Protein AF-0000000068193694 (afdb_homodimer)

Foldseek 3Di:
DDFLKKKKAFQAWDWDAQQPDIDTDHHQKIKIFGPVRVVVCVVPPVGMQMATDDPVLLVVLCVVVVPDEDQQDQAEDGMAMDHDPDSVVLCVLSNLRSPDDHLPDPVSSVSVSVNLCVRVVPPCSSVHSVVSNDQLLVQLLNNCVNAQQDPDDLVSSCVRHSHDSVVSQVSQVVVVHGSVRSSLVSLLVQLLVVLLVVPDDLCVSCNSNRHPDSVVVQVSNCVVPVDGSVVSSVVSVVVVVVVVVVD/DDFLKKKKAFQAWDWDAQQPDIDTDHHQKIKIFGPVRVVVCVVPVVGMQMATDDPVLLVVLCVVVVPDEDQQDQAEDGMAMDHDPDSVVLCVLSNLRSPDDHLPDPVSSVSVSVNLCVRVVPPCSSVHSVVSNDQLLVQLLNNCVNAQQDPDDLVSSCVRHSHDSVVSQVSQVVVVHGSVRSSLVSLLVQLLVVLLVVPDDLCVSCNSNRHPDSVVVQVSNCVVPVDGSVVSSVVSVVVVVVVVVVD

Nearest PDB structures (foldseek):
  3mkl-assembly2_B  TM=9.659E-01  e=7.456E-09  Escherichia coli K-12
  3mkl-assembly1_A  TM=9.445E-01  e=1.763E-08  Escherichia coli K-12
  6xiu-assembly1_B-2  TM=4.230E-01  e=1.617E-11  Escherichia coli
  6xiu-assembly1_A  TM=4.224E-01  e=3.085E-11  Escherichia coli
  4mlo-assembly1_A  TM=4.145E-01  e=5.399E-09  Vibrio cholerae

pLDDT: mean 89.23, std 11.29, range [29.12, 97.88]

Structure (mmCIF, N/CA/C/O backbone):
data_AF-0000000068193694-model_v1
#
loop_
_entity.id
_entity.type
_entity.pdbx_description
1 polymer 'Transcription regulator'
#
loop_
_atom_site.group_PDB
_atom_site.id
_atom_site.type_symbol
_atom_site.label_atom_id
_atom_site.label_alt_id
_atom_site.label_comp_id
_atom_site.label_asym_id
_atom_site.label_entity_id
_atom_site.label_seq_id
_atom_site.pdbx_PDB_ins_code
_atom_site.Cartn_x
_atom_site.Cartn_y
_atom_site.Cartn_z
_atom_site.occupancy
_atom_site.B_iso_or_equiv
_atom_site.auth_seq_id
_atom_site.auth_comp_id
_atom_site.auth_asym_id
_atom_site.auth_atom_id
_atom_site.pdbx_PDB_model_num
ATOM 1 N N . MET A 1 1 ? 7.332 18.422 -10.086 1 52.94 1 MET A N 1
ATOM 2 C CA . MET A 1 1 ? 6.062 18.234 -9.391 1 52.94 1 MET A CA 1
ATOM 3 C C . MET A 1 1 ? 6.09 18.922 -8.031 1 52.94 1 MET A C 1
ATOM 5 O O . MET A 1 1 ? 7.141 19.016 -7.395 1 52.94 1 MET A O 1
ATOM 9 N N . ALA A 1 2 ? 5.066 19.641 -7.641 1 76.19 2 ALA A N 1
ATOM 10 C CA . ALA A 1 2 ? 5.004 20.406 -6.391 1 76.19 2 ALA A CA 1
ATOM 11 C C . ALA A 1 2 ? 5.188 19.484 -5.188 1 76.19 2 ALA A C 1
ATOM 13 O O . ALA A 1 2 ? 4.52 18.453 -5.078 1 76.19 2 ALA A O 1
ATOM 14 N N . THR A 1 3 ? 6.262 19.594 -4.453 1 87.06 3 THR A N 1
ATOM 15 C CA . THR A 1 3 ? 6.57 18.797 -3.271 1 87.06 3 THR A CA 1
ATOM 16 C C . THR A 1 3 ? 5.656 19.172 -2.109 1 87.06 3 THR A C 1
ATOM 18 O O . THR A 1 3 ? 5.461 20.344 -1.825 1 87.06 3 THR A O 1
ATOM 21 N N . THR A 1 4 ? 5.008 18.234 -1.508 1 91.19 4 THR A N 1
ATOM 22 C CA . THR A 1 4 ? 4.105 18.422 -0.377 1 91.19 4 THR A CA 1
ATOM 23 C C . THR A 1 4 ? 4.836 18.188 0.942 1 91.19 4 THR A C 1
ATOM 25 O O . THR A 1 4 ? 4.719 18.984 1.875 1 91.19 4 THR A O 1
ATOM 28 N N . CYS A 1 5 ? 5.535 17.156 1.004 1 94.38 5 CYS A N 1
ATOM 29 C CA . CYS A 1 5 ? 6.375 16.891 2.168 1 94.38 5 CYS A CA 1
ATOM 30 C C . CYS A 1 5 ? 7.617 16.094 1.776 1 94.38 5 CYS A C 1
ATOM 32 O O . CYS A 1 5 ? 7.738 15.648 0.636 1 94.38 5 CYS A O 1
ATOM 34 N N . SER A 1 6 ? 8.57 16.078 2.719 1 95.19 6 SER A N 1
ATOM 35 C CA . SER A 1 6 ? 9.836 15.398 2.436 1 95.19 6 SER A CA 1
ATOM 36 C C . SER A 1 6 ? 10.336 14.633 3.654 1 95.19 6 SER A C 1
ATOM 38 O O . SER A 1 6 ? 10.109 15.047 4.793 1 95.19 6 SER A O 1
ATOM 40 N N . VAL A 1 7 ? 10.906 13.523 3.387 1 96.19 7 VAL A N 1
ATOM 41 C CA . VAL A 1 7 ? 11.656 12.789 4.402 1 96.19 7 VAL A CA 1
ATOM 42 C C . VAL A 1 7 ? 13.148 13.102 4.281 1 96.19 7 VAL A C 1
ATOM 44 O O . VAL A 1 7 ? 13.719 13.016 3.191 1 96.19 7 VAL A O 1
ATOM 47 N N . ILE A 1 8 ? 13.742 13.461 5.375 1 95.62 8 ILE A N 1
ATOM 48 C CA . ILE A 1 8 ? 15.141 13.875 5.371 1 95.62 8 ILE A CA 1
ATOM 49 C C . ILE A 1 8 ? 15.938 13.008 6.344 1 95.62 8 ILE A C 1
ATOM 51 O O . ILE A 1 8 ? 15.57 12.883 7.516 1 95.62 8 ILE A O 1
ATOM 55 N N . LEU A 1 9 ? 16.922 12.414 5.859 1 96.44 9 LEU A N 1
ATOM 56 C CA . LEU A 1 9 ? 17.859 11.672 6.699 1 96.44 9 LEU A CA 1
ATOM 57 C C . LEU A 1 9 ? 19.094 12.523 7.023 1 96.44 9 LEU A C 1
ATOM 59 O O . LEU A 1 9 ? 19.703 13.102 6.125 1 96.44 9 LEU A O 1
ATOM 63 N N . ILE A 1 10 ? 19.438 12.516 8.258 1 95.5 10 ILE A N 1
ATOM 64 C CA . ILE A 1 10 ? 20.578 13.32 8.711 1 95.5 10 ILE A CA 1
ATOM 65 C C . ILE A 1 10 ? 21.844 12.477 8.68 1 95.5 10 ILE A C 1
ATOM 67 O O . ILE A 1 10 ? 21.938 11.445 9.352 1 95.5 10 ILE A O 1
ATOM 71 N N . LEU A 1 11 ? 22.797 12.898 7.926 1 94.44 11 LEU A N 1
ATOM 72 C CA . LEU A 1 11 ? 24.062 12.195 7.805 1 94.44 11 LEU A CA 1
ATOM 73 C C . LEU A 1 11 ? 25.094 12.75 8.781 1 94.44 11 LEU A C 1
ATOM 75 O O . LEU A 1 11 ? 26 12.031 9.211 1 94.44 11 LEU A O 1
ATOM 79 N N . GLU A 1 12 ? 24.953 14.031 9.008 1 94.06 12 GLU A N 1
ATOM 80 C CA . GLU A 1 12 ? 25.781 14.742 9.984 1 94.06 12 GLU A CA 1
ATOM 81 C C . GLU A 1 12 ? 24.938 15.609 10.906 1 94.06 12 GLU A C 1
ATOM 83 O O . GLU A 1 12 ? 23.984 16.25 10.461 1 94.06 12 GLU A O 1
ATOM 88 N N . SER A 1 13 ? 25.406 15.711 12.172 1 92.12 13 SER A N 1
ATOM 89 C CA . SER A 1 13 ? 24.578 16.359 13.195 1 92.12 13 SER A CA 1
ATOM 90 C C . SER A 1 13 ? 24.578 17.875 13.008 1 92.12 13 SER A C 1
ATOM 92 O O . SER A 1 13 ? 25.578 18.469 12.625 1 92.12 13 SER A O 1
ATOM 94 N N . PHE A 1 14 ? 23.469 18.516 13.234 1 90.19 14 PHE A N 1
ATOM 95 C CA . PHE A 1 14 ? 23.312 19.969 13.242 1 90.19 14 PHE A CA 1
ATOM 96 C C . PHE A 1 14 ? 22.016 20.375 13.906 1 90.19 14 PHE A C 1
ATOM 98 O O 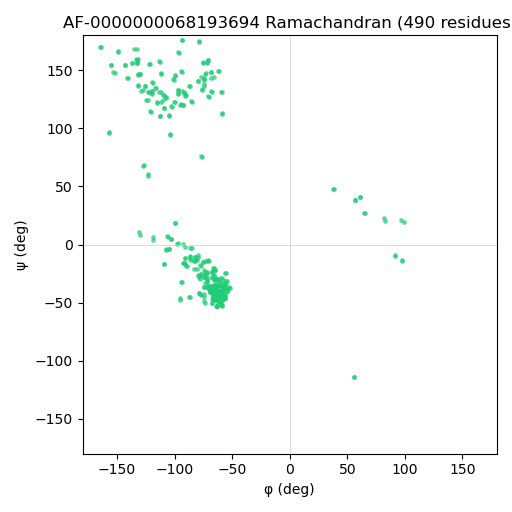. PHE A 1 14 ? 21.172 19.531 14.203 1 90.19 14 PHE A O 1
ATOM 105 N N . ASP A 1 15 ? 21.859 21.672 14.156 1 88.88 15 ASP A N 1
ATOM 106 C CA . ASP A 1 15 ? 20.641 22.203 14.734 1 88.88 15 ASP A CA 1
ATOM 107 C C . ASP A 1 15 ? 19.75 22.844 13.664 1 88.88 15 ASP A C 1
ATOM 109 O O . ASP A 1 15 ? 20.266 23.422 12.703 1 88.88 15 ASP A O 1
ATOM 113 N N . VAL A 1 16 ? 18.5 22.625 13.867 1 85.75 16 VAL A N 1
ATOM 114 C CA . VAL A 1 16 ? 17.547 23.281 12.977 1 85.75 16 VAL A CA 1
ATOM 115 C C . VAL A 1 16 ? 16.484 23.984 13.805 1 85.75 16 VAL A C 1
ATOM 117 O O . VAL A 1 16 ? 16.094 23.516 14.875 1 85.75 16 VAL A O 1
ATOM 120 N N . TYR A 1 17 ? 16 25.094 13.305 1 80.44 17 TYR A N 1
ATOM 121 C CA . TYR A 1 17 ? 14.938 25.828 13.969 1 80.44 17 TYR A CA 1
ATOM 122 C C . TYR A 1 17 ? 13.602 25.594 13.281 1 80.44 17 TYR A C 1
ATOM 124 O O . TYR A 1 17 ? 13.477 25.781 12.07 1 80.44 17 TYR A O 1
ATOM 132 N N . PHE A 1 18 ? 12.695 25.047 14.008 1 78.75 18 PHE A N 1
ATOM 133 C CA . PHE A 1 18 ? 11.305 24.969 13.578 1 78.75 18 PHE A CA 1
ATOM 134 C C . PHE A 1 18 ? 10.445 25.969 14.32 1 78.75 18 PHE A C 1
ATOM 136 O O . PHE A 1 18 ? 10.109 25.766 15.492 1 78.75 18 PHE A O 1
ATOM 143 N N . GLY A 1 19 ? 10.008 26.906 13.586 1 72.31 19 GLY A N 1
ATOM 144 C CA . GLY A 1 19 ? 9.375 28 14.32 1 72.31 19 GLY A CA 1
ATOM 145 C C . GLY A 1 19 ? 10.273 28.609 15.383 1 72.31 19 GLY A C 1
ATOM 146 O O . GLY A 1 19 ? 11.359 29.109 15.07 1 72.31 19 GLY A O 1
ATOM 147 N N . LYS A 1 20 ? 9.836 28.422 16.609 1 72.75 20 LYS A N 1
ATOM 148 C CA . LYS A 1 20 ? 10.609 29 17.703 1 72.75 20 LYS A CA 1
ATOM 149 C C . LYS A 1 20 ? 11.375 27.938 18.469 1 72.75 20 LYS A C 1
ATOM 151 O O . LYS A 1 20 ? 12.062 28.234 19.453 1 72.75 20 LYS A O 1
ATOM 156 N N . GLU A 1 21 ? 11.312 26.828 17.938 1 78.19 21 GLU A N 1
ATOM 157 C CA . GLU A 1 21 ? 11.945 25.719 18.656 1 78.19 21 GLU A CA 1
ATOM 158 C C . GLU A 1 21 ? 13.203 25.25 17.922 1 78.19 21 GLU A C 1
ATOM 160 O O . GLU A 1 21 ? 13.203 25.094 16.703 1 78.19 21 GLU A O 1
ATOM 165 N N . SER A 1 22 ? 14.289 25.172 18.719 1 85.56 22 SER A N 1
ATOM 166 C CA . SER A 1 22 ? 15.516 24.594 18.172 1 85.56 22 SER A CA 1
ATOM 167 C C . SER A 1 22 ? 15.562 23.094 18.422 1 85.56 22 SER A C 1
ATOM 169 O O . SER A 1 22 ? 15.367 22.625 19.547 1 85.56 22 SER A O 1
ATOM 171 N N . VAL A 1 23 ? 15.789 22.375 17.375 1 87.88 23 VAL A N 1
ATOM 172 C CA . VAL A 1 23 ? 15.812 20.922 17.484 1 87.88 23 VAL A CA 1
ATOM 173 C C . VAL A 1 23 ? 17.188 20.406 17.062 1 87.88 23 VAL A C 1
ATOM 175 O O . VAL A 1 23 ? 17.703 20.75 16 1 87.88 23 VAL A O 1
ATOM 178 N N . PHE A 1 24 ? 17.75 19.594 17.891 1 90.94 24 PHE A N 1
ATOM 179 C CA . PHE A 1 24 ? 19.031 18.953 17.578 1 90.94 24 PHE A CA 1
ATOM 180 C C . PHE A 1 24 ? 18.797 17.688 16.766 1 90.94 24 PHE A C 1
ATOM 182 O O . PHE A 1 24 ? 18.078 16.781 17.188 1 90.94 24 PHE A O 1
ATOM 189 N N . LEU A 1 25 ? 19.438 17.703 15.617 1 91.62 25 LEU A N 1
ATOM 190 C CA . LEU A 1 25 ? 19.344 16.547 14.734 1 91.62 25 LEU A CA 1
ATOM 191 C C . LEU A 1 25 ? 20.672 15.789 14.703 1 91.62 25 LEU A C 1
ATOM 193 O O . LEU A 1 25 ? 21.703 16.359 14.32 1 91.62 25 LEU A O 1
ATOM 197 N N . GLU A 1 26 ? 20.672 14.57 15.133 1 92.25 26 GLU A N 1
ATOM 198 C CA . GLU A 1 26 ? 21.875 13.742 15.156 1 92.25 26 GLU A CA 1
ATOM 199 C C . GLU A 1 26 ? 21.938 12.836 13.93 1 92.25 26 GLU A C 1
ATOM 201 O O . GLU A 1 26 ? 20.938 12.641 13.242 1 92.25 26 GLU A O 1
ATOM 206 N N . ARG A 1 27 ? 23.172 12.305 13.766 1 90.5 27 ARG A N 1
ATOM 207 C CA . ARG A 1 27 ? 23.328 11.344 12.68 1 90.5 27 ARG A CA 1
ATOM 208 C C . ARG A 1 27 ? 22.406 10.148 12.867 1 90.5 27 ARG A C 1
ATOM 210 O O . ARG A 1 27 ? 22.297 9.602 13.969 1 90.5 27 ARG A O 1
ATOM 217 N N . GLY A 1 28 ? 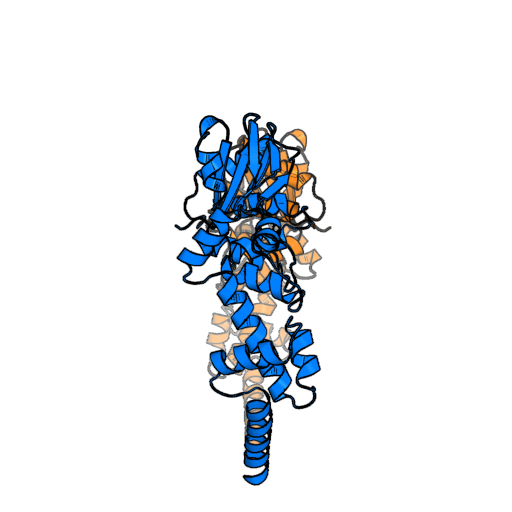21.703 9.82 11.781 1 90.25 28 GLY A N 1
ATOM 218 C CA . GLY A 1 28 ? 20.797 8.68 11.852 1 90.25 28 GLY A CA 1
ATOM 219 C C . GLY A 1 28 ? 19.359 9.062 12.109 1 90.25 28 GLY A C 1
ATOM 220 O O . GLY A 1 28 ? 18.453 8.258 11.914 1 90.25 28 GLY A O 1
ATOM 221 N N . SER A 1 29 ? 19.203 10.297 12.516 1 93.12 29 SER A N 1
ATOM 222 C CA . SER A 1 29 ? 17.828 10.781 12.695 1 93.12 29 SER A CA 1
ATOM 223 C C . SER A 1 29 ? 17.156 11.062 11.359 1 93.12 29 SER A C 1
ATOM 225 O O . SER A 1 29 ? 17.828 11.414 10.383 1 93.12 29 SER A O 1
ATOM 227 N N . SER A 1 30 ? 15.938 10.773 11.32 1 95.19 30 SER A N 1
ATOM 228 C CA . SER A 1 30 ? 15.125 11.117 10.156 1 95.19 30 SER A CA 1
ATOM 229 C C . SER A 1 30 ? 13.992 12.07 10.523 1 95.19 30 SER A C 1
ATOM 231 O O . SER A 1 30 ? 13.398 11.945 11.602 1 95.19 30 SER A O 1
ATOM 233 N N . VAL A 1 31 ? 13.781 13 9.672 1 95.38 31 VAL A N 1
ATOM 234 C CA . VAL A 1 31 ? 12.734 13.977 9.938 1 95.38 31 VAL A CA 1
ATOM 235 C C . VAL A 1 31 ? 11.766 14.031 8.766 1 95.38 31 VAL A C 1
ATOM 237 O O . VAL A 1 31 ? 12.18 13.953 7.605 1 95.38 31 VAL A O 1
ATOM 240 N N . LEU A 1 32 ? 10.57 14.062 9.07 1 96.06 32 LEU A N 1
ATOM 241 C CA . LEU A 1 32 ? 9.5 14.328 8.109 1 96.06 32 LEU A CA 1
ATOM 242 C C . LEU A 1 32 ? 9.039 15.781 8.211 1 96.06 32 LEU A C 1
ATOM 244 O O . LEU A 1 32 ? 8.617 16.234 9.273 1 96.06 32 LEU A O 1
ATOM 248 N N . VAL A 1 33 ? 9.125 16.469 7.113 1 93.88 33 VAL A N 1
ATOM 249 C CA . VAL A 1 33 ? 8.852 17.891 7.168 1 93.88 33 VAL A CA 1
ATOM 250 C C . VAL A 1 33 ? 7.906 18.281 6.031 1 93.88 33 VAL A C 1
ATOM 252 O O . VAL A 1 33 ? 7.82 17.578 5.023 1 93.88 33 VAL A O 1
ATOM 255 N N . ASP A 1 34 ? 7.238 19.344 6.23 1 89.31 34 ASP A N 1
ATOM 256 C CA . ASP A 1 34 ? 6.398 19.891 5.164 1 89.31 34 ASP A CA 1
ATOM 257 C C . ASP A 1 34 ? 7.234 20.656 4.141 1 89.31 34 ASP A C 1
ATOM 259 O O . ASP A 1 34 ? 8.445 20.828 4.32 1 89.31 34 ASP A O 1
ATOM 263 N N . SER A 1 35 ? 6.645 21.109 3.078 1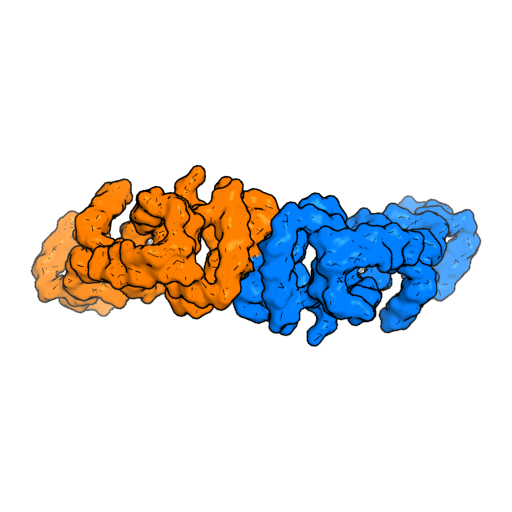 84.06 35 SER A N 1
ATOM 264 C CA . SER A 1 35 ? 7.352 21.75 1.978 1 84.06 35 SER A CA 1
ATOM 265 C C . SER A 1 35 ? 8.008 23.047 2.432 1 84.06 35 SER A C 1
ATOM 267 O O . SER A 1 35 ? 9.055 23.438 1.909 1 84.06 35 SER A O 1
ATOM 269 N N . SER A 1 36 ? 7.422 23.719 3.434 1 77.81 36 SER A N 1
ATOM 270 C CA . SER A 1 36 ? 7.945 25 3.885 1 77.81 36 SER A CA 1
ATOM 271 C C . SER A 1 36 ? 9.258 24.828 4.645 1 77.81 36 SER A C 1
ATOM 273 O O . SER A 1 36 ? 10.117 25.719 4.617 1 77.81 36 SER A O 1
ATOM 275 N N . SER A 1 37 ? 9.375 23.75 5.305 1 83.69 37 SER A N 1
ATOM 276 C CA . SER A 1 37 ? 10.547 23.516 6.133 1 83.69 37 SER A CA 1
ATOM 277 C C . SER A 1 37 ? 11.641 22.797 5.348 1 83.69 37 SER A C 1
ATOM 279 O O . SER A 1 37 ? 12.805 22.781 5.758 1 83.69 37 SER A O 1
ATOM 281 N N . ARG A 1 38 ? 11.266 22.234 4.254 1 85.5 38 ARG A N 1
ATOM 282 C CA . ARG A 1 38 ? 12.172 21.438 3.432 1 85.5 38 ARG A CA 1
ATOM 283 C C . ARG A 1 38 ? 13.367 22.266 2.973 1 85.5 38 ARG A C 1
ATOM 285 O O . ARG A 1 38 ? 14.5 21.781 2.951 1 85.5 38 ARG A O 1
ATOM 292 N N . ASP A 1 39 ? 13.117 23.5 2.594 1 83.25 39 ASP A N 1
ATOM 293 C CA . ASP A 1 39 ? 14.125 24.344 1.96 1 83.25 39 ASP A CA 1
ATOM 294 C C . ASP A 1 39 ? 15.297 24.609 2.904 1 83.25 39 ASP A C 1
ATOM 296 O O . ASP A 1 39 ? 16.438 24.781 2.459 1 83.25 39 ASP A O 1
ATOM 300 N N . PHE A 1 40 ? 14.977 24.625 4.117 1 82.75 40 PHE A N 1
ATOM 301 C CA . PHE A 1 40 ? 16.031 24.828 5.098 1 82.75 40 PHE A CA 1
ATOM 302 C C . PHE A 1 40 ? 17.094 23.719 4.988 1 82.75 40 PHE A C 1
ATOM 304 O O . PHE A 1 40 ? 18.281 24 5.066 1 82.75 40 PHE A O 1
ATOM 311 N N . PHE A 1 41 ? 16.688 22.531 4.777 1 86.88 41 PHE A N 1
ATOM 312 C CA . PHE A 1 41 ? 17.594 21.375 4.766 1 86.88 41 PHE A CA 1
ATOM 313 C C . PHE A 1 41 ? 18.375 21.328 3.465 1 86.88 41 PHE A C 1
ATOM 315 O O . PHE A 1 41 ? 19.469 20.75 3.422 1 86.88 41 PHE A O 1
ATOM 322 N N . LEU A 1 42 ? 17.828 21.891 2.475 1 85.94 42 LEU A N 1
ATOM 323 C CA . LEU A 1 42 ? 18.5 21.906 1.179 1 85.94 42 LEU A CA 1
ATOM 324 C C . LEU A 1 42 ? 19.719 22.812 1.201 1 85.94 42 LEU A C 1
ATOM 326 O O . LEU A 1 42 ? 20.562 22.766 0.301 1 85.94 42 LEU A O 1
ATOM 330 N N . THR A 1 43 ? 19.844 23.656 2.236 1 85.94 43 THR A N 1
ATOM 331 C CA . THR A 1 43 ? 21 24.531 2.396 1 85.94 43 THR A CA 1
ATOM 332 C C . THR A 1 43 ? 22.234 23.719 2.803 1 85.94 43 THR A C 1
ATOM 334 O O . THR A 1 43 ? 23.359 24.188 2.658 1 85.94 43 THR A O 1
ATOM 337 N N . TYR A 1 44 ? 22.031 22.484 3.223 1 86.12 44 TYR A N 1
ATOM 338 C CA . TYR A 1 44 ? 23.109 21.594 3.615 1 86.12 44 TYR A CA 1
ATOM 339 C C . TYR A 1 44 ? 23.016 20.266 2.867 1 86.12 44 TYR A C 1
ATOM 341 O O . TYR A 1 44 ? 22.906 19.203 3.486 1 86.12 44 TYR A O 1
ATOM 349 N N . PRO A 1 45 ? 23.234 20.297 1.591 1 85.5 45 PRO A N 1
ATOM 350 C CA . PRO A 1 45 ? 22.969 19.094 0.785 1 85.5 45 PRO A CA 1
ATOM 351 C C . PRO A 1 45 ? 23.922 17.938 1.104 1 85.5 45 PRO A C 1
ATOM 353 O O . PRO A 1 45 ? 23.578 16.781 0.897 1 85.5 45 PRO A O 1
ATOM 356 N N . GLU A 1 46 ? 25.031 18.203 1.613 1 90.5 46 GLU A N 1
ATOM 357 C CA . GLU A 1 46 ? 26.016 17.156 1.893 1 90.5 46 GLU A CA 1
ATOM 358 C C . GLU A 1 46 ? 25.719 16.469 3.225 1 90.5 46 GLU A C 1
ATOM 360 O O . GLU A 1 46 ? 26.266 15.391 3.506 1 90.5 46 GLU A O 1
ATOM 365 N N . ARG A 1 47 ? 24.859 17.109 3.969 1 93.12 47 ARG A N 1
ATOM 366 C CA . ARG A 1 47 ? 24.656 16.609 5.32 1 93.12 47 ARG A CA 1
ATOM 367 C C . ARG A 1 47 ? 23.328 15.867 5.426 1 93.12 47 ARG A C 1
ATOM 369 O O . ARG A 1 47 ? 22.984 15.336 6.484 1 93.12 47 ARG A O 1
ATOM 376 N N . VAL A 1 48 ? 22.641 15.898 4.355 1 94.88 48 VAL A N 1
ATOM 377 C CA . VAL A 1 48 ? 21.312 15.273 4.441 1 94.88 48 VAL A CA 1
ATOM 378 C C . VAL A 1 48 ? 21 14.57 3.125 1 94.88 48 VAL A C 1
ATOM 380 O O . VAL A 1 48 ? 21.625 14.828 2.102 1 94.88 48 VAL A O 1
ATOM 383 N N . ILE A 1 49 ? 20.172 13.586 3.111 1 95.25 49 ILE A N 1
ATOM 384 C CA . ILE A 1 49 ? 19.516 12.992 1.952 1 95.25 49 ILE A CA 1
ATOM 385 C C . ILE A 1 49 ? 18.016 13.25 2.021 1 95.25 49 ILE A C 1
ATOM 387 O O . ILE A 1 49 ? 17.391 13.055 3.068 1 95.25 49 ILE A O 1
ATOM 391 N N . VAL A 1 50 ? 17.5 13.711 0.926 1 94.25 50 VAL A N 1
ATOM 392 C CA . VAL A 1 50 ? 16.109 14.156 0.944 1 94.25 50 VAL A CA 1
ATOM 393 C C . VAL A 1 50 ? 15.289 13.328 -0.042 1 94.25 50 VAL A C 1
ATOM 395 O O . VAL A 1 50 ? 15.734 13.062 -1.163 1 94.25 50 VAL A O 1
ATOM 398 N N . ALA A 1 51 ? 14.172 12.852 0.375 1 95.12 51 ALA A N 1
ATOM 399 C CA . ALA A 1 51 ? 13.164 12.242 -0.494 1 95.12 51 ALA A CA 1
ATOM 400 C C . ALA A 1 51 ? 11.875 13.062 -0.497 1 95.12 51 ALA A C 1
ATOM 402 O O . ALA A 1 51 ? 11.266 13.266 0.552 1 95.12 51 ALA A O 1
ATOM 403 N N . ASP A 1 52 ? 11.477 13.492 -1.662 1 94.19 52 ASP A N 1
ATOM 404 C CA . ASP A 1 52 ? 10.328 14.383 -1.791 1 94.19 52 ASP A CA 1
ATOM 405 C C . ASP A 1 52 ? 9.078 13.602 -2.201 1 94.19 52 ASP A C 1
ATOM 407 O O . ASP A 1 52 ? 9.148 12.672 -3.006 1 94.19 52 ASP A O 1
ATOM 411 N N . PHE A 1 53 ? 7.965 14.047 -1.697 1 94.88 53 PHE A N 1
ATOM 412 C CA . PHE A 1 53 ? 6.691 13.398 -1.993 1 94.88 53 PHE A CA 1
ATOM 413 C C . PHE A 1 53 ? 5.645 14.43 -2.396 1 94.88 53 PHE A C 1
ATOM 415 O O . PHE A 1 53 ? 5.512 15.469 -1.752 1 94.88 53 PHE A O 1
ATOM 422 N N . GLY A 1 54 ? 4.914 14.07 -3.424 1 92.94 54 GLY A N 1
ATOM 423 C CA . GLY A 1 54 ? 3.855 14.961 -3.883 1 92.94 54 GLY A CA 1
ATOM 424 C C . GLY A 1 54 ? 2.504 14.633 -3.277 1 92.94 54 GLY A C 1
ATOM 425 O O . GLY A 1 54 ? 2.361 13.633 -2.562 1 92.94 54 GLY A O 1
ATOM 426 N N . ALA A 1 55 ? 1.545 15.484 -3.617 1 93.44 55 ALA A N 1
ATOM 427 C CA . ALA A 1 55 ? 0.211 15.375 -3.033 1 93.44 55 ALA A CA 1
ATOM 428 C C . ALA A 1 55 ? -0.464 14.07 -3.457 1 93.44 55 ALA A C 1
ATOM 430 O O . ALA A 1 55 ? -1.112 13.406 -2.646 1 93.44 55 ALA A O 1
ATOM 431 N N . GLU A 1 56 ? -0.358 13.742 -4.656 1 92.38 56 GLU A N 1
ATOM 432 C CA . GLU A 1 56 ? -0.985 12.531 -5.164 1 92.38 56 GLU A CA 1
ATOM 433 C C . GLU A 1 56 ? -0.409 11.289 -4.488 1 92.38 56 GLU A C 1
ATOM 435 O O . GLU A 1 56 ? -1.149 10.367 -4.125 1 92.38 56 GLU A O 1
ATOM 440 N N . PHE A 1 57 ? 0.888 11.32 -4.375 1 93.5 57 PHE A N 1
ATOM 441 C CA . PHE A 1 57 ? 1.56 10.203 -3.713 1 93.5 57 PHE A CA 1
ATOM 442 C C . PHE A 1 57 ? 1.062 10.039 -2.283 1 93.5 57 PHE A C 1
ATOM 444 O O . PHE A 1 57 ? 0.77 8.93 -1.843 1 93.5 57 PHE A O 1
ATOM 451 N N . ILE A 1 58 ? 0.988 11.148 -1.554 1 94.56 58 ILE A N 1
ATOM 452 C CA . ILE A 1 58 ? 0.559 11.125 -0.16 1 94.56 58 ILE A CA 1
ATOM 453 C C . ILE A 1 58 ? -0.881 10.625 -0.072 1 94.56 58 ILE A C 1
ATOM 455 O O . ILE A 1 58 ? -1.219 9.836 0.817 1 94.56 58 ILE A O 1
ATOM 459 N N . SER A 1 59 ? -1.689 11.086 -1.004 1 94.06 59 SER A N 1
ATOM 460 C CA . SER A 1 59 ? -3.08 10.641 -1.028 1 94.06 59 SER A CA 1
ATOM 461 C C . SER A 1 59 ? -3.176 9.133 -1.224 1 94.06 59 SER A C 1
ATOM 463 O O . SER A 1 59 ? -3.975 8.461 -0.563 1 94.06 59 SER A O 1
ATOM 465 N N . ARG A 1 60 ? -2.385 8.594 -2.113 1 92.56 60 ARG A N 1
ATOM 466 C CA . ARG A 1 60 ? -2.348 7.156 -2.344 1 92.56 60 ARG A CA 1
ATOM 467 C C . ARG A 1 60 ? -1.888 6.414 -1.094 1 92.56 60 ARG A C 1
ATOM 469 O O . ARG A 1 60 ? -2.428 5.359 -0.757 1 92.56 60 ARG A O 1
ATOM 476 N N . TYR A 1 61 ? -0.907 6.961 -0.463 1 94.88 61 TYR A N 1
ATOM 477 C CA . TYR A 1 61 ? -0.393 6.348 0.756 1 94.88 61 TYR A CA 1
ATOM 478 C C . TYR A 1 61 ? -1.475 6.277 1.828 1 94.88 61 TYR A C 1
ATOM 480 O O . TYR A 1 61 ? -1.643 5.246 2.482 1 94.88 61 TYR A O 1
ATOM 488 N N . LEU A 1 62 ? -2.168 7.43 2.051 1 94 62 LEU A N 1
ATOM 489 C CA . LEU A 1 62 ? -3.209 7.5 3.07 1 94 62 LEU A CA 1
ATOM 490 C C . LEU A 1 62 ? -4.324 6.504 2.777 1 94 62 LEU A C 1
ATOM 492 O O . LEU A 1 62 ? -4.805 5.816 3.684 1 94 62 LEU A O 1
ATOM 496 N N . LYS A 1 63 ? -4.668 6.398 1.555 1 91.81 63 LYS A N 1
ATOM 497 C CA . LYS A 1 63 ? -5.707 5.461 1.146 1 91.81 63 LYS A CA 1
ATOM 498 C C . LYS A 1 63 ? -5.258 4.016 1.354 1 91.81 63 LYS A C 1
ATOM 500 O O . LYS A 1 63 ? -6.012 3.197 1.884 1 91.81 63 LYS A O 1
ATOM 505 N N . ALA A 1 64 ? -4.086 3.756 0.94 1 89.75 64 ALA A N 1
ATOM 506 C CA . ALA A 1 64 ? -3.535 2.404 1.014 1 89.75 64 ALA A CA 1
ATOM 507 C C . ALA A 1 64 ? -3.471 1.916 2.457 1 89.75 64 ALA A C 1
ATOM 509 O O . ALA A 1 64 ? -3.623 0.722 2.723 1 89.75 64 ALA A O 1
ATOM 510 N N . ASN A 1 65 ? -3.262 2.807 3.42 1 90.94 65 ASN A N 1
ATOM 511 C CA . ASN A 1 65 ? -3.111 2.41 4.816 1 90.94 65 ASN A CA 1
ATOM 512 C C . ASN A 1 65 ? -4.379 2.691 5.617 1 90.94 65 ASN A C 1
ATOM 514 O O . ASN A 1 65 ? -4.395 2.535 6.84 1 90.94 65 ASN A O 1
ATOM 518 N N . ASN A 1 66 ? -5.418 3.139 4.93 1 87.44 66 ASN A N 1
ATOM 519 C CA . ASN A 1 66 ? -6.723 3.393 5.531 1 87.44 66 ASN A CA 1
ATOM 520 C C . ASN A 1 66 ? -6.621 4.379 6.691 1 87.44 66 ASN A C 1
ATOM 522 O O . ASN A 1 66 ? -7.207 4.16 7.75 1 87.44 66 ASN A O 1
ATOM 526 N N . LEU A 1 67 ? -5.781 5.34 6.484 1 88.12 67 LEU A N 1
ATOM 527 C CA . LEU A 1 67 ? -5.684 6.391 7.496 1 88.12 67 LEU A CA 1
ATOM 528 C C . LEU A 1 67 ? -6.828 7.387 7.348 1 88.12 67 LEU A C 1
ATOM 530 O O . LEU A 1 67 ? -7.223 7.727 6.23 1 88.12 67 LEU A O 1
ATOM 534 N N . ARG A 1 68 ? -7.309 7.797 8.453 1 84.31 68 ARG A N 1
ATOM 535 C CA . ARG A 1 68 ? -8.445 8.719 8.422 1 84.31 68 ARG A CA 1
ATOM 536 C C . ARG A 1 68 ? -8.039 10.102 8.922 1 84.31 68 ARG A C 1
ATOM 538 O O . ARG A 1 68 ? -7.133 10.227 9.742 1 84.31 68 ARG A O 1
ATOM 545 N N . ASP A 1 69 ? -8.727 11.047 8.297 1 81.81 69 ASP A N 1
ATOM 546 C CA . ASP A 1 69 ? -8.5 12.43 8.703 1 81.81 69 ASP A CA 1
ATOM 547 C C . ASP A 1 69 ? -9.164 12.727 10.047 1 81.81 69 ASP A C 1
ATOM 549 O O . ASP A 1 69 ? -10.25 12.219 10.336 1 81.81 69 ASP A O 1
ATOM 553 N N . ILE A 1 70 ? -8.422 13.43 10.828 1 74.31 70 ILE A N 1
ATOM 554 C CA . ILE A 1 70 ? -9 13.859 12.094 1 74.31 70 ILE A CA 1
ATOM 555 C C . ILE A 1 70 ? -9.57 15.273 11.945 1 74.31 70 ILE A C 1
ATOM 557 O O . ILE A 1 70 ? -8.852 16.203 11.57 1 74.31 70 ILE A O 1
ATOM 561 N N . SER A 1 71 ? -10.836 15.461 12.164 1 68.44 71 SER A N 1
ATOM 562 C CA . SER A 1 71 ? -11.555 16.703 11.938 1 68.44 71 SER A CA 1
ATOM 563 C C . SER A 1 71 ? -11.281 17.719 13.055 1 68.44 71 SER A C 1
ATOM 565 O O . SER A 1 71 ? -11.477 18.922 12.875 1 68.44 71 SER A O 1
ATOM 567 N N . ASP A 1 72 ? -10.852 17.391 14.078 1 78.56 72 ASP A N 1
ATOM 568 C CA . ASP A 1 72 ? -10.75 18.312 15.211 1 78.56 72 ASP A CA 1
ATOM 569 C C . ASP A 1 72 ? -9.305 18.406 15.703 1 78.56 72 ASP A C 1
ATOM 571 O O . ASP A 1 72 ? -9.047 18.328 16.906 1 78.56 72 ASP A O 1
ATOM 575 N N . CYS A 1 73 ? -8.578 18.828 14.789 1 84.06 73 CYS A N 1
ATOM 576 C CA . CYS A 1 73 ? -7.168 18.922 15.164 1 84.06 73 CYS A CA 1
ATOM 577 C C . CYS A 1 73 ? -6.848 20.312 15.703 1 84.06 73 CYS A C 1
ATOM 579 O O . CYS A 1 73 ? -7.145 21.328 15.055 1 84.06 73 CYS A O 1
ATOM 581 N N . ARG A 1 74 ? -6.203 20.344 16.828 1 86 74 ARG A N 1
ATOM 582 C CA . ARG A 1 74 ? -5.887 21.609 17.484 1 86 74 ARG A CA 1
ATOM 583 C C . ARG A 1 74 ? -4.508 22.109 17.078 1 86 74 ARG A C 1
ATOM 585 O O . ARG A 1 74 ? -4.172 23.281 17.297 1 86 74 ARG A O 1
ATOM 592 N N . GLU A 1 75 ? -3.812 21.219 16.547 1 89.62 75 GLU A N 1
ATOM 593 C CA . GLU A 1 75 ? -2.453 21.562 16.156 1 89.62 75 GLU A CA 1
ATOM 594 C C . GLU A 1 75 ? -1.972 20.719 14.984 1 89.62 75 GLU A C 1
ATOM 596 O O . GLU A 1 75 ? -2.381 19.562 14.844 1 89.62 75 GLU A O 1
ATOM 601 N N . TYR A 1 76 ? -1.175 21.344 14.227 1 88.94 76 TYR A N 1
ATOM 602 C CA . TYR A 1 76 ? -0.515 20.656 13.117 1 88.94 76 TYR A CA 1
ATOM 603 C C . TYR A 1 76 ? 1.001 20.734 13.258 1 88.94 76 TYR A C 1
ATOM 605 O O . TYR A 1 76 ? 1.591 21.797 13.086 1 88.94 76 TYR A O 1
ATOM 613 N N . PRO A 1 77 ? 1.548 19.562 13.453 1 88.62 77 PRO A N 1
ATOM 614 C CA . PRO A 1 77 ? 3.008 19.609 13.57 1 88.62 77 PRO A CA 1
ATOM 615 C C . PRO A 1 77 ? 3.693 19.969 12.25 1 88.62 77 PRO A C 1
ATOM 617 O O . PRO A 1 77 ? 3.174 19.641 11.18 1 88.62 77 PRO A O 1
ATOM 620 N N . SER A 1 78 ? 4.828 20.656 12.422 1 86.12 78 SER A N 1
ATOM 621 C CA . SER A 1 78 ? 5.582 21.031 11.227 1 86.12 78 SER A CA 1
ATOM 622 C C . SER A 1 78 ? 6.594 19.938 10.859 1 86.12 78 SER A C 1
ATOM 624 O O . SER A 1 78 ? 7.117 19.922 9.742 1 86.12 78 SER A O 1
ATOM 626 N N . TYR A 1 79 ? 6.871 19.109 11.797 1 90.62 79 TYR A N 1
ATOM 627 C CA . TYR A 1 79 ? 7.844 18.047 11.555 1 90.62 79 TYR A CA 1
ATOM 628 C C . TYR A 1 79 ? 7.602 16.859 12.477 1 90.62 79 TYR A C 1
ATOM 630 O O . TYR A 1 79 ? 6.914 16.984 13.492 1 90.62 79 TYR A O 1
ATOM 638 N N . LEU A 1 80 ? 7.992 15.75 12.094 1 94 80 LEU A N 1
ATOM 639 C CA . LEU A 1 80 ? 8.102 14.555 12.914 1 94 80 LEU A CA 1
ATOM 640 C C . LEU A 1 80 ? 9.523 14.008 12.898 1 94 80 LEU A C 1
ATOM 642 O O . LEU A 1 80 ? 10.172 13.984 11.852 1 94 80 LEU A O 1
ATOM 646 N N . LYS A 1 81 ? 10.023 13.734 14.055 1 94 81 LYS A N 1
ATOM 647 C CA . LYS A 1 81 ? 11.391 13.227 14.172 1 94 81 LYS A CA 1
ATOM 648 C C . LYS A 1 81 ? 11.398 11.812 14.75 1 94 81 LYS A C 1
ATOM 650 O O . LYS A 1 81 ? 10.672 11.523 15.711 1 94 81 LYS A O 1
ATOM 655 N N . ILE A 1 82 ? 12.18 10.969 14.125 1 93.25 82 ILE A N 1
ATOM 656 C CA . ILE A 1 82 ? 12.344 9.609 14.641 1 93.25 82 ILE A CA 1
ATOM 657 C C . ILE A 1 82 ? 13.82 9.219 14.578 1 93.25 82 ILE A C 1
ATOM 659 O O . ILE A 1 82 ? 14.602 9.82 13.836 1 93.25 82 ILE A O 1
ATOM 663 N N . ASN A 1 83 ? 14.133 8.273 15.445 1 89.5 83 ASN A N 1
ATOM 664 C CA . ASN A 1 83 ? 15.43 7.617 15.375 1 89.5 83 ASN A CA 1
ATOM 665 C C . ASN A 1 83 ? 15.297 6.148 14.977 1 89.5 83 ASN A C 1
ATOM 667 O O . ASN A 1 83 ? 14.742 5.348 15.734 1 89.5 83 ASN A O 1
ATOM 671 N N . PHE A 1 84 ? 15.75 5.902 13.789 1 82.81 84 PHE A N 1
ATOM 672 C CA . PHE A 1 84 ? 15.633 4.535 13.289 1 82.81 84 PHE A CA 1
ATOM 673 C C . PHE A 1 84 ? 16.828 3.697 13.734 1 82.81 84 PHE A C 1
ATOM 675 O O . PHE A 1 84 ? 17.969 4.16 13.695 1 82.81 84 PHE A O 1
ATOM 682 N N . ALA A 1 85 ? 16.469 2.508 14.156 1 78.69 85 ALA A N 1
ATOM 683 C CA . ALA A 1 85 ? 17.516 1.63 14.688 1 78.69 85 ALA A CA 1
ATOM 684 C C . ALA A 1 85 ? 18.469 1.17 13.586 1 78.69 85 ALA A C 1
ATOM 686 O O . ALA A 1 85 ? 19.672 1.083 13.797 1 78.69 85 ALA A O 1
ATOM 687 N N . ASP A 1 86 ? 18.062 0.927 12.445 1 88.56 86 ASP A N 1
ATOM 688 C CA . ASP A 1 86 ? 18.891 0.443 11.344 1 88.56 86 ASP A CA 1
ATOM 689 C C . ASP A 1 86 ? 19.203 1.564 10.352 1 88.56 86 ASP A C 1
ATOM 691 O O . ASP A 1 86 ? 18.469 1.756 9.375 1 88.56 86 ASP A O 1
ATOM 695 N N . PHE A 1 87 ? 20.359 2.203 10.539 1 91.12 87 PHE A N 1
ATOM 696 C CA . PHE A 1 87 ? 20.766 3.35 9.742 1 91.12 87 PHE A CA 1
ATOM 697 C C . PHE A 1 87 ? 20.969 2.949 8.281 1 91.12 87 PHE A C 1
ATOM 699 O O . PHE A 1 87 ? 20.594 3.689 7.371 1 91.12 87 PHE A O 1
ATOM 706 N N . SER A 1 88 ? 21.578 1.84 8.094 1 92.06 88 SER A N 1
ATOM 707 C CA . SER A 1 88 ? 21.875 1.391 6.738 1 92.06 88 SER A CA 1
ATOM 708 C C . SER A 1 88 ? 20.609 1.166 5.93 1 92.06 88 SER A C 1
ATOM 710 O O . SER A 1 88 ? 20.547 1.524 4.754 1 92.06 88 SER A O 1
ATOM 712 N N . LEU A 1 89 ? 19.656 0.645 6.562 1 93.12 89 LEU A N 1
ATOM 713 C CA . LEU A 1 89 ? 18.406 0.357 5.887 1 93.12 89 LEU A CA 1
ATOM 714 C C . LEU A 1 89 ? 17.688 1.646 5.48 1 93.12 89 LEU A C 1
ATOM 716 O O . LEU A 1 89 ? 17.312 1.813 4.32 1 93.12 89 LEU A O 1
ATOM 720 N N . ILE A 1 90 ? 17.578 2.506 6.441 1 93.69 90 ILE A N 1
ATOM 721 C CA . ILE A 1 90 ? 16.844 3.736 6.172 1 93.69 90 ILE A CA 1
ATOM 722 C C . ILE A 1 90 ? 17.609 4.578 5.152 1 93.69 90 ILE A C 1
ATOM 724 O O . ILE A 1 90 ? 17 5.223 4.293 1 93.69 90 ILE A O 1
ATOM 728 N N . LYS A 1 91 ? 18.891 4.617 5.258 1 94.5 91 LYS A N 1
ATOM 729 C CA . LYS A 1 91 ? 19.703 5.34 4.277 1 94.5 91 LYS A CA 1
ATOM 730 C C . LYS A 1 91 ? 19.484 4.781 2.873 1 94.5 91 LYS A C 1
ATOM 732 O O . LYS A 1 91 ? 19.344 5.539 1.912 1 94.5 91 LYS A O 1
ATOM 737 N N . GLY A 1 92 ? 19.5 3.479 2.742 1 94 92 GLY A N 1
ATOM 738 C CA . GLY A 1 92 ? 19.25 2.848 1.457 1 94 92 GLY A CA 1
ATOM 739 C C . GLY A 1 92 ? 17.891 3.199 0.879 1 94 92 GLY A C 1
ATOM 740 O O . GLY A 1 92 ? 17.766 3.492 -0.312 1 94 92 GLY A O 1
ATOM 741 N N . LEU A 1 93 ? 16.875 3.188 1.725 1 94.69 93 LEU A N 1
ATOM 742 C CA . LEU A 1 93 ? 15.516 3.494 1.312 1 94.69 93 LEU A CA 1
ATOM 743 C C . LEU A 1 93 ? 15.406 4.93 0.813 1 94.69 93 LEU A C 1
ATOM 745 O O . LEU A 1 93 ? 14.938 5.172 -0.301 1 94.69 93 LEU A O 1
ATOM 749 N N . ILE A 1 94 ? 15.867 5.879 1.624 1 95.38 94 ILE A N 1
ATOM 750 C CA . ILE A 1 94 ? 15.727 7.297 1.309 1 95.38 94 ILE A CA 1
ATOM 751 C C . ILE A 1 94 ? 16.594 7.645 0.1 1 95.38 94 ILE A C 1
ATOM 753 O O . ILE A 1 94 ? 16.203 8.453 -0.74 1 95.38 94 ILE A O 1
ATOM 757 N N . SER A 1 95 ? 17.797 7.02 0.008 1 94 95 SER A N 1
ATOM 758 C CA . SER A 1 95 ? 18.656 7.23 -1.147 1 94 95 SER A CA 1
ATOM 759 C C . SER A 1 95 ? 17.984 6.777 -2.438 1 94 95 SER A C 1
ATOM 761 O O . SER A 1 95 ? 18.094 7.438 -3.471 1 94 95 SER A O 1
ATOM 763 N N . TRP A 1 96 ? 17.359 5.609 -2.359 1 92.62 96 TRP A N 1
ATOM 764 C CA . TRP A 1 96 ? 16.625 5.113 -3.521 1 92.62 96 TRP A CA 1
ATOM 765 C C . TRP A 1 96 ? 15.508 6.07 -3.912 1 92.62 96 TRP A C 1
ATOM 767 O O . TRP A 1 96 ? 15.375 6.43 -5.086 1 92.62 96 TRP A O 1
ATOM 777 N N . ALA A 1 97 ? 14.734 6.477 -2.945 1 92.62 97 ALA A N 1
ATOM 778 C CA . ALA A 1 97 ? 13.602 7.375 -3.182 1 92.62 97 ALA A CA 1
ATOM 779 C C . ALA A 1 97 ? 14.07 8.711 -3.744 1 92.62 97 ALA A C 1
ATOM 781 O O . ALA A 1 97 ? 13.383 9.328 -4.562 1 92.62 97 ALA A O 1
ATOM 782 N N . ASN A 1 98 ? 15.156 9.148 -3.199 1 89.62 98 ASN A N 1
ATOM 783 C CA . ASN A 1 98 ? 15.734 10.414 -3.643 1 89.62 98 ASN A CA 1
ATOM 784 C C . ASN A 1 98 ? 15.984 10.414 -5.148 1 89.62 98 ASN A C 1
ATOM 786 O O . ASN A 1 98 ? 15.859 11.453 -5.801 1 89.62 98 ASN A O 1
ATOM 790 N N . HIS A 1 99 ? 16.266 9.297 -5.668 1 87.5 99 HIS A N 1
ATOM 791 C CA . HIS A 1 99 ? 16.609 9.18 -7.082 1 87.5 99 HIS A CA 1
ATOM 792 C C . HIS A 1 99 ? 15.359 9.016 -7.938 1 87.5 99 HIS A C 1
ATOM 794 O O . HIS A 1 99 ? 15.422 9.117 -9.164 1 87.5 99 HIS A O 1
ATOM 800 N N . CYS A 1 100 ? 14.258 8.805 -7.266 1 85.06 100 CYS A N 1
ATOM 801 C CA . CYS A 1 100 ? 13.016 8.586 -7.996 1 85.06 100 CYS A CA 1
ATOM 802 C C . CYS A 1 100 ? 12.258 9.891 -8.18 1 85.06 100 CYS A C 1
ATOM 804 O O . CYS A 1 100 ? 12.164 10.695 -7.258 1 85.06 100 CYS A O 1
ATOM 806 N N . ALA A 1 101 ? 11.805 10.219 -9.297 1 70.44 101 ALA A N 1
ATOM 807 C CA . ALA A 1 101 ? 11.086 11.469 -9.555 1 70.44 101 ALA A CA 1
ATOM 808 C C . ALA A 1 101 ? 9.594 11.305 -9.289 1 70.44 101 ALA A C 1
ATOM 810 O O . ALA A 1 101 ? 8.969 12.164 -8.664 1 70.44 101 ALA A O 1
ATOM 811 N N . GLU A 1 102 ? 8.875 10.266 -9.711 1 77.06 102 GLU A N 1
ATOM 812 C CA . GLU A 1 102 ? 7.418 10.18 -9.648 1 77.06 102 GLU A CA 1
ATOM 813 C C . GLU A 1 102 ? 6.969 8.859 -9.023 1 77.06 102 GLU A C 1
ATOM 815 O O . GLU A 1 102 ? 5.789 8.672 -8.734 1 77.06 102 GLU A O 1
ATOM 820 N N . TYR A 1 103 ? 7.777 8.188 -8.555 1 85 103 TYR A N 1
ATOM 821 C CA . TYR A 1 103 ? 7.457 6.906 -7.934 1 85 103 TYR A CA 1
ATOM 822 C C . TYR A 1 103 ? 6.379 6.168 -8.719 1 85 103 TYR A C 1
ATOM 824 O O . TYR A 1 103 ? 5.395 5.703 -8.148 1 85 103 TYR A O 1
ATOM 832 N N . ILE A 1 104 ? 6.477 6.055 -9.945 1 81.94 104 ILE A N 1
ATOM 833 C CA . ILE A 1 104 ? 5.496 5.477 -10.859 1 81.94 104 ILE A CA 1
ATOM 834 C C . ILE A 1 104 ? 5.555 3.951 -10.781 1 81.94 104 ILE A C 1
ATOM 836 O O . ILE A 1 104 ? 4.52 3.289 -10.68 1 81.94 104 ILE A O 1
ATOM 840 N N . GLU A 1 105 ? 6.707 3.422 -10.734 1 88.31 105 GLU A N 1
ATOM 841 C CA . GLU A 1 105 ? 6.859 1.972 -10.672 1 88.31 105 GLU A CA 1
ATOM 842 C C . GLU A 1 105 ? 6.488 1.433 -9.297 1 88.31 105 GLU A C 1
ATOM 844 O O . GLU A 1 105 ? 6.723 2.092 -8.281 1 88.31 105 GLU A O 1
ATOM 849 N N . ILE A 1 106 ? 5.961 0.282 -9.289 1 91.31 106 ILE A N 1
ATOM 850 C CA . ILE A 1 106 ? 5.438 -0.333 -8.07 1 91.31 106 ILE A CA 1
ATOM 851 C C . ILE A 1 106 ? 6.535 -0.398 -7.012 1 91.31 106 ILE A C 1
ATOM 853 O O . ILE A 1 106 ? 6.305 -0.046 -5.852 1 91.31 106 ILE A O 1
ATOM 857 N N . PHE A 1 107 ? 7.676 -0.78 -7.457 1 92.19 107 PHE A N 1
ATOM 858 C CA . PHE A 1 107 ? 8.766 -0.921 -6.496 1 92.19 107 PHE A CA 1
ATOM 859 C C . PHE A 1 107 ? 9.164 0.436 -5.93 1 92.19 107 PHE A C 1
ATOM 861 O O . PHE A 1 107 ? 9.352 0.582 -4.719 1 92.19 107 PHE A O 1
ATOM 868 N N . ASP A 1 108 ? 9.328 1.397 -6.773 1 92.94 108 ASP A N 1
ATOM 869 C CA . ASP A 1 108 ? 9.68 2.75 -6.352 1 92.94 108 ASP A CA 1
ATOM 870 C C . ASP A 1 108 ? 8.648 3.305 -5.371 1 92.94 108 ASP A C 1
ATOM 872 O O . ASP A 1 108 ? 9.008 3.904 -4.355 1 92.94 108 ASP A O 1
ATOM 876 N N . GLU A 1 109 ? 7.438 3.09 -5.688 1 94.12 109 GLU A N 1
ATOM 877 C CA . GLU A 1 109 ? 6.371 3.561 -4.812 1 94.12 109 GLU A CA 1
ATOM 878 C C . GLU A 1 109 ? 6.414 2.852 -3.459 1 94.12 109 GLU A C 1
ATOM 880 O O . GLU A 1 109 ? 6.191 3.475 -2.42 1 94.12 109 GLU A O 1
ATOM 885 N N . SER A 1 110 ? 6.59 1.593 -3.51 1 94.69 110 SER A N 1
ATOM 886 C CA . SER A 1 110 ? 6.648 0.822 -2.271 1 94.69 110 SER A CA 1
ATOM 887 C C . SER A 1 110 ? 7.793 1.291 -1.381 1 94.69 110 SER A C 1
ATOM 889 O O . SER A 1 110 ? 7.652 1.352 -0.158 1 94.69 110 SER A O 1
ATOM 891 N N . ILE A 1 111 ? 8.914 1.577 -1.99 1 94.88 111 ILE A N 1
ATOM 892 C CA . ILE A 1 111 ? 10.047 2.1 -1.243 1 94.88 111 ILE A CA 1
ATOM 893 C C . ILE A 1 111 ? 9.68 3.438 -0.604 1 94.88 111 ILE A C 1
ATOM 895 O O . ILE A 1 111 ? 9.922 3.652 0.586 1 94.88 111 ILE A O 1
ATOM 899 N N . ALA A 1 112 ? 9.133 4.25 -1.37 1 95.62 112 ALA A N 1
ATOM 900 C CA . ALA A 1 112 ? 8.711 5.559 -0.877 1 95.62 112 ALA A CA 1
ATOM 901 C C . ALA A 1 112 ? 7.695 5.422 0.251 1 95.62 112 ALA A C 1
ATOM 903 O O . ALA A 1 112 ? 7.773 6.129 1.258 1 95.62 112 ALA A O 1
ATOM 904 N N . PHE A 1 113 ? 6.73 4.535 0.055 1 95.69 113 PHE A N 1
ATOM 905 C CA . PHE A 1 113 ? 5.758 4.25 1.102 1 95.69 113 PHE A CA 1
ATOM 906 C C . PHE A 1 113 ? 6.453 3.826 2.389 1 95.69 113 PHE A C 1
ATOM 908 O O . PHE A 1 113 ? 6.039 4.219 3.482 1 95.69 113 PHE A O 1
ATOM 915 N N . THR A 1 114 ? 7.469 3.053 2.248 1 95.38 114 THR A N 1
ATOM 916 C CA . THR A 1 114 ? 8.203 2.564 3.41 1 95.38 114 THR A CA 1
ATOM 917 C C . THR A 1 114 ? 8.906 3.713 4.125 1 95.38 114 THR A C 1
ATOM 919 O O . THR A 1 114 ? 8.945 3.754 5.355 1 95.38 114 THR A O 1
ATOM 922 N N . CYS A 1 115 ? 9.422 4.625 3.406 1 95.19 115 CYS A N 1
ATOM 923 C CA . CYS A 1 115 ? 10.039 5.809 3.992 1 95.19 115 CYS A CA 1
ATOM 924 C C . CYS A 1 115 ? 9.055 6.559 4.875 1 95.19 115 CYS A C 1
ATOM 926 O O . CYS A 1 115 ? 9.383 6.922 6.008 1 95.19 115 CYS A O 1
ATOM 928 N N . LEU A 1 116 ? 7.875 6.738 4.391 1 95 116 LEU A N 1
ATOM 929 C CA . LEU A 1 116 ? 6.84 7.434 5.156 1 95 116 LEU A CA 1
ATOM 930 C C . LEU A 1 116 ? 6.395 6.598 6.352 1 95 116 LEU A C 1
ATOM 932 O O . LEU A 1 116 ? 6.23 7.121 7.453 1 95 116 LEU A O 1
ATOM 936 N N . SER A 1 117 ? 6.273 5.316 6.109 1 95.06 117 SER A N 1
ATOM 937 C CA . SER A 1 117 ? 5.746 4.41 7.125 1 95.06 117 SER A CA 1
ATOM 938 C C . SER A 1 117 ? 6.68 4.324 8.328 1 95.06 117 SER A C 1
ATOM 940 O O . SER A 1 117 ? 6.27 3.914 9.414 1 95.06 117 SER A O 1
ATOM 942 N N . ALA A 1 118 ? 7.922 4.664 8.086 1 93.94 118 ALA A N 1
ATOM 943 C CA . ALA A 1 118 ? 8.867 4.68 9.203 1 93.94 118 ALA A CA 1
ATOM 944 C C . ALA A 1 118 ? 8.375 5.594 10.32 1 93.94 118 ALA A C 1
ATOM 946 O O . ALA A 1 118 ? 8.703 5.379 11.492 1 93.94 118 ALA A O 1
ATOM 947 N N . PHE A 1 119 ? 7.527 6.586 10.023 1 95.69 119 PHE A N 1
ATOM 948 C CA . PHE A 1 119 ? 7.051 7.582 10.977 1 95.69 119 PHE A CA 1
ATOM 949 C C . PHE A 1 119 ? 5.691 7.188 11.539 1 95.69 119 PHE A C 1
ATOM 951 O O . PHE A 1 119 ? 5.117 7.91 12.359 1 95.69 119 PHE A O 1
ATOM 958 N N . SER A 1 120 ? 5.203 6.07 11.117 1 93 120 SER A N 1
ATOM 959 C CA . SER A 1 120 ? 3.832 5.695 11.438 1 93 120 SER A CA 1
ATOM 960 C C . SER A 1 120 ? 3.666 5.438 12.93 1 93 120 SER A C 1
ATOM 962 O O . SER A 1 120 ? 2.545 5.441 13.445 1 93 120 SER A O 1
ATOM 964 N N . SER A 1 121 ? 4.766 5.18 13.609 1 89.56 121 SER A N 1
ATOM 965 C CA . SER A 1 121 ? 4.695 4.934 15.047 1 89.56 121 SER A CA 1
ATOM 966 C C . SER A 1 121 ? 4.48 6.23 15.82 1 89.56 121 SER A C 1
ATOM 968 O O . SER A 1 121 ? 4.125 6.203 17 1 89.56 121 SER A O 1
ATOM 970 N N . GLU A 1 122 ? 4.684 7.367 15.195 1 91.12 122 GLU A N 1
ATOM 971 C CA . GLU A 1 122 ? 4.477 8.664 15.836 1 91.12 122 GLU A CA 1
ATOM 972 C C . GLU A 1 122 ? 2.994 9 15.938 1 91.12 122 GLU A C 1
ATOM 974 O O . GLU A 1 122 ? 2.246 8.836 14.969 1 91.12 122 GLU A O 1
ATOM 979 N N . LYS A 1 123 ? 2.576 9.422 17.047 1 86.81 123 LYS A N 1
ATOM 980 C CA . LYS A 1 123 ? 1.171 9.672 17.344 1 86.81 123 LYS A CA 1
ATOM 981 C C . LYS A 1 123 ? 0.569 10.688 16.375 1 86.81 123 LYS A C 1
ATOM 983 O O . LYS A 1 123 ? -0.591 10.555 15.984 1 86.81 123 LYS A O 1
ATOM 988 N N . GLN A 1 124 ? 1.281 11.664 15.938 1 90.12 124 GLN A N 1
ATOM 989 C CA . GLN A 1 124 ? 0.732 12.75 15.133 1 90.12 124 GLN A CA 1
ATOM 990 C C . GLN A 1 124 ? 1.028 12.539 13.656 1 90.12 124 GLN A C 1
ATOM 992 O O . GLN A 1 124 ? 0.935 13.477 12.859 1 90.12 124 GLN A O 1
ATOM 997 N N . PHE A 1 125 ? 1.347 11.328 13.305 1 93.5 125 PHE A N 1
ATOM 998 C CA . PHE A 1 125 ? 1.73 11.031 11.93 1 93.5 125 PHE A CA 1
ATOM 999 C C . PHE A 1 125 ? 0.583 11.32 10.969 1 93.5 125 PHE A C 1
ATOM 1001 O O . PHE A 1 125 ? 0.764 12.023 9.977 1 93.5 125 PHE A O 1
ATOM 1008 N N . GLY A 1 126 ? -0.587 10.812 11.312 1 91.94 126 GLY A N 1
ATOM 1009 C CA . GLY A 1 126 ? -1.757 11.055 10.484 1 91.94 126 GLY A CA 1
ATOM 1010 C C . GLY A 1 126 ? -2.104 12.531 10.352 1 91.94 126 GLY A C 1
ATOM 1011 O O . GLY A 1 126 ? -2.35 13.023 9.25 1 91.94 126 GLY A O 1
ATOM 1012 N N . VAL A 1 127 ? -2.098 13.188 11.43 1 91.94 127 VAL A N 1
ATOM 1013 C CA . VAL A 1 127 ? -2.398 14.617 11.461 1 91.94 127 VAL A CA 1
ATOM 1014 C C . VAL A 1 127 ? -1.404 15.383 10.594 1 91.94 127 VAL A C 1
ATOM 1016 O O . VAL A 1 127 ? -1.784 16.297 9.859 1 91.94 127 VAL A O 1
ATOM 1019 N N . PHE A 1 128 ? -0.237 14.984 10.672 1 94 128 PHE A N 1
ATOM 1020 C CA . PHE A 1 128 ? 0.811 15.625 9.891 1 94 128 PHE A CA 1
ATOM 1021 C C . PHE A 1 128 ? 0.55 15.461 8.398 1 94 128 PHE A C 1
ATOM 1023 O O . PHE A 1 128 ? 0.585 16.438 7.645 1 94 128 PHE A O 1
ATOM 1030 N N . LEU A 1 129 ? 0.343 14.25 7.961 1 94.31 129 LEU A N 1
ATOM 1031 C CA . LEU A 1 129 ? 0.179 13.977 6.535 1 94.31 129 LEU A CA 1
ATOM 1032 C C . LEU A 1 129 ? -1.07 14.656 5.992 1 94.31 129 LEU A C 1
ATOM 1034 O O . LEU A 1 129 ? -1.038 15.25 4.91 1 94.31 129 LEU A O 1
ATOM 1038 N N . PHE A 1 130 ? -2.074 14.594 6.742 1 92.81 130 PHE A N 1
ATOM 1039 C CA . PHE A 1 130 ? -3.285 15.273 6.305 1 92.81 130 PHE A CA 1
ATOM 1040 C C . PHE A 1 130 ? -3.072 16.781 6.27 1 92.81 130 PHE A C 1
ATOM 1042 O O . PHE A 1 130 ? -3.605 17.469 5.395 1 92.81 130 PHE A O 1
ATOM 1049 N N . GLY A 1 131 ? -2.414 17.203 7.25 1 92.12 131 GLY A N 1
ATOM 1050 C CA . GLY A 1 131 ? -2.084 18.609 7.285 1 92.12 131 GLY A CA 1
ATOM 1051 C C . GLY A 1 131 ? -1.309 19.078 6.07 1 92.12 131 GLY A C 1
ATOM 1052 O O . GLY A 1 131 ? -1.514 20.188 5.582 1 92.12 131 GLY A O 1
ATOM 1053 N N . CYS A 1 132 ? -0.462 18.25 5.562 1 92.38 132 CYS A N 1
ATOM 1054 C CA . CYS A 1 132 ? 0.334 18.594 4.387 1 92.38 132 CYS A CA 1
ATOM 1055 C C . CYS A 1 132 ? -0.547 18.75 3.154 1 92.38 132 CYS A C 1
ATOM 1057 O O . CYS A 1 132 ? -0.17 19.422 2.195 1 92.38 132 CYS A O 1
ATOM 1059 N N . LEU A 1 133 ? -1.656 18.156 3.184 1 92.12 133 LEU A N 1
ATOM 1060 C CA . LEU A 1 133 ? -2.557 18.188 2.035 1 92.12 133 LEU A CA 1
ATOM 1061 C C . LEU A 1 133 ? -3.531 19.359 2.141 1 92.12 133 LEU A C 1
ATOM 1063 O O . LEU A 1 133 ? -4.207 19.688 1.167 1 92.12 133 LEU A O 1
ATOM 1067 N N . LYS A 1 134 ? -3.57 19.969 3.291 1 92.06 134 LYS A N 1
ATOM 1068 C CA . LYS A 1 134 ? -4.484 21.094 3.529 1 92.06 134 LYS A CA 1
ATOM 1069 C C . LYS A 1 134 ? -3.803 22.422 3.266 1 92.06 134 LYS A C 1
ATOM 1071 O O . LYS A 1 134 ? -2.598 22.562 3.48 1 92.06 134 LYS A O 1
ATOM 1076 N N . SER A 1 135 ? -4.586 23.328 2.844 1 93 135 SER A N 1
ATOM 1077 C CA . SER A 1 135 ? -4.07 24.703 2.748 1 93 135 SER A CA 1
ATOM 1078 C C . SER A 1 135 ? -3.879 25.312 4.129 1 93 135 SER A C 1
ATOM 1080 O O . SER A 1 135 ? -4.426 24.812 5.117 1 93 135 SER A O 1
ATOM 1082 N N . THR A 1 136 ? -3.053 26.297 4.137 1 93.38 136 THR A N 1
ATOM 1083 C CA . THR A 1 136 ? -2.844 27 5.402 1 93.38 136 THR A CA 1
ATOM 1084 C C . THR A 1 136 ? -4.16 27.547 5.938 1 93.38 136 THR A C 1
ATOM 1086 O O . THR A 1 136 ? -4.441 27.453 7.133 1 93.38 136 THR A O 1
ATOM 1089 N N . GLY A 1 137 ? -4.906 28.094 5.062 1 95.38 137 GLY A N 1
ATOM 1090 C CA . GLY A 1 137 ? -6.211 28.625 5.441 1 95.38 137 GLY A CA 1
ATOM 1091 C C . GLY A 1 137 ? -7.121 27.562 6.047 1 95.38 137 GLY A C 1
ATOM 1092 O O . GLY A 1 137 ? -7.789 27.812 7.055 1 95.38 137 GLY A O 1
ATOM 1093 N N . ALA A 1 138 ? -7.117 26.453 5.457 1 94 138 ALA A N 1
ATOM 1094 C CA . ALA A 1 138 ? -7.949 25.359 5.945 1 94 138 ALA A CA 1
ATOM 1095 C C . ALA A 1 138 ? -7.496 24.891 7.332 1 94 138 ALA A C 1
ATOM 1097 O O . ALA A 1 138 ? -8.32 24.547 8.18 1 94 138 ALA A O 1
ATOM 1098 N N . LYS A 1 139 ? -6.254 24.906 7.512 1 94.12 139 LYS A N 1
ATOM 1099 C CA . LYS A 1 139 ? -5.723 24.531 8.82 1 94.12 139 LYS A CA 1
ATOM 1100 C C . LYS A 1 139 ? -6.145 25.531 9.891 1 94.12 139 LYS A C 1
ATOM 1102 O O . LYS A 1 139 ? -6.535 25.156 10.992 1 94.12 139 LYS A O 1
ATOM 1107 N N . VAL A 1 140 ? -6.023 26.734 9.539 1 95.94 140 VAL A N 1
ATOM 1108 C CA . VAL A 1 140 ? -6.43 27.797 10.453 1 95.94 140 VAL A CA 1
ATOM 1109 C C . VAL A 1 140 ? -7.902 27.641 10.812 1 95.94 140 VAL A C 1
ATOM 1111 O O . VAL A 1 140 ? -8.273 27.719 11.984 1 95.94 140 VAL A O 1
ATOM 1114 N N . LYS A 1 141 ? -8.688 27.406 9.828 1 95.38 141 LYS A N 1
ATOM 1115 C CA . LYS A 1 141 ? -10.117 27.219 10.039 1 95.38 141 LYS A CA 1
ATOM 1116 C C . LYS A 1 141 ? -10.383 26.062 11.008 1 95.38 141 LYS A C 1
ATOM 1118 O O . LYS A 1 141 ? -11.203 26.188 11.922 1 95.38 141 LYS A O 1
ATOM 1123 N N . THR A 1 142 ? -9.711 25.062 10.789 1 94.06 142 THR A N 1
ATOM 1124 C CA . THR A 1 142 ? -9.883 23.875 11.625 1 94.06 142 THR A CA 1
ATOM 1125 C C . THR A 1 142 ? -9.539 24.188 13.078 1 94.06 142 THR A C 1
ATOM 1127 O O . THR A 1 142 ? -10.258 23.781 14 1 94.06 142 THR A O 1
ATOM 1130 N N . ILE A 1 143 ? -8.492 24.844 13.289 1 94.75 143 ILE A N 1
ATOM 1131 C CA . ILE A 1 143 ? -8.023 25.172 14.633 1 94.75 143 ILE A CA 1
ATOM 1132 C C . ILE A 1 143 ? -9.039 26.078 15.32 1 94.75 143 ILE A C 1
ATOM 1134 O O . ILE A 1 143 ? -9.43 25.828 16.469 1 94.75 143 ILE A O 1
ATOM 1138 N N . ILE A 1 144 ? -9.508 27.062 14.641 1 94.56 144 ILE A N 1
ATOM 1139 C CA . ILE A 1 144 ? -10.414 28.062 15.211 1 94.56 144 ILE A CA 1
ATOM 1140 C C . ILE A 1 144 ? -11.75 27.406 15.539 1 94.56 144 ILE A C 1
ATOM 1142 O O . ILE A 1 144 ? -12.422 27.797 16.5 1 94.56 144 ILE A O 1
ATOM 1146 N N . HIS A 1 145 ? -12.102 26.375 14.82 1 93.12 145 HIS A N 1
ATOM 1147 C CA . HIS A 1 145 ? -13.383 25.703 15 1 93.12 145 HIS A CA 1
ATOM 1148 C C . HIS A 1 145 ? -13.406 24.906 16.297 1 93.12 145 HIS A C 1
ATOM 1150 O O . HIS A 1 145 ? -14.477 24.562 16.812 1 93.12 145 HIS A O 1
ATOM 1156 N N . THR A 1 146 ? -12.281 24.562 16.703 1 92.06 146 THR A N 1
ATOM 1157 C CA . THR A 1 146 ? -12.234 23.844 17.969 1 92.06 146 THR A CA 1
ATOM 1158 C C . THR A 1 146 ? -12.844 24.688 19.094 1 92.06 146 THR A C 1
ATOM 1160 O O . THR A 1 146 ? -13.344 24.141 20.078 1 92.06 146 THR A O 1
ATOM 1163 N N . ASP A 1 147 ? -12.766 26 18.984 1 93.75 147 ASP A N 1
ATOM 1164 C CA . ASP A 1 147 ? -13.391 26.969 19.891 1 93.75 147 ASP A CA 1
ATOM 1165 C C . ASP A 1 147 ? -13.586 28.312 19.203 1 93.75 147 ASP A C 1
ATOM 1167 O O . ASP A 1 147 ? -12.742 29.203 19.312 1 93.75 147 ASP A O 1
ATOM 1171 N N . LEU A 1 148 ? -14.711 28.516 18.719 1 94.69 148 LEU A N 1
ATOM 1172 C CA . LEU A 1 148 ? -14.969 29.688 17.891 1 94.69 148 LEU A CA 1
ATOM 1173 C C . LEU A 1 148 ? -15.039 30.953 18.75 1 94.69 148 LEU A C 1
ATOM 1175 O O . LEU A 1 148 ? -14.805 32.062 18.25 1 94.69 148 LEU A O 1
ATOM 1179 N N . SER A 1 149 ? -15.391 30.766 19.953 1 96 149 SER A N 1
ATOM 1180 C CA . SER A 1 149 ? -15.602 31.906 20.828 1 96 149 SER A CA 1
ATOM 1181 C C . SER A 1 149 ? -14.281 32.406 21.406 1 96 149 SER A C 1
ATOM 1183 O O . SER A 1 149 ? -14.211 33.531 21.938 1 96 149 SER A O 1
ATOM 1185 N N . ALA A 1 150 ? -13.227 31.703 21.25 1 95.69 150 ALA A N 1
ATOM 1186 C CA . ALA A 1 150 ? -11.945 32.062 21.844 1 95.69 150 ALA A CA 1
ATOM 1187 C C . ALA A 1 150 ? -11.375 33.312 21.203 1 95.69 150 ALA A C 1
ATOM 1189 O O . ALA A 1 150 ? -11.57 33.562 20.016 1 95.69 150 ALA A O 1
ATOM 1190 N N . PRO A 1 151 ? -10.727 34.125 22.047 1 95.62 151 PRO A N 1
ATOM 1191 C CA . PRO A 1 151 ? -10.07 35.312 21.469 1 95.62 151 PRO A CA 1
ATOM 1192 C C . PRO A 1 151 ? -8.766 34.969 20.75 1 95.62 151 PRO A C 1
ATOM 1194 O O . PRO A 1 151 ? -7.688 35.406 21.188 1 95.62 151 PRO A O 1
ATOM 1197 N N . TRP A 1 152 ? -8.859 34.406 19.609 1 96.19 152 TRP A N 1
ATOM 1198 C CA . TRP A 1 152 ? -7.715 33.938 18.844 1 96.19 152 TRP A CA 1
ATOM 1199 C C . TRP A 1 152 ? -6.852 35.094 18.359 1 96.19 152 TRP A C 1
ATOM 1201 O O . TRP A 1 152 ? -7.371 36.125 17.875 1 96.19 152 TRP A O 1
ATOM 1211 N N . ARG A 1 153 ? -5.629 34.969 18.578 1 96.12 153 ARG A N 1
ATOM 1212 C CA . ARG A 1 153 ? -4.633 35.844 18 1 96.12 153 ARG A CA 1
ATOM 1213 C C . ARG A 1 153 ? -3.744 35.125 17 1 96.12 153 ARG A C 1
ATOM 1215 O O . ARG A 1 153 ? -3.674 33.906 17 1 96.12 153 ARG A O 1
ATOM 1222 N N . LEU A 1 154 ? -3.201 35.938 16.172 1 96.5 154 LEU A N 1
ATOM 1223 C CA . LEU A 1 154 ? -2.303 35.375 15.164 1 96.5 154 LEU A CA 1
ATOM 1224 C C . LEU A 1 154 ? -1.239 34.5 15.82 1 96.5 154 LEU A C 1
ATOM 1226 O O . LEU A 1 154 ? -0.877 33.469 15.289 1 96.5 154 LEU A O 1
ATOM 1230 N N . LYS A 1 155 ? -0.758 34.875 16.953 1 94.75 155 LYS A N 1
ATOM 1231 C CA . LYS A 1 155 ? 0.292 34.156 17.656 1 94.75 155 LYS A CA 1
ATOM 1232 C C . LYS A 1 155 ? -0.196 32.812 18.125 1 94.75 155 LYS A C 1
ATOM 1234 O O . LYS A 1 155 ? 0.571 31.828 18.141 1 94.75 155 LYS A O 1
ATOM 1239 N N . ASP A 1 156 ? -1.463 32.75 18.547 1 95.31 156 ASP A N 1
ATOM 1240 C CA . ASP A 1 156 ? -2.035 31.484 18.969 1 95.31 156 ASP A CA 1
ATOM 1241 C C . ASP A 1 156 ? -2.031 30.469 17.828 1 95.31 156 ASP A C 1
ATOM 1243 O O . ASP A 1 156 ? -1.701 29.297 18.031 1 95.31 156 ASP A O 1
ATOM 1247 N N . ILE A 1 157 ? -2.381 30.953 16.688 1 95.31 157 ILE A N 1
ATOM 1248 C CA . ILE A 1 157 ? -2.484 30.109 15.508 1 95.31 157 ILE A CA 1
ATOM 1249 C C . ILE A 1 157 ? -1.088 29.734 15.016 1 95.31 157 ILE A C 1
ATOM 1251 O O . ILE A 1 157 ? -0.815 28.562 14.727 1 95.31 157 ILE A O 1
ATOM 1255 N N . SER A 1 158 ? -0.235 30.719 14.867 1 93.06 158 SER A N 1
ATOM 1256 C CA . SER A 1 158 ? 1.113 30.469 14.367 1 93.06 158 SER A CA 1
ATOM 1257 C C . SER A 1 158 ? 1.837 29.438 15.227 1 93.06 158 SER A C 1
ATOM 1259 O O . SER A 1 158 ? 2.551 28.578 14.703 1 93.06 158 SER A O 1
ATOM 1261 N N . SER A 1 159 ? 1.631 29.469 16.547 1 90.69 159 SER A N 1
ATOM 1262 C CA . SER A 1 159 ? 2.244 28.516 17.469 1 90.69 159 SER A CA 1
ATOM 1263 C C . SER A 1 159 ? 1.739 27.094 17.203 1 90.69 159 SER A C 1
ATOM 1265 O O . SER A 1 159 ? 2.512 26.125 17.266 1 90.69 159 SER A O 1
ATOM 1267 N N . ARG A 1 160 ? 0.528 26.984 16.859 1 91.56 160 ARG A N 1
ATOM 1268 C CA . ARG A 1 160 ? -0.103 25.688 16.656 1 91.56 160 ARG A CA 1
ATOM 1269 C C . ARG A 1 160 ? 0.234 25.125 15.273 1 91.56 160 ARG A C 1
ATOM 1271 O O . ARG A 1 160 ? 0.038 23.938 15.016 1 91.56 160 ARG A O 1
ATOM 1278 N N . LEU A 1 161 ? 0.771 25.953 14.445 1 90.44 161 LEU A N 1
ATOM 1279 C CA . LEU A 1 161 ? 1.191 25.531 13.117 1 90.44 161 LEU A CA 1
ATOM 1280 C C . LEU A 1 161 ? 2.713 25.469 13.016 1 90.44 161 LEU A C 1
ATOM 1282 O O . LEU A 1 161 ? 3.26 25.156 11.961 1 90.44 161 LEU A O 1
ATOM 1286 N N . TYR A 1 162 ? 3.34 25.859 14.055 1 85.88 162 TYR A N 1
ATOM 1287 C CA . TYR A 1 162 ? 4.797 25.875 14.125 1 85.88 162 TYR A CA 1
ATOM 1288 C C . TYR A 1 162 ? 5.387 26.797 13.062 1 85.88 162 TYR A C 1
ATOM 1290 O O . TYR A 1 162 ? 6.371 26.453 12.406 1 85.88 162 TYR A O 1
ATOM 1298 N N . LEU A 1 163 ? 4.781 27.844 12.898 1 87.12 163 LEU A N 1
ATOM 1299 C CA . LEU A 1 163 ? 5.215 28.891 11.977 1 87.12 163 LEU A CA 1
ATOM 1300 C C . LEU A 1 163 ? 5.434 30.219 12.719 1 87.12 163 LEU A C 1
ATOM 1302 O O . LEU A 1 163 ? 4.859 30.438 13.781 1 87.12 163 LEU A O 1
ATOM 1306 N N . SER A 1 164 ? 6.258 31 12.125 1 87 164 SER A N 1
ATOM 1307 C CA . SER A 1 164 ? 6.281 32.375 12.586 1 87 164 SER A CA 1
ATOM 1308 C C . SER A 1 164 ? 5.02 33.125 12.164 1 87 164 SER A C 1
ATOM 1310 O O . SER A 1 164 ? 4.348 32.75 11.211 1 87 164 SER A O 1
ATOM 1312 N N . GLU A 1 165 ? 4.707 34.188 12.914 1 93.69 165 GLU A N 1
ATOM 1313 C CA . GLU A 1 165 ? 3.539 35 12.555 1 93.69 165 GLU A CA 1
ATOM 1314 C C . GLU A 1 165 ? 3.688 35.562 11.156 1 93.69 165 GLU A C 1
ATOM 1316 O O . GLU A 1 165 ? 2.719 35.625 10.391 1 93.69 165 GLU A O 1
ATOM 1321 N N . SER A 1 166 ? 4.887 35.969 10.812 1 93.06 166 SER A N 1
ATOM 1322 C CA . SER A 1 166 ? 5.156 36.562 9.508 1 93.06 166 SER A CA 1
ATOM 1323 C C . SER A 1 166 ? 4.93 35.562 8.383 1 93.06 166 SER A C 1
ATOM 1325 O O . SER A 1 166 ? 4.332 35.906 7.359 1 93.06 166 SER A O 1
ATOM 1327 N N . LEU A 1 167 ? 5.434 34.438 8.57 1 89.5 167 LEU A N 1
ATOM 1328 C CA . LEU A 1 167 ? 5.281 33.406 7.555 1 89.5 167 LEU A CA 1
ATOM 1329 C C . LEU A 1 167 ? 3.818 33 7.402 1 89.5 167 LEU A C 1
ATOM 1331 O O . LEU A 1 167 ? 3.352 32.75 6.289 1 89.5 167 LEU A O 1
ATOM 1335 N N . LEU A 1 168 ? 3.123 32.906 8.508 1 93.94 168 LEU A N 1
ATOM 1336 C CA . LEU A 1 168 ? 1.698 32.594 8.453 1 93.94 168 LEU A CA 1
ATOM 1337 C C . LEU A 1 168 ? 0.94 33.656 7.648 1 93.94 168 LEU A C 1
ATOM 1339 O O . LEU A 1 168 ? 0.136 33.312 6.777 1 93.94 168 LEU A O 1
ATOM 1343 N N . LYS A 1 169 ? 1.2 34.844 7.934 1 96.56 169 LYS A N 1
ATOM 1344 C CA . LYS A 1 169 ? 0.552 35.938 7.211 1 96.56 169 LYS A CA 1
ATOM 1345 C C . LYS A 1 169 ? 0.833 35.844 5.711 1 96.56 169 LYS A C 1
ATOM 1347 O O . LYS A 1 169 ? -0.072 36 4.895 1 96.56 169 LYS A O 1
ATOM 1352 N N . ARG A 1 170 ? 2.039 35.594 5.418 1 95.06 170 ARG A N 1
ATOM 1353 C CA . ARG A 1 170 ? 2.441 35.5 4.02 1 95.06 170 ARG A CA 1
ATOM 1354 C C . ARG A 1 170 ? 1.716 34.344 3.312 1 95.06 170 ARG A C 1
ATOM 1356 O O . ARG A 1 170 ? 1.214 34.531 2.199 1 95.06 170 ARG A O 1
ATOM 1363 N N . LYS A 1 171 ? 1.706 33.25 3.908 1 93.5 171 LYS A N 1
ATOM 1364 C CA . LYS A 1 171 ? 1.058 32.062 3.328 1 93.5 171 LYS A CA 1
ATOM 1365 C C . LYS A 1 171 ? -0.434 32.312 3.117 1 93.5 171 LYS A C 1
ATOM 1367 O O . LYS A 1 171 ? -0.993 31.922 2.088 1 93.5 171 LYS A O 1
ATOM 1372 N N . LEU A 1 172 ? -1.039 32.875 4.074 1 97.19 172 LEU A N 1
ATOM 1373 C CA . LEU A 1 172 ? -2.459 33.219 3.955 1 97.19 172 LEU A CA 1
ATOM 1374 C C . LEU A 1 172 ? -2.699 34.219 2.83 1 97.19 172 LEU A C 1
ATOM 1376 O O . LEU A 1 172 ? -3.645 34.062 2.053 1 97.19 172 LEU A O 1
ATOM 1380 N N . LYS A 1 173 ? -1.868 35.125 2.756 1 97.12 173 LYS A N 1
ATOM 1381 C CA . LYS A 1 173 ? -1.976 36.125 1.688 1 97.12 173 LYS A CA 1
ATOM 1382 C C . LYS A 1 173 ? -1.873 35.469 0.316 1 97.12 173 LYS A C 1
ATOM 1384 O O . LYS A 1 173 ? -2.619 35.812 -0.603 1 97.12 173 LYS A O 1
ATOM 1389 N N . GLU A 1 174 ? -0.963 34.656 0.205 1 95.12 174 GLU A N 1
ATOM 1390 C CA . GLU A 1 174 ? -0.771 33.906 -1.046 1 95.12 174 GLU A CA 1
ATOM 1391 C C . GLU A 1 174 ? -2.027 33.156 -1.434 1 95.12 174 GLU A C 1
ATOM 1393 O O . GLU A 1 174 ? -2.295 32.938 -2.619 1 95.12 174 GLU A O 1
ATOM 1398 N N . GLU A 1 175 ? -2.725 32.719 -0.439 1 96.12 175 GLU A N 1
ATOM 1399 C CA . GLU A 1 175 ? -3.965 32 -0.674 1 96.12 175 GLU A CA 1
ATOM 1400 C C . GLU A 1 175 ? -5.145 32.938 -0.854 1 96.12 175 GLU A C 1
ATOM 1402 O O . GLU A 1 175 ? -6.273 32.5 -1.072 1 96.12 175 GLU A O 1
ATOM 1407 N N . GLY A 1 176 ? -4.871 34.156 -0.708 1 96.94 176 GLY A N 1
ATOM 1408 C CA . GLY A 1 176 ? -5.902 35.156 -0.919 1 96.94 176 GLY A CA 1
ATOM 1409 C C . GLY A 1 176 ? -6.797 35.375 0.29 1 96.94 176 GLY A C 1
ATOM 1410 O O . GLY A 1 176 ? -7.93 35.844 0.159 1 96.94 176 GLY A O 1
ATOM 1411 N N . VAL A 1 177 ? -6.352 35 1.41 1 96.88 177 VAL A N 1
ATOM 1412 C CA . VAL A 1 177 ? -7.137 35.125 2.631 1 96.88 177 VAL A CA 1
ATOM 1413 C C . VAL A 1 177 ? -6.266 35.75 3.732 1 96.88 177 VAL A C 1
ATOM 1415 O O . VAL A 1 177 ? -5.074 35.969 3.529 1 96.88 177 VAL A O 1
ATOM 1418 N N . SER A 1 178 ? -6.883 36.188 4.883 1 97.31 178 SER A N 1
ATOM 1419 C CA . SER A 1 178 ? -6.195 36.656 6.078 1 97.31 178 SER A CA 1
ATOM 1420 C C . SER A 1 178 ? -6.773 36.031 7.34 1 97.31 178 SER A C 1
ATOM 1422 O O . SER A 1 178 ? -7.891 35.5 7.324 1 97.31 178 SER A O 1
ATOM 1424 N N . PHE A 1 179 ? -5.949 36.094 8.312 1 97.44 179 PHE A N 1
ATOM 1425 C CA . PHE A 1 179 ? -6.379 35.531 9.586 1 97.44 179 PHE A CA 1
ATOM 1426 C C . PHE A 1 179 ? -7.676 36.156 10.055 1 97.44 179 PHE A C 1
ATOM 1428 O O . PHE A 1 179 ? -8.625 35.469 10.438 1 97.44 179 PHE A O 1
ATOM 1435 N N . SER A 1 180 ? -7.789 37.406 9.992 1 96.44 180 SER A N 1
ATOM 1436 C CA . SER A 1 180 ? -8.953 38.156 10.43 1 96.44 180 SER A CA 1
ATOM 1437 C C . SER A 1 180 ? -10.188 37.812 9.609 1 96.44 180 SER A C 1
ATOM 1439 O O . SER A 1 180 ? -11.289 37.688 10.148 1 96.44 180 SER A O 1
ATOM 1441 N N . LYS A 1 181 ? -9.945 37.688 8.367 1 96.94 181 LYS A N 1
ATOM 1442 C CA . LYS A 1 181 ? -11.062 37.344 7.492 1 96.94 181 LYS A CA 1
ATOM 1443 C C . LYS A 1 181 ? -11.594 35.938 7.801 1 96.94 181 LYS A C 1
ATOM 1445 O O . LYS A 1 181 ? -12.805 35.719 7.793 1 96.94 181 LYS A O 1
ATOM 1450 N N . ILE A 1 182 ? -10.711 35.062 8.023 1 97.75 182 ILE A N 1
ATOM 1451 C CA . ILE A 1 182 ? -11.102 33.688 8.32 1 97.75 182 ILE A CA 1
ATOM 1452 C C . ILE A 1 182 ? -11.953 33.656 9.594 1 97.75 182 ILE A C 1
ATOM 1454 O O . ILE A 1 182 ? -13.016 33.031 9.625 1 97.75 182 ILE A O 1
ATOM 1458 N N . ILE A 1 183 ? -11.523 34.312 10.656 1 97.19 183 ILE A N 1
ATOM 1459 C CA . ILE A 1 183 ? -12.25 34.344 11.914 1 97.19 183 ILE A CA 1
ATOM 1460 C C . ILE A 1 183 ? -13.641 34.938 11.688 1 97.19 183 ILE A C 1
ATOM 1462 O O . ILE A 1 183 ? -14.641 34.406 12.148 1 97.19 183 ILE A O 1
ATOM 1466 N N . LEU A 1 184 ? -13.617 36.031 10.984 1 97.25 184 LEU A N 1
ATOM 1467 C CA . LEU A 1 184 ? -14.875 36.719 10.703 1 97.25 184 LEU A CA 1
ATOM 1468 C C . LEU A 1 184 ? -15.844 35.812 9.961 1 97.25 184 LEU A C 1
ATOM 1470 O O . LEU A 1 184 ? -17 35.656 10.367 1 97.25 184 LEU A O 1
ATOM 1474 N N . ASP A 1 185 ? -15.406 35.25 8.93 1 97.44 185 ASP A N 1
ATOM 1475 C CA . ASP A 1 185 ? -16.234 34.406 8.094 1 97.44 185 ASP A CA 1
ATOM 1476 C C . ASP A 1 185 ? -16.797 33.219 8.906 1 97.44 185 ASP A C 1
ATOM 1478 O O . ASP A 1 185 ? -17.984 32.906 8.82 1 97.44 185 ASP A O 1
ATOM 1482 N N . GLU A 1 186 ? -15.914 32.562 9.656 1 97.06 186 GLU A N 1
ATOM 1483 C CA . GLU A 1 186 ? -16.328 31.391 10.414 1 97.06 186 GLU A CA 1
ATOM 1484 C C . GLU A 1 186 ? -17.328 31.766 11.5 1 97.06 186 GLU A C 1
ATOM 1486 O O . GLU A 1 186 ? -18.297 31.031 11.727 1 97.06 186 GLU A O 1
ATOM 1491 N N . ARG A 1 187 ? -17.109 32.844 12.156 1 97.38 187 ARG A N 1
ATOM 1492 C CA . ARG A 1 187 ? -18.016 33.281 13.211 1 97.38 187 ARG A CA 1
ATOM 1493 C C . ARG A 1 187 ? -19.359 33.688 12.633 1 97.38 187 ARG A C 1
ATOM 1495 O O . ARG A 1 187 ? -20.406 33.406 13.203 1 97.38 187 ARG A O 1
ATOM 1502 N N . MET A 1 188 ? -19.359 34.344 11.508 1 97.19 188 MET A N 1
ATOM 1503 C CA . MET A 1 188 ? -20.609 34.781 10.875 1 97.19 188 MET A CA 1
ATOM 1504 C C . MET A 1 188 ? -21.391 33.594 10.336 1 97.19 188 MET A C 1
ATOM 1506 O O . MET A 1 188 ? -22.625 33.594 10.398 1 97.19 188 MET A O 1
ATOM 1510 N N . GLN A 1 189 ? -20.734 32.656 9.82 1 96.25 189 GLN A N 1
ATOM 1511 C CA . GLN A 1 189 ? -21.406 31.469 9.344 1 96.25 189 GLN A CA 1
ATOM 1512 C C . GLN A 1 189 ? -22.078 30.719 10.5 1 96.25 189 GLN A C 1
ATOM 1514 O O . GLN A 1 189 ? -23.188 30.219 10.352 1 96.25 189 GLN A O 1
ATOM 1519 N N . MET A 1 190 ? -21.359 30.656 11.531 1 95.56 190 MET A N 1
ATOM 1520 C CA . MET A 1 190 ? -21.938 30.031 12.719 1 95.56 190 MET A CA 1
ATOM 1521 C C . MET A 1 190 ? -23.141 30.828 13.203 1 95.56 190 MET A C 1
ATOM 1523 O O . MET A 1 190 ? -24.172 30.25 13.547 1 95.56 190 MET A O 1
ATOM 1527 N N . ALA A 1 191 ? -22.969 32.062 13.219 1 95.94 191 ALA A N 1
ATOM 1528 C CA . ALA A 1 191 ? -24.078 32.906 13.617 1 95.94 191 ALA A CA 1
ATOM 1529 C C . ALA A 1 191 ? -25.297 32.688 12.727 1 95.94 191 ALA A C 1
ATOM 1531 O O . ALA A 1 191 ? -26.422 32.594 13.227 1 95.94 191 ALA A O 1
ATOM 1532 N N . GLU A 1 192 ? -25 32.688 11.484 1 94.69 192 GLU A N 1
ATOM 1533 C CA . GLU A 1 192 ? -26.078 32.438 10.539 1 94.69 192 GLU A CA 1
ATOM 1534 C C . GLU A 1 192 ? -26.781 31.109 10.82 1 94.69 192 GLU A C 1
ATOM 1536 O O . GLU A 1 192 ? -28.016 31.031 10.805 1 94.69 192 GLU A O 1
ATOM 1541 N N . TYR A 1 193 ? -26 30.156 11.023 1 93.44 193 TYR A N 1
ATOM 1542 C CA . TYR A 1 193 ? -26.531 28.828 11.305 1 93.44 193 TYR A CA 1
ATOM 1543 C C . TYR A 1 193 ? -27.422 28.844 12.547 1 93.44 193 TYR A C 1
ATOM 1545 O O . TYR A 1 193 ? -28.531 28.328 12.531 1 93.44 193 TYR A O 1
ATOM 1553 N N . LEU A 1 194 ? -26.969 29.453 13.547 1 93.12 194 LEU A N 1
ATOM 1554 C CA . LEU A 1 194 ? -27.688 29.484 14.812 1 93.12 194 LEU A CA 1
ATOM 1555 C C . LEU A 1 194 ? -28.969 30.312 14.688 1 93.12 194 LEU A C 1
ATOM 1557 O O . LEU A 1 194 ? -30 29.953 15.258 1 93.12 194 LEU A O 1
ATOM 1561 N N . LEU A 1 195 ? -28.938 31.359 13.953 1 92.25 195 LEU A N 1
ATOM 1562 C CA . LEU A 1 195 ? -30.094 32.25 13.805 1 92.25 195 LEU A CA 1
ATOM 1563 C C . LEU A 1 195 ? -31.156 31.609 12.914 1 92.25 195 LEU A C 1
ATOM 1565 O O . LEU A 1 195 ? -32.344 31.891 13.062 1 92.25 195 LEU A O 1
ATOM 1569 N N . SER A 1 196 ? -30.641 30.812 12.094 1 89.31 196 SER A N 1
ATOM 1570 C CA . SER A 1 196 ? -31.562 30.141 11.188 1 89.31 196 SER A CA 1
ATOM 1571 C C . SER A 1 196 ? -32.375 29.062 11.914 1 89.31 196 SER A C 1
ATOM 1573 O O . SER A 1 196 ? -33.469 28.719 11.5 1 89.31 196 SER A O 1
ATOM 1575 N N . THR A 1 197 ? -31.812 28.594 13.008 1 82.12 197 THR A N 1
ATOM 1576 C CA . THR A 1 197 ? -32.5 27.547 13.758 1 82.12 197 THR A CA 1
ATOM 1577 C C . THR A 1 197 ? -33.5 28.156 14.742 1 82.12 197 THR A C 1
ATOM 1579 O O . THR A 1 197 ? -34.375 27.453 15.25 1 82.12 197 THR A O 1
ATOM 1582 N N . ARG A 1 198 ? -33.562 29.406 15.078 1 70.12 198 ARG A N 1
ATOM 1583 C CA . ARG A 1 198 ? -34.531 30.25 15.805 1 70.12 198 ARG A CA 1
ATOM 1584 C C . ARG A 1 198 ? -34.625 29.812 17.266 1 70.12 198 ARG A C 1
ATOM 1586 O O . ARG A 1 198 ? -35.656 29.984 17.906 1 70.12 198 ARG A O 1
ATOM 1593 N N . CYS A 1 199 ? -33.719 29.328 17.688 1 79.56 199 CYS A N 1
ATOM 1594 C CA . CYS A 1 199 ? -33.875 28.797 19.031 1 79.56 199 CYS A CA 1
ATOM 1595 C C . CYS A 1 199 ? -32.906 29.484 20 1 79.56 199 CYS A C 1
ATOM 1597 O O . CYS A 1 199 ? -32.906 29.188 21.188 1 79.56 199 CYS A O 1
ATOM 1599 N N . TYR A 1 200 ? -32.25 30.5 19.422 1 87.88 200 TYR A N 1
ATOM 1600 C CA . TYR A 1 200 ? -31.234 31.078 20.312 1 87.88 200 TYR A CA 1
ATOM 1601 C C . TYR A 1 200 ? -31.391 32.594 20.391 1 87.88 200 TYR A C 1
ATOM 1603 O O . TYR A 1 200 ? -31.625 33.25 19.359 1 87.88 200 TYR A O 1
ATOM 1611 N N . PRO A 1 201 ? -31.375 33.125 21.688 1 92.31 201 PRO A N 1
ATOM 1612 C CA . PRO A 1 201 ? -31.328 34.594 21.797 1 92.31 201 PRO A CA 1
ATOM 1613 C C . PRO A 1 201 ? -30.062 35.188 21.172 1 92.31 201 PRO A C 1
ATOM 1615 O O . PRO A 1 201 ? -29.016 34.531 21.172 1 92.31 201 PRO A O 1
ATOM 1618 N N . ILE A 1 202 ? -30.188 36.344 20.688 1 93.75 202 ILE A N 1
ATOM 1619 C CA . ILE A 1 202 ? -29.109 37.031 19.984 1 93.75 202 ILE A CA 1
ATOM 1620 C C . ILE A 1 202 ? -27.891 37.125 20.906 1 93.75 202 ILE A C 1
ATOM 1622 O O . ILE A 1 202 ? -26.75 37.031 20.438 1 93.75 202 ILE A O 1
ATOM 1626 N N . SER A 1 203 ? -28.172 37.281 22.188 1 95.06 203 SER A N 1
ATOM 1627 C CA . SER A 1 203 ? -27.078 37.406 23.156 1 95.06 203 SER A CA 1
ATOM 1628 C C . SER A 1 203 ? -26.281 36.125 23.25 1 95.06 203 SER A C 1
ATOM 1630 O O . SER A 1 203 ? -25.047 36.156 23.344 1 95.06 203 SER A O 1
ATOM 1632 N N . LYS A 1 204 ? -26.953 35.062 23.188 1 95.31 204 LYS A N 1
ATOM 1633 C CA . LYS A 1 204 ? -26.297 33.75 23.219 1 95.31 204 LYS A CA 1
ATOM 1634 C C . LYS A 1 204 ? -25.5 33.5 21.938 1 95.31 204 LYS A C 1
ATOM 1636 O O . LYS A 1 204 ? -24.391 32.969 21.984 1 95.31 204 LYS A O 1
ATOM 1641 N N . VAL A 1 205 ? -26.078 33.906 20.812 1 96 205 VAL A N 1
ATOM 1642 C CA . VAL A 1 205 ? -25.406 33.75 19.531 1 96 205 VAL A CA 1
ATOM 1643 C C . VAL A 1 205 ? -24.125 34.562 19.516 1 96 205 VAL A C 1
ATOM 1645 O O . VAL A 1 205 ? -23.078 34.062 19.078 1 96 205 VAL A O 1
ATOM 1648 N N . ALA A 1 206 ? -24.266 35.781 20 1 96.62 206 ALA A N 1
ATOM 1649 C CA . ALA A 1 206 ? -23.078 36.625 20.078 1 96.62 206 ALA A CA 1
ATOM 1650 C C . ALA A 1 206 ? -21.984 36 20.906 1 96.62 206 ALA A C 1
ATOM 1652 O O . ALA A 1 206 ? -20.828 35.938 20.484 1 96.62 206 ALA A O 1
ATOM 1653 N N . LYS A 1 207 ? -22.391 35.438 22.016 1 95.94 207 LYS A N 1
ATOM 1654 C CA . LYS A 1 207 ? -21.438 34.812 22.938 1 95.94 207 LYS A CA 1
ATOM 1655 C C . LYS A 1 207 ? -20.781 33.594 22.312 1 95.94 207 LYS A C 1
ATOM 1657 O O . LYS A 1 207 ? -19.562 33.406 22.391 1 95.94 207 LYS A O 1
ATOM 1662 N N . VAL A 1 208 ? -21.531 32.781 21.656 1 95.19 208 VAL A N 1
ATOM 1663 C CA . VAL A 1 208 ? -21.062 31.562 21.047 1 95.19 208 VAL A CA 1
ATOM 1664 C C . VAL A 1 208 ? -20.094 31.891 19.906 1 95.19 208 VAL A C 1
ATOM 1666 O O . VAL A 1 208 ? -19.125 31.172 19.672 1 95.19 208 VAL A O 1
ATOM 1669 N N . CYS A 1 209 ? -20.312 33.031 19.312 1 96.81 209 CYS A N 1
ATOM 1670 C CA . CYS A 1 209 ? -19.5 33.406 18.172 1 96.81 209 CYS A CA 1
ATOM 1671 C C . CYS A 1 209 ? -18.297 34.25 18.625 1 96.81 209 CYS A C 1
ATOM 1673 O O . CYS A 1 209 ? -17.453 34.625 17.812 1 96.81 209 CYS A O 1
ATOM 1675 N N . GLY A 1 210 ? -18.156 34.5 19.906 1 96.25 210 GLY A N 1
ATOM 1676 C CA . GLY A 1 210 ? -16.938 35.094 20.438 1 96.25 210 GLY A CA 1
ATOM 1677 C C . GLY A 1 210 ? -17.047 36.594 20.609 1 96.25 210 GLY A C 1
ATOM 1678 O O . GLY A 1 210 ? -16.031 37.281 20.688 1 96.25 210 GLY A O 1
ATOM 1679 N N . TYR A 1 211 ? -18.234 37.125 20.688 1 96.88 211 TYR A N 1
ATOM 1680 C CA . TYR A 1 211 ? -18.422 38.562 20.875 1 96.88 211 TYR A CA 1
ATOM 1681 C C . TYR A 1 211 ? -18.906 38.875 22.281 1 96.88 211 TYR A C 1
ATOM 1683 O O . TYR A 1 211 ? -19.906 38.312 22.734 1 96.88 211 TYR A O 1
ATOM 1691 N N . ALA A 1 212 ? -18.219 39.688 22.875 1 94.19 212 ALA A N 1
ATOM 1692 C CA . ALA A 1 212 ? -18.578 40.094 24.234 1 94.19 212 ALA A CA 1
ATOM 1693 C C . ALA A 1 212 ? -19.719 41.094 24.219 1 94.19 212 ALA A C 1
ATOM 1695 O O . ALA A 1 212 ? -20.516 41.156 25.156 1 94.19 212 ALA A O 1
ATOM 1696 N N . SER A 1 213 ? -19.812 41.875 23.156 1 96.06 213 SER A N 1
ATOM 1697 C CA . SER A 1 213 ? -20.828 42.938 23.031 1 96.06 213 SER A CA 1
ATOM 1698 C C . SER A 1 213 ? -21.859 42.562 21.984 1 96.06 213 SER A C 1
ATOM 1700 O O . SER A 1 213 ? -21.531 42.406 20.812 1 96.06 213 SER A O 1
ATOM 1702 N N . VAL A 1 214 ? -23.094 42.562 22.391 1 96.12 214 VAL A N 1
ATOM 1703 C CA . VAL A 1 214 ? -24.203 42.281 21.469 1 96.12 214 VAL A CA 1
ATOM 1704 C C . VAL A 1 214 ? -24.297 43.406 20.438 1 96.12 214 VAL A C 1
ATOM 1706 O O . VAL A 1 214 ? -24.578 43.125 19.266 1 96.12 214 VAL A O 1
ATOM 1709 N N . SER A 1 215 ? -23.984 44.562 20.938 1 97.06 215 SER A N 1
ATOM 1710 C CA . SER A 1 215 ? -24.047 45.719 20.031 1 97.06 215 SER A CA 1
ATOM 1711 C C . SER A 1 215 ? -23 45.594 18.922 1 97.06 215 SER A C 1
ATOM 1713 O O . SER A 1 215 ? -23.297 45.844 17.75 1 97.06 215 SER A O 1
ATOM 1715 N N . TYR A 1 216 ? -21.891 45.219 19.359 1 97.12 216 TYR A N 1
ATOM 1716 C CA . TYR A 1 216 ? -20.828 45.062 18.375 1 97.12 216 TYR A CA 1
ATOM 1717 C C . TYR A 1 216 ? -21.125 43.906 17.438 1 97.12 216 TYR A C 1
ATOM 1719 O O . TYR A 1 216 ? -20.891 44 16.234 1 97.12 216 TYR A O 1
ATOM 1727 N N . PHE A 1 217 ? -21.609 42.844 18.016 1 97.81 217 PHE A N 1
ATOM 1728 C CA . PHE A 1 217 ? -22 41.719 17.203 1 97.81 217 PHE A CA 1
ATOM 1729 C C . PHE A 1 217 ? -23.031 42.125 16.156 1 97.81 217 PHE A C 1
ATOM 1731 O O . PHE A 1 217 ? -22.906 41.75 14.984 1 97.81 217 PHE A O 1
ATOM 1738 N N . THR A 1 218 ? -23.938 42.812 16.516 1 96.75 218 THR A N 1
ATOM 1739 C CA . THR A 1 218 ? -25 43.25 15.633 1 96.75 218 THR A CA 1
ATOM 1740 C C . THR A 1 218 ? -24.438 44.094 14.5 1 96.75 218 THR A C 1
ATOM 1742 O O . THR A 1 218 ? -24.844 43.969 13.344 1 96.75 218 THR A O 1
ATOM 1745 N N . TYR A 1 219 ? -23.547 44.938 14.914 1 97.56 219 TYR A N 1
ATOM 1746 C CA . TYR A 1 219 ? -22.891 45.812 13.93 1 97.56 219 TYR A CA 1
ATOM 1747 C C . TYR A 1 219 ? -22.156 44.969 12.891 1 97.56 219 TYR A C 1
ATOM 1749 O O . TYR A 1 219 ? -22.312 45.188 11.688 1 97.56 219 TYR A O 1
ATOM 1757 N N . VAL A 1 220 ? -21.359 44.094 13.32 1 97.62 220 VAL A N 1
ATOM 1758 C CA . VAL A 1 220 ? -20.516 43.25 12.445 1 97.62 220 VAL A CA 1
ATOM 1759 C C . VAL A 1 220 ? -21.406 42.375 11.562 1 97.62 220 VAL A C 1
ATOM 1761 O O . VAL A 1 220 ? -21.141 42.219 10.367 1 97.62 220 VAL A O 1
ATOM 1764 N N . PHE A 1 221 ? -22.422 41.781 12.148 1 97.88 221 PHE A N 1
ATOM 1765 C CA . PHE A 1 221 ? -23.359 40.938 11.414 1 97.88 221 PHE A CA 1
ATOM 1766 C C . PHE A 1 221 ? -24.031 41.719 10.289 1 97.88 221 PHE A C 1
ATOM 1768 O O . PHE A 1 221 ? -24.125 41.219 9.164 1 97.88 221 PHE A O 1
ATOM 1775 N N . ARG A 1 222 ? -24.391 42.875 10.609 1 97.06 222 ARG A N 1
ATOM 1776 C CA . ARG A 1 222 ? -25.047 43.719 9.617 1 97.06 222 ARG A CA 1
ATOM 1777 C C . ARG A 1 222 ? -24.078 44.062 8.484 1 97.06 222 ARG A C 1
ATOM 1779 O O . ARG A 1 222 ? -24.469 44.062 7.316 1 97.06 222 ARG A O 1
ATOM 1786 N N . ARG A 1 223 ? -23 44.406 8.859 1 97.5 223 ARG A N 1
ATOM 1787 C CA . ARG A 1 223 ? -22 44.75 7.859 1 97.5 223 ARG A CA 1
ATOM 1788 C C . ARG A 1 223 ? -21.703 43.562 6.949 1 97.5 223 ARG A C 1
ATOM 1790 O O . ARG A 1 223 ? -21.469 43.719 5.75 1 97.5 223 ARG A O 1
ATOM 1797 N N . TYR A 1 224 ? -21.719 42.375 7.527 1 97.12 224 TYR A N 1
ATOM 1798 C CA . TYR A 1 224 ? -21.375 41.156 6.805 1 97.12 224 TYR A CA 1
ATOM 1799 C C . TYR A 1 224 ? -22.547 40.688 5.93 1 97.12 224 TYR A C 1
ATOM 1801 O O . TYR A 1 224 ? -22.344 40.375 4.758 1 97.12 224 TYR A O 1
ATOM 1809 N N . PHE A 1 225 ? -23.797 40.719 6.371 1 96.25 225 PHE A N 1
ATOM 1810 C CA . PHE A 1 225 ? -24.938 40.125 5.676 1 96.25 225 PHE A CA 1
ATOM 1811 C C . PHE A 1 225 ? -25.859 41.188 5.105 1 96.25 225 PHE A C 1
ATOM 1813 O O . PHE A 1 225 ? -26.719 40.906 4.285 1 96.25 225 PHE A O 1
ATOM 1820 N N . GLY A 1 226 ? -25.703 42.406 5.598 1 95.75 226 GLY A N 1
ATOM 1821 C CA . GLY A 1 226 ? -26.516 43.5 5.102 1 95.75 226 GLY A CA 1
ATOM 1822 C C . GLY A 1 226 ? -27.781 43.688 5.902 1 95.75 226 GLY A C 1
ATOM 1823 O O . GLY A 1 226 ? -28.5 44.688 5.711 1 95.75 226 GLY A O 1
ATOM 1824 N N . VAL A 1 227 ? -28.078 42.781 6.766 1 94.56 227 VAL A N 1
ATOM 1825 C CA . VAL A 1 227 ? -29.266 42.875 7.617 1 94.56 227 VAL A CA 1
ATOM 1826 C C . VAL A 1 227 ? -28.891 42.594 9.07 1 94.56 227 VAL A C 1
ATOM 1828 O O . VAL A 1 227 ? -27.844 42 9.336 1 94.56 227 VAL A O 1
ATOM 1831 N N . SER A 1 228 ? -29.672 43 10 1 94.44 228 SER A N 1
ATOM 1832 C CA . SER A 1 228 ? -29.406 42.75 11.414 1 94.44 228 SER A CA 1
ATOM 1833 C C . SER A 1 228 ? -29.703 41.312 11.789 1 94.44 228 SER A C 1
ATOM 1835 O O . SER A 1 228 ? -30.469 40.625 11.094 1 94.44 228 SER A O 1
ATOM 1837 N N . PRO A 1 229 ? -29.062 40.844 12.852 1 94.44 229 PRO A N 1
ATOM 1838 C CA . PRO A 1 229 ? -29.359 39.5 13.305 1 94.44 229 PRO A CA 1
ATOM 1839 C C . PRO A 1 229 ? -30.844 39.281 13.547 1 94.44 229 PRO A C 1
ATOM 1841 O O . PRO A 1 229 ? -31.375 38.219 13.203 1 94.44 229 PRO A O 1
ATOM 1844 N N . SER A 1 230 ? -31.531 40.219 14.078 1 89.94 230 SER A N 1
ATOM 1845 C CA . SER A 1 230 ? -32.969 40.094 14.359 1 89.94 230 SER A CA 1
ATOM 1846 C C . SER A 1 230 ? -33.781 39.969 13.078 1 89.94 230 SER A C 1
ATOM 1848 O O . SER A 1 230 ? -34.688 39.156 12.992 1 89.94 230 SER A O 1
ATOM 1850 N N . GLN A 1 231 ? -33.469 40.781 12.164 1 88.75 231 GLN A N 1
ATOM 1851 C CA . GLN A 1 231 ? -34.125 40.719 10.867 1 88.75 231 GLN A CA 1
ATOM 1852 C C . GLN A 1 231 ? -33.875 39.375 10.18 1 88.75 231 GLN A C 1
ATOM 1854 O O . GLN A 1 231 ? -34.781 38.844 9.547 1 88.75 231 GLN A O 1
ATOM 1859 N N . TYR A 1 232 ? -32.719 38.969 10.297 1 89.5 232 TYR A N 1
ATOM 1860 C CA . TYR A 1 232 ? -32.344 37.688 9.68 1 89.5 232 TYR A CA 1
ATOM 1861 C C . TYR A 1 232 ? -33.125 36.531 10.289 1 89.5 232 TYR A C 1
ATOM 1863 O O . TYR A 1 232 ? -33.594 35.656 9.57 1 89.5 232 TYR A O 1
ATOM 1871 N N . SER A 1 233 ? -33.188 36.5 11.57 1 85.75 233 SER A N 1
ATOM 1872 C CA . SER A 1 233 ? -33.906 35.469 12.297 1 85.75 233 SER A CA 1
ATOM 1873 C C . SER A 1 233 ? -35.375 35.438 11.922 1 85.75 233 SER A C 1
ATOM 1875 O O . SER A 1 233 ? -36 34.375 11.836 1 85.75 233 SER A O 1
ATOM 1877 N N . GLN A 1 234 ? -35.906 36.594 11.672 1 78.81 234 GLN A N 1
ATOM 1878 C CA . GLN A 1 234 ? -37.312 36.719 11.328 1 78.81 234 GLN A CA 1
ATOM 1879 C C . GLN A 1 234 ? -37.562 36.25 9.898 1 78.81 234 GLN A C 1
ATOM 1881 O O . GLN A 1 234 ? -38.594 35.594 9.617 1 78.81 234 GLN A O 1
ATOM 1886 N N . ARG A 1 235 ? -36.75 36.656 9.031 1 71.5 235 ARG A N 1
ATOM 1887 C CA . ARG A 1 235 ? -36.875 36.25 7.629 1 71.5 235 ARG A CA 1
ATOM 1888 C C . ARG A 1 235 ? -36.812 34.75 7.465 1 71.5 235 ARG A C 1
ATOM 1890 O O . ARG A 1 235 ? -37.531 34.188 6.633 1 71.5 235 ARG A O 1
ATOM 1897 N N . SER A 1 236 ? -35.969 34.156 8.172 1 64 236 SER A N 1
ATOM 1898 C CA . SER A 1 236 ? -35.844 32.719 8.07 1 64 236 SER A CA 1
ATOM 1899 C C . SER A 1 236 ? -37.094 32 8.555 1 64 236 SER A C 1
ATOM 1901 O O . SER A 1 236 ? -37.438 30.922 8.07 1 64 236 SER A O 1
ATOM 1903 N N . SER A 1 237 ? -37.812 32.625 9.438 1 60.47 237 SER A N 1
ATOM 1904 C CA . SER A 1 237 ? -39.125 32.125 9.883 1 60.47 237 SER A CA 1
ATOM 1905 C C . SER A 1 237 ? -40.188 32.281 8.797 1 60.47 237 SER A C 1
ATOM 1907 O O . SER A 1 237 ? -41.031 31.422 8.641 1 60.47 237 SER A O 1
ATOM 1909 N N . GLU A 1 238 ? -40.031 33.344 8.148 1 56.47 238 GLU A N 1
ATOM 1910 C CA . GLU A 1 238 ? -41.031 33.562 7.113 1 56.47 238 GLU A CA 1
ATOM 1911 C C . GLU A 1 238 ? -40.812 32.656 5.906 1 56.47 238 GLU A C 1
ATOM 1913 O O . GLU A 1 238 ? -41.75 32.188 5.293 1 56.47 238 GLU A O 1
ATOM 1918 N N . SER A 1 239 ? -39.594 32.438 5.605 1 52.38 239 SER A N 1
ATOM 1919 C CA . SER A 1 239 ? -39.344 31.547 4.473 1 52.38 239 SER A CA 1
ATOM 1920 C C . SER A 1 239 ? -39.719 30.109 4.805 1 52.38 239 SER A C 1
ATOM 1922 O O . SER A 1 239 ? -40.062 29.328 3.91 1 52.38 239 SER A O 1
ATOM 1924 N N . LYS A 1 240 ? -39.5 29.703 5.984 1 50.91 240 LYS A N 1
ATOM 1925 C CA . LYS A 1 240 ? -40.031 28.406 6.379 1 50.91 240 LYS A CA 1
ATOM 1926 C C . LYS A 1 240 ? -41.531 28.391 6.445 1 50.91 240 LYS A C 1
ATOM 1928 O O . LYS A 1 240 ? -42.188 27.391 6.109 1 50.91 240 LYS A O 1
ATOM 1933 N N . ILE A 1 241 ? -42.156 29.422 6.918 1 48.62 241 ILE A N 1
ATOM 1934 C CA . ILE A 1 241 ? -43.625 29.516 6.949 1 48.62 241 ILE A CA 1
ATOM 1935 C C . ILE A 1 241 ? -44.156 29.516 5.523 1 48.62 241 ILE A C 1
ATOM 1937 O O . ILE A 1 241 ? -45.188 28.891 5.238 1 48.62 241 ILE A O 1
ATOM 1941 N N . LEU A 1 242 ? -43.406 30.141 4.637 1 48.53 242 LEU A N 1
ATOM 1942 C CA . LEU A 1 242 ? -43.875 30.141 3.26 1 48.53 242 LEU A CA 1
ATOM 1943 C C . LEU A 1 242 ? -43.75 28.766 2.631 1 48.53 242 LEU A C 1
ATOM 1945 O O . LEU A 1 242 ? -44.594 28.359 1.825 1 48.53 242 LEU A O 1
ATOM 1949 N N . THR A 1 243 ? -42.719 28.078 3.004 1 49.69 243 THR A N 1
ATOM 1950 C CA . THR A 1 243 ? -42.625 26.734 2.438 1 49.69 243 THR A CA 1
ATOM 1951 C C . THR A 1 243 ? -43.688 25.812 3.057 1 49.69 243 THR A C 1
ATOM 1953 O O . THR A 1 243 ? -44.094 24.844 2.432 1 49.69 243 THR A O 1
ATOM 1956 N N . HIS A 1 244 ? -44.031 26.125 4.32 1 47.25 244 HIS A N 1
ATOM 1957 C CA . HIS A 1 244 ? -45.094 25.312 4.891 1 47.25 244 HIS A CA 1
ATOM 1958 C C . HIS A 1 244 ? -46.469 25.766 4.375 1 47.25 244 HIS A C 1
ATOM 1960 O O . HIS A 1 244 ? -47.469 25.047 4.527 1 47.25 244 HIS A O 1
ATOM 1966 N N . GLN A 1 245 ? -46.625 27.016 4.027 1 40.38 245 GLN A N 1
ATOM 1967 C CA . GLN A 1 245 ? -47.969 27.406 3.525 1 40.38 245 GLN A CA 1
ATOM 1968 C C . GLN A 1 245 ? -48.125 27 2.062 1 40.38 245 GLN A C 1
ATOM 1970 O O . GLN A 1 245 ? -49.25 27.031 1.53 1 40.38 245 GLN A O 1
ATOM 1975 N N . GLY A 1 246 ? -47.031 26.781 1.32 1 35.75 246 GLY A N 1
ATOM 1976 C CA . GLY A 1 246 ? -47.25 26.344 -0.054 1 35.75 246 GLY A CA 1
ATOM 1977 C C . GLY A 1 246 ? -47.562 24.875 -0.176 1 35.75 246 GLY A C 1
ATOM 1978 O O . GLY A 1 246 ? -47.719 24.359 -1.284 1 35.75 246 GLY A O 1
ATOM 1979 N N . ILE A 1 247 ? -47.438 24.047 0.922 1 29.12 247 ILE A N 1
ATOM 1980 C CA . ILE A 1 247 ? -48.156 22.797 0.693 1 29.12 247 ILE A CA 1
ATOM 1981 C C . ILE A 1 247 ? -49.562 22.906 1.245 1 29.12 247 ILE A C 1
ATOM 1983 O O . ILE A 1 247 ? -49.781 23.469 2.316 1 29.12 247 ILE A O 1
ATOM 1987 N N . MET B 1 1 ? 1.703 -19.078 11.469 1 52.72 1 MET B N 1
ATOM 1988 C CA . MET B 1 1 ? 0.782 -18.797 10.367 1 52.72 1 MET B CA 1
ATOM 1989 C C . MET B 1 1 ? 1.216 -19.516 9.094 1 52.72 1 MET B C 1
ATOM 1991 O O . MET B 1 1 ? 2.41 -19.703 8.859 1 52.72 1 MET B O 1
ATOM 1995 N N . ALA B 1 2 ? 0.336 -20.156 8.359 1 76.38 2 ALA B N 1
ATOM 1996 C CA . ALA B 1 2 ? 0.642 -20.922 7.16 1 76.38 2 ALA B CA 1
ATOM 1997 C C . ALA B 1 2 ? 1.307 -20.047 6.102 1 76.38 2 ALA B C 1
ATOM 1999 O O . ALA B 1 2 ? 0.813 -18.953 5.785 1 76.38 2 ALA B O 1
ATOM 2000 N N . THR B 1 3 ? 2.553 -20.25 5.777 1 86.94 3 THR B N 1
ATOM 2001 C CA . THR B 1 3 ? 3.322 -19.516 4.789 1 86.94 3 THR B CA 1
ATOM 2002 C C . THR B 1 3 ? 2.832 -19.828 3.377 1 86.94 3 THR B C 1
ATOM 2004 O O . THR B 1 3 ? 2.641 -21 3.025 1 86.94 3 THR B O 1
ATOM 2007 N N . THR B 1 4 ? 2.502 -18.844 2.59 1 91.25 4 THR B N 1
ATOM 2008 C CA . THR B 1 4 ? 2.029 -18.984 1.216 1 91.25 4 THR B CA 1
ATOM 2009 C C . THR B 1 4 ? 3.186 -18.828 0.23 1 91.25 4 THR B C 1
ATOM 2011 O O . THR B 1 4 ? 3.32 -19.625 -0.701 1 91.25 4 THR B O 1
ATOM 2014 N N . CYS B 1 5 ? 3.963 -17.859 0.428 1 94.44 5 CYS B N 1
ATOM 2015 C CA . CYS B 1 5 ? 5.168 -17.703 -0.375 1 94.44 5 CYS B CA 1
ATOM 2016 C C . CYS B 1 5 ? 6.273 -17.016 0.428 1 94.44 5 CYS B C 1
ATOM 2018 O O . CYS B 1 5 ? 6.035 -16.562 1.546 1 94.44 5 CYS B O 1
ATOM 2020 N N . SER B 1 6 ? 7.488 -17.094 -0.133 1 95.25 6 SER B N 1
ATOM 2021 C CA . SER B 1 6 ? 8.633 -16.531 0.575 1 95.25 6 SER B CA 1
ATOM 2022 C C . SER B 1 6 ? 9.594 -15.844 -0.386 1 95.25 6 SER B C 1
ATOM 2024 O O . SER B 1 6 ? 9.742 -16.266 -1.536 1 95.25 6 SER B O 1
ATOM 2026 N N . VAL B 1 7 ? 10.133 -14.789 0.083 1 96.19 7 VAL B N 1
ATOM 2027 C CA . VAL B 1 7 ? 11.25 -14.148 -0.604 1 96.19 7 VAL B CA 1
ATOM 2028 C C . VAL B 1 7 ? 12.57 -14.602 0.016 1 96.19 7 VAL B C 1
ATOM 2030 O O . VAL B 1 7 ? 12.742 -14.547 1.236 1 96.19 7 VAL B O 1
ATOM 2033 N N . ILE B 1 8 ? 13.477 -15.008 -0.811 1 95.62 8 ILE B N 1
ATOM 2034 C CA . ILE B 1 8 ? 14.742 -15.547 -0.335 1 95.62 8 ILE B CA 1
ATOM 2035 C C . ILE B 1 8 ? 15.898 -14.773 -0.961 1 95.62 8 ILE B C 1
ATOM 2037 O O . ILE B 1 8 ? 15.977 -14.641 -2.186 1 95.62 8 ILE B O 1
ATOM 2041 N N . LEU B 1 9 ? 16.703 -14.266 -0.164 1 96.44 9 LEU B N 1
ATOM 2042 C CA . LEU B 1 9 ? 17.938 -13.633 -0.619 1 96.44 9 LEU B CA 1
ATOM 2043 C C . LEU B 1 9 ? 19.125 -14.594 -0.516 1 96.44 9 LEU B C 1
ATOM 2045 O O . LEU B 1 9 ? 19.328 -15.219 0.526 1 96.44 9 LEU B O 1
ATOM 2049 N N . ILE B 1 10 ? 19.875 -14.641 -1.547 1 95.44 10 ILE B N 1
ATOM 2050 C CA . ILE B 1 10 ? 21.016 -15.547 -1.603 1 95.44 10 ILE B CA 1
ATOM 2051 C C . ILE B 1 10 ? 22.281 -14.828 -1.123 1 95.44 10 ILE B C 1
ATOM 2053 O O . ILE B 1 10 ? 22.688 -13.828 -1.708 1 95.44 10 ILE B O 1
ATOM 2057 N N . LEU B 1 11 ? 22.859 -15.336 -0.104 1 94.44 11 LEU B N 1
ATOM 2058 C CA . LEU B 1 11 ? 24.062 -14.75 0.462 1 94.44 11 LEU B CA 1
ATOM 2059 C C . LEU B 1 11 ? 25.312 -15.422 -0.11 1 94.44 11 LEU B C 1
ATOM 2061 O O . LEU B 1 11 ? 26.375 -14.797 -0.196 1 94.44 11 LEU B O 1
ATOM 2065 N N . GLU B 1 12 ? 25.156 -16.688 -0.398 1 94.06 12 GLU B N 1
ATOM 2066 C CA . GLU B 1 12 ? 26.188 -17.484 -1.039 1 94.06 12 GLU B CA 1
ATOM 2067 C C . GLU B 1 12 ? 25.625 -18.281 -2.209 1 94.06 12 GLU B C 1
ATOM 2069 O O . GLU B 1 12 ? 24.531 -18.828 -2.123 1 94.06 12 GLU B O 1
ATOM 2074 N N . SER B 1 13 ? 26.484 -18.453 -3.23 1 92.12 13 SER B N 1
ATOM 2075 C CA . SER B 1 13 ? 26.016 -19.047 -4.477 1 92.12 13 SER B CA 1
ATOM 2076 C C . SER B 1 13 ? 25.797 -20.547 -4.332 1 92.12 13 SER B C 1
ATOM 2078 O O . SER B 1 13 ? 26.562 -21.219 -3.633 1 92.12 13 SER B O 1
ATOM 2080 N N . PHE B 1 14 ? 24.781 -21.078 -4.938 1 90.25 14 PHE B N 1
ATOM 2081 C CA . PHE B 1 14 ? 24.516 -22.516 -5.016 1 90.25 14 PHE B CA 1
ATOM 2082 C C . PHE B 1 14 ? 23.484 -22.812 -6.094 1 90.25 14 PHE B C 1
ATOM 2084 O O . PHE B 1 14 ? 22.875 -21.891 -6.648 1 90.25 14 PHE B O 1
ATOM 2091 N N . ASP B 1 15 ? 23.312 -24.109 -6.402 1 88.88 15 ASP B N 1
ATOM 2092 C CA . ASP B 1 15 ? 22.328 -24.547 -7.379 1 88.88 15 ASP B CA 1
ATOM 2093 C C . ASP B 1 15 ? 21.078 -25.078 -6.688 1 88.88 15 ASP B C 1
ATOM 2095 O O . ASP B 1 15 ? 21.156 -25.688 -5.617 1 88.88 15 ASP B O 1
ATOM 2099 N N . VAL B 1 16 ? 19.984 -24.75 -7.312 1 85.69 16 VAL B N 1
ATOM 2100 C CA . VAL B 1 16 ? 18.734 -25.297 -6.812 1 85.69 16 VAL B CA 1
ATOM 2101 C C . VAL B 1 16 ? 17.953 -25.906 -7.961 1 85.69 16 VAL B C 1
ATOM 2103 O O . VAL B 1 16 ? 18.016 -25.438 -9.094 1 85.69 16 VAL B O 1
ATOM 2106 N N . TYR B 1 17 ? 17.234 -26.953 -7.668 1 80.19 17 TYR B N 1
ATOM 2107 C CA . TYR B 1 17 ? 16.391 -27.609 -8.664 1 80.19 17 TYR B CA 1
ATOM 2108 C C . TYR B 1 17 ? 14.922 -27.234 -8.469 1 80.19 17 TYR B C 1
ATOM 2110 O O . TYR B 1 17 ? 14.383 -27.391 -7.371 1 80.19 17 TYR B O 1
ATOM 2118 N N . PHE B 1 18 ? 14.375 -26.625 -9.453 1 78.75 18 PHE B N 1
ATOM 2119 C CA . PHE B 1 18 ? 12.938 -26.406 -9.523 1 78.75 18 PHE B CA 1
ATOM 2120 C C . PHE B 1 18 ? 12.297 -27.344 -10.531 1 78.75 18 PHE B C 1
ATOM 2122 O O . PHE B 1 18 ? 12.391 -27.125 -11.742 1 78.75 18 PHE B O 1
ATOM 2129 N N . GLY B 1 19 ? 11.555 -28.25 -10 1 72.25 19 GLY B N 1
ATOM 2130 C CA . GLY B 1 19 ? 11.109 -29.281 -10.914 1 72.25 19 GLY B CA 1
ATOM 2131 C C . GLY B 1 19 ? 12.25 -29.984 -11.625 1 72.25 19 GLY B C 1
ATOM 2132 O O . GLY B 1 19 ? 13.125 -30.562 -10.992 1 72.25 19 GLY B O 1
ATOM 2133 N N . LYS B 1 20 ? 12.273 -29.766 -12.938 1 72.31 20 LYS B N 1
ATOM 2134 C CA . LYS B 1 20 ? 13.305 -30.422 -13.727 1 72.31 20 LYS B CA 1
ATOM 2135 C C . LYS B 1 20 ? 14.383 -29.438 -14.164 1 72.31 20 LYS B C 1
ATOM 2137 O O . LYS B 1 20 ? 15.328 -29.812 -14.867 1 72.31 20 LYS B O 1
ATOM 2142 N N . GLU B 1 21 ? 14.234 -28.328 -13.664 1 77.81 21 GLU B N 1
ATOM 2143 C CA . GLU B 1 21 ? 15.172 -27.297 -14.094 1 77.81 21 GLU B CA 1
ATOM 2144 C C . GLU B 1 21 ? 16.141 -26.938 -12.977 1 77.81 21 GLU B C 1
ATOM 2146 O O . GLU B 1 21 ? 15.734 -26.766 -11.828 1 77.81 21 GLU B O 1
ATOM 2151 N N . SER B 1 22 ? 17.438 -26.969 -13.344 1 85.38 22 SER B N 1
ATOM 2152 C CA . SER B 1 22 ? 18.453 -26.5 -12.414 1 85.38 22 SER B CA 1
ATOM 2153 C C . SER B 1 22 ? 18.719 -25 -12.594 1 85.38 22 SER B C 1
ATOM 2155 O O . SER B 1 22 ? 18.969 -24.547 -13.711 1 85.38 22 SER B O 1
ATOM 2157 N N . VAL B 1 23 ? 18.656 -24.297 -11.523 1 87.75 23 VAL B N 1
ATOM 2158 C CA . VAL B 1 23 ? 18.859 -22.859 -11.594 1 87.75 23 VAL B CA 1
ATOM 2159 C C . VAL B 1 23 ? 20.047 -22.469 -10.727 1 87.75 23 VAL B C 1
ATOM 2161 O O . VAL B 1 23 ? 20.125 -22.844 -9.555 1 87.75 23 VAL B O 1
ATOM 2164 N N . PHE B 1 24 ? 20.938 -21.719 -11.281 1 90.88 24 PHE B N 1
ATOM 2165 C CA . PHE B 1 24 ? 22.078 -21.188 -10.547 1 90.88 24 PHE B CA 1
ATOM 2166 C C . PHE B 1 24 ? 21.703 -19.891 -9.836 1 90.88 24 PHE B C 1
ATOM 2168 O O . PHE B 1 24 ? 21.266 -18.938 -10.469 1 90.88 24 PHE B O 1
ATOM 2175 N N . LEU B 1 25 ? 21.906 -19.969 -8.547 1 91.56 25 LEU B N 1
ATOM 2176 C CA . LEU B 1 25 ? 21.625 -18.781 -7.734 1 91.56 25 LEU B CA 1
ATOM 2177 C C . LEU B 1 25 ? 22.922 -18.156 -7.234 1 91.56 25 LEU B C 1
ATOM 2179 O O . LEU B 1 25 ? 23.688 -18.797 -6.516 1 91.56 25 LEU B O 1
ATOM 2183 N N . GLU B 1 26 ? 23.203 -16.938 -7.633 1 92.12 26 GLU B N 1
ATOM 2184 C CA . GLU B 1 26 ? 24.406 -16.219 -7.227 1 92.12 26 GLU B CA 1
ATOM 2185 C C . GLU B 1 26 ? 24.141 -15.305 -6.039 1 92.12 26 GLU B C 1
ATOM 2187 O O . GLU B 1 26 ? 22.984 -15.008 -5.738 1 92.12 26 GLU B O 1
ATOM 2192 N N . ARG B 1 27 ? 25.266 -14.891 -5.449 1 90.44 27 ARG B N 1
ATOM 2193 C CA . ARG B 1 27 ? 25.141 -13.922 -4.363 1 90.44 27 ARG B CA 1
ATOM 2194 C C . ARG B 1 27 ? 24.453 -12.648 -4.844 1 90.44 27 ARG B C 1
ATOM 2196 O O . ARG B 1 27 ? 24.781 -12.117 -5.906 1 90.44 27 ARG B O 1
ATOM 2203 N N . GLY B 1 28 ? 23.453 -12.234 -4.062 1 90.19 28 GLY B N 1
ATOM 2204 C CA . GLY B 1 28 ? 22.75 -11.008 -4.414 1 90.19 28 GLY B CA 1
ATOM 2205 C C . GLY B 1 28 ? 21.453 -11.258 -5.164 1 90.19 28 GLY B C 1
ATOM 2206 O O . GLY B 1 28 ? 20.625 -10.359 -5.281 1 90.19 28 GLY B O 1
ATOM 2207 N N . SER B 1 29 ? 21.312 -12.484 -5.602 1 93.12 29 SER B N 1
ATOM 2208 C CA . SER B 1 29 ? 20.062 -12.836 -6.254 1 93.12 29 SER B CA 1
ATOM 2209 C C . SER B 1 29 ? 18.953 -13.039 -5.23 1 93.12 29 SER B C 1
ATOM 2211 O O . SER B 1 29 ? 19.203 -13.43 -4.09 1 93.12 29 SER B O 1
ATOM 2213 N N . SER B 1 30 ? 17.812 -12.648 -5.613 1 95.31 30 SER B N 1
ATOM 2214 C CA . SER B 1 30 ? 16.625 -12.898 -4.797 1 95.31 30 SER B CA 1
ATOM 2215 C C . SER B 1 30 ? 15.609 -13.75 -5.551 1 95.31 30 SER B C 1
ATOM 2217 O O . SER B 1 30 ? 15.438 -13.594 -6.762 1 95.31 30 SER B O 1
ATOM 2219 N N . VAL B 1 31 ? 15.039 -14.641 -4.832 1 95.38 31 VAL B N 1
ATOM 2220 C CA . VAL B 1 31 ? 14.055 -15.523 -5.461 1 95.38 31 VAL B CA 1
ATOM 2221 C C . VAL B 1 31 ? 12.742 -15.469 -4.684 1 95.38 31 VAL B C 1
ATOM 2223 O O . VAL B 1 31 ? 12.742 -15.406 -3.451 1 95.38 31 VAL B O 1
ATOM 2226 N N . LEU B 1 32 ? 11.719 -15.391 -5.379 1 96.06 32 LEU B N 1
ATOM 2227 C CA . LEU B 1 32 ? 10.367 -15.547 -4.852 1 96.06 32 LEU B CA 1
ATOM 2228 C C . LEU B 1 32 ? 9.836 -16.953 -5.125 1 96.06 32 LEU B C 1
ATOM 2230 O O . LEU B 1 32 ? 9.766 -17.375 -6.277 1 96.06 32 LEU B O 1
ATOM 2234 N N . VAL B 1 33 ? 9.477 -17.609 -4.078 1 93.94 33 VAL B N 1
ATOM 2235 C CA . VAL B 1 33 ? 9.102 -19.016 -4.246 1 93.94 33 VAL B CA 1
ATOM 2236 C C . VAL B 1 33 ? 7.793 -19.297 -3.512 1 93.94 33 VAL B C 1
ATOM 2238 O O . VAL B 1 33 ? 7.43 -18.562 -2.582 1 93.94 33 VAL B O 1
ATOM 2241 N N . ASP B 1 34 ? 7.133 -20.297 -3.953 1 89.44 34 ASP B N 1
ATOM 2242 C CA . ASP B 1 34 ? 5.93 -20.734 -3.252 1 89.44 34 ASP B CA 1
ATOM 2243 C C . ASP B 1 34 ? 6.289 -21.562 -2.018 1 89.44 34 ASP B C 1
ATOM 2245 O O . ASP B 1 34 ? 7.461 -21.844 -1.772 1 89.44 34 ASP B O 1
ATOM 2249 N N . SER B 1 35 ? 5.336 -21.938 -1.229 1 84.19 35 SER B N 1
ATOM 2250 C CA . SER B 1 35 ? 5.559 -22.625 0.037 1 84.19 35 SER B CA 1
ATOM 2251 C C . SER B 1 35 ? 6.211 -23.984 -0.182 1 84.19 35 SER B C 1
ATOM 2253 O O . SER B 1 35 ? 6.973 -24.469 0.663 1 84.19 35 SER B O 1
ATOM 2255 N N . SER B 1 36 ? 5.941 -24.625 -1.342 1 77.75 36 SER B N 1
ATOM 2256 C CA . SER B 1 36 ? 6.465 -25.969 -1.605 1 77.75 36 SER B CA 1
ATOM 2257 C C . SER B 1 36 ? 7.969 -25.922 -1.865 1 77.75 36 SER B C 1
ATOM 2259 O O . SER B 1 36 ? 8.68 -26.891 -1.567 1 77.75 36 SER B O 1
ATOM 2261 N N . SER B 1 37 ? 8.398 -24.859 -2.416 1 83.75 37 SER B N 1
ATOM 2262 C CA . SER B 1 37 ? 9.805 -24.75 -2.785 1 83.75 37 SER B CA 1
ATOM 2263 C C . SER B 1 37 ? 10.625 -24.125 -1.662 1 83.75 37 SER B C 1
ATOM 2265 O O . SER B 1 37 ? 11.852 -24.219 -1.65 1 83.75 37 SER B O 1
ATOM 2267 N N . ARG B 1 38 ? 9.945 -23.516 -0.752 1 85.56 38 ARG B N 1
ATOM 2268 C CA . ARG B 1 38 ? 10.586 -22.797 0.342 1 85.56 38 ARG B CA 1
ATOM 2269 C C . ARG B 1 38 ? 11.469 -23.719 1.166 1 85.56 38 ARG B C 1
ATOM 2271 O O . ARG B 1 38 ? 12.57 -23.344 1.575 1 85.56 38 ARG B O 1
ATOM 2278 N N . ASP B 1 39 ? 11 -24.922 1.425 1 83.12 39 ASP B N 1
ATOM 2279 C CA . ASP B 1 39 ? 11.648 -25.844 2.354 1 83.12 39 ASP B CA 1
ATOM 2280 C C . ASP B 1 39 ? 13.039 -26.234 1.867 1 83.12 39 ASP B C 1
ATOM 2282 O O . ASP B 1 39 ? 13.938 -26.484 2.674 1 83.12 39 ASP B O 1
ATOM 2286 N N . PHE B 1 40 ? 13.156 -26.234 0.611 1 82.81 40 PHE B N 1
ATOM 2287 C CA . PHE B 1 40 ? 14.469 -26.547 0.053 1 82.81 40 PHE B CA 1
ATOM 2288 C C . PHE B 1 40 ? 15.508 -25.547 0.538 1 82.81 40 PHE B C 1
ATOM 2290 O O . PHE B 1 40 ? 16.625 -25.938 0.876 1 82.81 40 PHE B O 1
ATOM 2297 N N . PHE B 1 41 ? 15.172 -24.312 0.623 1 87 41 PHE B N 1
ATOM 2298 C CA . PHE B 1 41 ? 16.109 -23.25 0.96 1 87 41 PHE B CA 1
ATOM 2299 C C . PHE B 1 41 ? 16.406 -23.25 2.455 1 87 41 PHE B C 1
ATOM 2301 O O . PHE B 1 41 ? 17.469 -22.766 2.881 1 87 41 PHE B O 1
ATOM 2308 N N . LEU B 1 42 ? 15.508 -23.75 3.191 1 86.12 42 LEU B N 1
ATOM 2309 C CA . LEU B 1 42 ? 15.688 -23.797 4.637 1 86.12 42 LEU B CA 1
ATOM 2310 C C . LEU B 1 42 ? 16.75 -24.812 5.02 1 86.12 42 LEU B C 1
ATOM 2312 O O . LEU B 1 42 ? 17.234 -24.812 6.156 1 86.12 42 LEU B O 1
ATOM 2316 N N . THR B 1 43 ? 17.156 -25.672 4.078 1 86.25 43 THR B N 1
ATOM 2317 C CA . THR B 1 43 ? 18.203 -26.641 4.312 1 86.25 43 THR B CA 1
ATOM 2318 C C . THR B 1 43 ? 19.578 -25.969 4.363 1 86.25 43 THR B C 1
ATOM 2320 O O . THR B 1 43 ? 20.531 -26.531 4.879 1 86.25 43 THR B O 1
ATOM 2323 N N . TYR B 1 44 ? 19.641 -24.734 3.908 1 86.5 44 TYR B N 1
ATOM 2324 C CA . TYR B 1 44 ? 20.859 -23.938 3.924 1 86.5 44 TYR B CA 1
ATOM 2325 C C . TYR B 1 44 ? 20.625 -22.594 4.609 1 86.5 44 TYR B C 1
ATOM 2327 O O . TYR B 1 44 ? 20.844 -21.531 4.008 1 86.5 44 TYR B O 1
ATOM 2335 N N . PRO B 1 45 ? 20.391 -22.609 5.887 1 85.56 45 PRO B N 1
ATOM 2336 C CA . PRO B 1 45 ? 19.984 -21.391 6.566 1 85.56 45 PRO B CA 1
ATOM 2337 C C . PRO B 1 45 ? 21.078 -20.328 6.613 1 85.56 45 PRO B C 1
ATOM 2339 O O . PRO B 1 45 ? 20.797 -19.141 6.707 1 85.56 45 PRO B O 1
ATOM 2342 N N . GLU B 1 46 ? 22.281 -20.703 6.516 1 90.5 46 GLU B N 1
ATOM 2343 C CA . GLU B 1 46 ? 23.391 -19.75 6.605 1 90.5 46 GLU B CA 1
ATOM 2344 C C . GLU B 1 46 ? 23.641 -19.062 5.266 1 90.5 46 GLU B C 1
ATOM 2346 O O . GLU B 1 46 ? 24.344 -18.047 5.203 1 90.5 46 GLU B O 1
ATOM 2351 N N . ARG B 1 47 ? 23.031 -19.656 4.273 1 93.12 47 ARG B N 1
ATOM 2352 C CA . ARG B 1 47 ? 23.359 -19.156 2.939 1 93.12 47 ARG B CA 1
ATOM 2353 C C . ARG B 1 47 ? 22.219 -18.297 2.395 1 93.12 47 ARG B C 1
ATOM 2355 O O . ARG B 1 47 ? 22.312 -17.75 1.291 1 93.12 47 ARG B O 1
ATOM 2362 N N . VAL B 1 48 ? 21.203 -18.25 3.158 1 94.94 48 VAL B N 1
ATOM 2363 C CA . VAL B 1 48 ? 20.062 -17.5 2.635 1 94.94 48 VAL B CA 1
ATOM 2364 C C . VAL B 1 48 ? 19.375 -16.75 3.77 1 94.94 48 VAL B C 1
ATOM 2366 O O . VAL B 1 48 ? 19.594 -17.047 4.945 1 94.94 48 VAL B O 1
ATOM 2369 N N . ILE B 1 49 ? 18.703 -15.688 3.527 1 95.25 49 ILE B N 1
ATOM 2370 C CA . ILE B 1 49 ? 17.734 -15.016 4.398 1 95.25 49 ILE B CA 1
ATOM 2371 C C . ILE B 1 49 ? 16.328 -15.133 3.812 1 95.25 49 ILE B C 1
ATOM 2373 O O . ILE B 1 49 ? 16.125 -14.898 2.619 1 95.25 49 ILE B O 1
ATOM 2377 N N . VAL B 1 50 ? 15.43 -15.523 4.656 1 94.31 50 VAL B N 1
ATOM 2378 C CA . VAL B 1 50 ? 14.094 -15.844 4.152 1 94.31 50 VAL B CA 1
ATOM 2379 C C . VAL B 1 50 ? 13.062 -14.922 4.809 1 94.31 50 VAL B C 1
ATOM 2381 O O . VAL B 1 50 ? 13.117 -14.688 6.016 1 94.31 50 VAL B O 1
ATOM 2384 N N . ALA B 1 51 ? 12.211 -14.352 4.039 1 95.19 51 ALA B N 1
ATOM 2385 C CA . ALA B 1 51 ? 11.023 -13.648 4.52 1 95.19 51 ALA B CA 1
ATOM 2386 C C . ALA B 1 51 ? 9.75 -14.352 4.066 1 95.19 51 ALA B C 1
ATOM 2388 O O . ALA B 1 51 ? 9.516 -14.516 2.869 1 95.19 51 ALA B O 1
ATOM 2389 N N . ASP B 1 52 ? 8.93 -14.719 5.023 1 94.38 52 ASP B N 1
ATOM 2390 C CA . ASP B 1 52 ? 7.723 -15.492 4.738 1 94.38 52 ASP B CA 1
ATOM 2391 C C . ASP B 1 52 ? 6.488 -14.602 4.703 1 94.38 52 ASP B C 1
ATOM 2393 O O . ASP B 1 52 ? 6.367 -13.664 5.5 1 94.38 52 ASP B O 1
ATOM 2397 N N . PHE B 1 53 ? 5.59 -14.938 3.848 1 95 53 PHE B N 1
ATOM 2398 C CA . PHE B 1 53 ? 4.359 -14.172 3.697 1 95 53 PHE B CA 1
ATOM 2399 C C . PHE B 1 53 ? 3.146 -15.102 3.699 1 95 53 PHE B C 1
ATOM 2401 O O . PHE B 1 53 ? 3.15 -16.141 3.037 1 95 53 PHE B O 1
ATOM 2408 N N . GLY B 1 54 ? 2.152 -14.664 4.414 1 93 54 GLY B N 1
ATOM 2409 C CA . GLY B 1 54 ? 0.923 -15.438 4.469 1 93 54 GLY B CA 1
ATOM 2410 C C . GLY B 1 54 ? -0.105 -15 3.443 1 93 54 GLY B C 1
ATOM 2411 O O . GLY B 1 54 ? 0.098 -14.008 2.74 1 93 54 GLY B O 1
ATOM 2412 N N . ALA B 1 55 ? -1.207 -15.758 3.422 1 93.56 55 ALA B N 1
ATOM 2413 C CA . ALA B 1 55 ? -2.242 -15.539 2.416 1 93.56 55 ALA B CA 1
ATOM 2414 C C . ALA B 1 55 ? -2.9 -14.172 2.6 1 93.56 55 ALA B C 1
ATOM 2416 O O . ALA B 1 55 ? -3.162 -13.461 1.625 1 93.56 55 ALA B O 1
ATOM 2417 N N . GLU B 1 56 ? -3.18 -13.836 3.764 1 92.44 56 GLU B N 1
ATOM 2418 C CA . GLU B 1 56 ? -3.828 -12.555 4.039 1 92.44 56 GLU B CA 1
ATOM 2419 C C . GLU B 1 56 ? -2.943 -11.383 3.623 1 92.44 56 GLU B C 1
ATOM 2421 O O . GLU B 1 56 ? -3.426 -10.414 3.037 1 92.44 56 GLU B O 1
ATOM 2426 N N . PHE B 1 57 ? -1.692 -11.539 3.961 1 93.62 57 PHE B N 1
ATOM 2427 C CA . PHE B 1 57 ? -0.733 -10.5 3.592 1 93.62 57 PHE B CA 1
ATOM 2428 C C . PHE B 1 57 ? -0.69 -10.32 2.078 1 93.62 57 PHE B C 1
ATOM 2430 O O . PHE B 1 57 ? -0.709 -9.188 1.585 1 93.62 57 PHE B O 1
ATOM 2437 N N . ILE B 1 58 ? -0.615 -11.422 1.351 1 94.62 58 ILE B N 1
ATOM 2438 C CA . ILE B 1 58 ? -0.533 -11.375 -0.106 1 94.62 58 ILE B CA 1
ATOM 2439 C C . ILE B 1 58 ? -1.801 -10.75 -0.676 1 94.62 58 ILE B C 1
ATOM 2441 O O . ILE B 1 58 ? -1.737 -9.953 -1.615 1 94.62 58 ILE B O 1
ATOM 2445 N N . SER B 1 59 ? -2.914 -11.117 -0.085 1 94.12 59 SER B N 1
ATOM 2446 C CA . SER B 1 59 ? -4.18 -10.547 -0.533 1 94.12 59 SER B CA 1
ATOM 2447 C C . SER B 1 59 ? -4.195 -9.031 -0.361 1 94.12 59 SER B C 1
ATOM 2449 O O . SER B 1 59 ? -4.648 -8.305 -1.247 1 94.12 59 SER B O 1
ATOM 2451 N N . ARG B 1 60 ? -3.721 -8.562 0.759 1 92.69 60 ARG B N 1
ATOM 2452 C CA . ARG B 1 60 ? -3.631 -7.125 1.011 1 92.69 60 ARG B CA 1
ATOM 2453 C C . ARG B 1 60 ? -2.701 -6.449 0.007 1 92.69 60 ARG B C 1
ATOM 2455 O O . ARG B 1 60 ? -2.994 -5.355 -0.479 1 92.69 60 ARG B O 1
ATOM 2462 N N . TYR B 1 61 ? -1.611 -7.094 -0.256 1 95 61 TYR B N 1
ATOM 2463 C CA . TYR B 1 61 ? -0.655 -6.555 -1.215 1 95 61 TYR B CA 1
ATOM 2464 C C . TYR B 1 61 ? -1.29 -6.402 -2.592 1 95 61 TYR B C 1
ATOM 2466 O O . TYR B 1 61 ? -1.127 -5.371 -3.248 1 95 61 TYR B O 1
ATOM 2474 N N . LEU B 1 62 ? -1.973 -7.492 -3.059 1 94.12 62 LEU B N 1
ATOM 2475 C CA . LEU B 1 62 ? -2.602 -7.484 -4.375 1 94.12 62 LEU B CA 1
ATOM 2476 C C . LEU B 1 62 ? -3.652 -6.383 -4.469 1 94.12 62 LEU B C 1
ATOM 2478 O O . LEU B 1 62 ? -3.725 -5.672 -5.473 1 94.12 62 LEU B O 1
ATOM 2482 N N . LYS B 1 63 ? -4.383 -6.211 -3.439 1 91.94 63 LYS B N 1
ATOM 2483 C CA . LYS B 1 63 ? -5.41 -5.172 -3.395 1 91.94 63 LYS B CA 1
ATOM 2484 C C . LYS B 1 63 ? -4.785 -3.781 -3.412 1 91.94 63 LYS B C 1
ATOM 2486 O O . LYS B 1 63 ? -5.23 -2.904 -4.156 1 91.94 63 LYS B O 1
ATOM 2491 N N . ALA B 1 64 ? -3.814 -3.635 -2.625 1 89.81 64 ALA B N 1
ATOM 2492 C CA . ALA B 1 64 ? -3.15 -2.342 -2.48 1 89.81 64 ALA B CA 1
ATOM 2493 C C . ALA B 1 64 ? -2.543 -1.887 -3.805 1 89.81 64 ALA B C 1
ATOM 2495 O O . ALA B 1 64 ? -2.482 -0.688 -4.086 1 89.81 64 ALA B O 1
ATOM 2496 N N . ASN B 1 65 ? -2.098 -2.805 -4.645 1 91.19 65 ASN B N 1
ATOM 2497 C CA . ASN B 1 65 ? -1.436 -2.447 -5.895 1 91.19 65 ASN B CA 1
ATOM 2498 C C . ASN B 1 65 ? -2.365 -2.625 -7.09 1 91.19 65 ASN B C 1
ATOM 2500 O O . ASN B 1 65 ? -1.938 -2.496 -8.242 1 91.19 65 ASN B O 1
ATOM 2504 N N . ASN B 1 66 ? -3.621 -2.963 -6.824 1 87.75 66 ASN B N 1
ATOM 2505 C CA . ASN B 1 66 ? -4.652 -3.104 -7.848 1 87.75 66 ASN B CA 1
ATOM 2506 C C . ASN B 1 66 ? -4.25 -4.117 -8.914 1 87.75 66 ASN B C 1
ATOM 2508 O O . ASN B 1 66 ? -4.406 -3.865 -10.109 1 87.75 66 ASN B O 1
ATOM 2512 N N . LEU B 1 67 ? -3.629 -5.152 -8.43 1 88.44 67 LEU B N 1
ATOM 2513 C CA . LEU B 1 67 ? -3.293 -6.227 -9.359 1 88.44 67 LEU B CA 1
ATOM 2514 C C . LEU B 1 67 ? -4.504 -7.113 -9.625 1 88.44 67 LEU B C 1
ATOM 2516 O O . LEU B 1 67 ? -5.289 -7.391 -8.711 1 88.44 67 LEU B O 1
ATOM 2520 N N . ARG B 1 68 ? -4.633 -7.52 -10.852 1 84.5 68 ARG B N 1
ATOM 2521 C CA . ARG B 1 68 ? -5.785 -8.328 -11.227 1 84.5 68 ARG B CA 1
ATOM 2522 C C . ARG B 1 68 ? -5.367 -9.75 -11.578 1 84.5 68 ARG B C 1
ATOM 2524 O O . ARG B 1 68 ? -4.246 -9.984 -12.039 1 84.5 68 ARG B O 1
ATOM 2531 N N . ASP B 1 69 ? -6.305 -10.609 -11.242 1 82.62 69 ASP B N 1
ATOM 2532 C CA . ASP B 1 69 ? -6.086 -12.016 -11.562 1 82.62 69 ASP B CA 1
ATOM 2533 C C . ASP B 1 69 ? -6.266 -12.273 -13.055 1 82.62 69 ASP B C 1
ATOM 2535 O O . ASP B 1 69 ? -7.129 -11.664 -13.695 1 82.62 69 ASP B O 1
ATOM 2539 N N . ILE B 1 70 ? -5.379 -13.031 -13.547 1 74.56 70 ILE B N 1
ATOM 2540 C CA . ILE B 1 70 ? -5.523 -13.438 -14.945 1 74.56 70 ILE B CA 1
ATOM 2541 C C . ILE B 1 70 ? -6.234 -14.781 -15.023 1 74.56 70 ILE B C 1
ATOM 2543 O O . ILE B 1 70 ? -5.781 -15.766 -14.43 1 74.56 70 ILE B O 1
ATOM 2547 N N . SER B 1 71 ? -7.359 -14.875 -15.688 1 68.62 71 SER B N 1
ATOM 2548 C CA . SER B 1 71 ? -8.219 -16.047 -15.742 1 68.62 71 SER B CA 1
ATOM 2549 C C . SER B 1 71 ? -7.668 -17.094 -16.703 1 68.62 71 SER B C 1
ATOM 2551 O O . SER B 1 71 ? -8.031 -18.266 -16.641 1 68.62 71 SER B O 1
ATOM 2553 N N . ASP B 1 72 ? -6.867 -16.828 -17.516 1 79.25 72 ASP B N 1
ATOM 2554 C CA . ASP B 1 72 ? -6.465 -17.781 -18.547 1 79.25 72 ASP B CA 1
ATOM 2555 C C . ASP B 1 72 ? -4.957 -18.031 -18.516 1 79.25 72 ASP B C 1
ATOM 2557 O O . ASP B 1 72 ? -4.293 -18 -19.547 1 79.25 72 ASP B O 1
ATOM 2561 N N . CYS B 1 73 ? -4.629 -18.469 -17.422 1 84.25 73 CYS B N 1
ATOM 2562 C CA . CYS B 1 73 ? -3.197 -18.719 -17.281 1 84.25 73 CYS B CA 1
ATOM 2563 C C . CYS B 1 73 ? -2.84 -20.141 -17.688 1 84.25 73 CYS B C 1
ATOM 2565 O O . CYS B 1 73 ? -3.438 -21.094 -17.203 1 84.25 73 CYS B O 1
ATOM 2567 N N . ARG B 1 74 ? -1.844 -20.25 -18.547 1 86.12 74 ARG B N 1
ATOM 2568 C CA . ARG B 1 74 ? -1.442 -21.547 -19.078 1 86.12 74 ARG B CA 1
ATOM 2569 C C . ARG B 1 74 ? -0.348 -22.172 -18.219 1 86.12 74 ARG B C 1
ATOM 2571 O O . ARG B 1 74 ? -0.073 -23.359 -18.328 1 86.12 74 ARG B O 1
ATOM 2578 N N . GLU B 1 75 ? 0.195 -21.328 -17.453 1 89.5 75 GLU B N 1
ATOM 2579 C CA . GLU B 1 75 ? 1.291 -21.812 -16.625 1 89.5 75 GLU B CA 1
ATOM 2580 C C . GLU B 1 75 ? 1.419 -20.984 -15.352 1 89.5 75 GLU B C 1
ATOM 2582 O O . GLU B 1 75 ? 1.108 -19.797 -15.344 1 89.5 75 GLU B O 1
ATOM 2587 N N . TYR B 1 76 ? 1.838 -21.656 -14.367 1 88.94 76 TYR B N 1
ATOM 2588 C CA . TYR B 1 76 ? 2.141 -21.016 -13.094 1 88.94 76 TYR B CA 1
ATOM 2589 C C . TYR B 1 76 ? 3.598 -21.234 -12.703 1 88.94 76 TYR B C 1
ATOM 2591 O O . TYR B 1 76 ? 3.994 -22.359 -12.367 1 88.94 76 TYR B O 1
ATOM 2599 N N . PRO B 1 77 ? 4.281 -20.125 -12.688 1 88.69 77 PRO B N 1
ATOM 2600 C CA . PRO B 1 77 ? 5.684 -20.312 -12.297 1 88.69 77 PRO B CA 1
ATOM 2601 C C . PRO B 1 77 ? 5.844 -20.703 -10.828 1 88.69 77 PRO B C 1
ATOM 2603 O O . PRO B 1 77 ? 5.023 -20.312 -9.992 1 88.69 77 PRO B O 1
ATOM 2606 N N . SER B 1 78 ? 6.902 -21.5 -10.609 1 86.06 78 SER B N 1
ATOM 2607 C CA . SER B 1 78 ? 7.168 -21.922 -9.242 1 86.06 78 SER B CA 1
ATOM 2608 C C . SER B 1 78 ? 8.078 -20.922 -8.523 1 86.06 78 SER B C 1
ATOM 2610 O O . SER B 1 78 ? 8.18 -20.938 -7.297 1 86.06 78 SER B O 1
ATOM 2612 N N . TYR B 1 79 ? 8.742 -20.125 -9.297 1 90.56 79 TYR B N 1
ATOM 2613 C CA . TYR B 1 79 ? 9.664 -19.156 -8.711 1 90.56 79 TYR B CA 1
ATOM 2614 C C . TYR B 1 79 ? 9.859 -17.969 -9.648 1 90.56 79 TYR B C 1
ATOM 2616 O O . TYR B 1 79 ? 9.555 -18.047 -10.836 1 90.56 79 TYR B O 1
ATOM 2624 N N . LEU B 1 80 ? 10.195 -16.891 -9.133 1 93.94 80 LEU B N 1
ATOM 2625 C CA . LEU B 1 80 ? 10.688 -15.719 -9.852 1 93.94 80 LEU B CA 1
ATOM 2626 C C . LEU B 1 80 ? 12.062 -15.312 -9.344 1 93.94 80 LEU B C 1
ATOM 2628 O O . LEU B 1 80 ? 12.312 -15.32 -8.133 1 93.94 80 LEU B O 1
ATOM 2632 N N . LYS B 1 81 ? 12.945 -15.102 -10.242 1 93.94 81 LYS B N 1
ATOM 2633 C CA . LYS B 1 81 ? 14.305 -14.719 -9.875 1 93.94 81 LYS B CA 1
ATOM 2634 C C . LYS B 1 81 ? 14.648 -13.328 -10.398 1 93.94 81 LYS B C 1
ATOM 2636 O O . LYS B 1 81 ? 14.328 -12.992 -11.539 1 93.94 81 LYS B O 1
ATOM 2641 N N . ILE B 1 82 ? 15.242 -12.539 -9.539 1 93.31 82 ILE B N 1
ATOM 2642 C CA . ILE B 1 82 ? 15.703 -11.219 -9.953 1 93.31 82 ILE B CA 1
ATOM 2643 C C . ILE B 1 82 ? 17.094 -10.953 -9.375 1 93.31 82 ILE B C 1
ATOM 2645 O O . ILE B 1 82 ? 17.516 -11.609 -8.414 1 93.31 82 ILE B O 1
ATOM 2649 N N . ASN B 1 83 ? 17.766 -10.062 -10.062 1 89.5 83 ASN B N 1
ATOM 2650 C CA . ASN B 1 83 ? 19.031 -9.523 -9.539 1 89.5 83 ASN B CA 1
ATOM 2651 C C . ASN B 1 83 ? 18.891 -8.039 -9.188 1 89.5 83 ASN B C 1
ATOM 2653 O O . ASN B 1 83 ? 18.703 -7.203 -10.078 1 89.5 83 ASN B O 1
ATOM 2657 N N . PHE B 1 84 ? 18.938 -7.809 -7.918 1 82.75 84 PHE B N 1
ATOM 2658 C CA . PHE B 1 84 ? 18.781 -6.426 -7.477 1 82.75 84 PHE B CA 1
ATOM 2659 C C . PHE B 1 84 ? 20.125 -5.711 -7.465 1 82.75 84 PHE B C 1
ATOM 2661 O O . PHE B 1 84 ? 21.141 -6.281 -7.039 1 82.75 84 PHE B O 1
ATOM 2668 N N . ALA B 1 85 ? 20.078 -4.504 -7.961 1 78.31 85 ALA B N 1
ATOM 2669 C CA . ALA B 1 85 ? 21.312 -3.74 -8.086 1 78.31 85 ALA B CA 1
ATOM 2670 C C . ALA B 1 85 ? 21.859 -3.348 -6.711 1 78.31 85 ALA B C 1
ATOM 2672 O O . ALA B 1 85 ? 23.062 -3.373 -6.484 1 78.31 85 ALA B O 1
ATOM 2673 N N . ASP B 1 86 ? 21.109 -3.049 -5.773 1 88.62 86 ASP B N 1
ATOM 2674 C CA . ASP B 1 86 ? 21.531 -2.621 -4.449 1 88.62 86 ASP B CA 1
ATOM 2675 C C . ASP B 1 86 ? 21.375 -3.748 -3.43 1 88.62 86 ASP B C 1
ATOM 2677 O O . ASP B 1 86 ? 20.344 -3.854 -2.77 1 88.62 86 ASP B O 1
ATOM 2681 N N . PHE B 1 87 ? 22.469 -4.488 -3.219 1 91.12 87 PHE B N 1
ATOM 2682 C CA . PHE B 1 87 ? 22.469 -5.656 -2.344 1 91.12 87 PHE B CA 1
ATOM 2683 C C . PHE B 1 87 ? 22.203 -5.25 -0.9 1 91.12 87 PHE B C 1
ATOM 2685 O O . PHE B 1 87 ? 21.469 -5.934 -0.186 1 91.12 87 PHE B O 1
ATOM 2692 N N . SER B 1 88 ? 22.797 -4.195 -0.496 1 92.06 88 SER B N 1
ATOM 2693 C CA . SER B 1 88 ? 22.672 -3.754 0.889 1 92.06 88 SER B CA 1
ATOM 2694 C C . SER B 1 88 ? 21.219 -3.402 1.216 1 92.06 88 SER B C 1
ATOM 2696 O O . SER B 1 88 ? 20.719 -3.734 2.295 1 92.06 88 SER B O 1
ATOM 2698 N N . LEU B 1 89 ? 20.594 -2.807 0.303 1 93.12 89 LEU B N 1
ATOM 2699 C CA . LEU B 1 89 ? 19.219 -2.395 0.511 1 93.12 89 LEU B CA 1
ATOM 2700 C C . LEU B 1 89 ? 18.297 -3.607 0.627 1 93.12 89 LEU B C 1
ATOM 2702 O O . LEU B 1 89 ? 17.531 -3.721 1.584 1 93.12 89 LEU B O 1
ATOM 2706 N N . ILE B 1 90 ? 18.438 -4.469 -0.316 1 93.69 90 ILE B N 1
ATOM 2707 C CA . ILE B 1 90 ? 17.547 -5.621 -0.335 1 93.69 90 ILE B CA 1
ATOM 2708 C C . ILE B 1 90 ? 17.828 -6.516 0.871 1 93.69 90 ILE B C 1
ATOM 2710 O O . ILE B 1 90 ? 16.906 -7.082 1.462 1 93.69 90 ILE B O 1
ATOM 2714 N N . LYS B 1 91 ? 19.062 -6.676 1.206 1 94.44 91 LYS B N 1
ATOM 2715 C CA . LYS B 1 91 ? 19.422 -7.449 2.393 1 94.44 91 LYS B CA 1
ATOM 2716 C C . LYS B 1 91 ? 18.781 -6.852 3.646 1 94.44 91 LYS B C 1
ATOM 2718 O O . LYS B 1 91 ? 18.25 -7.578 4.492 1 94.44 91 LYS B O 1
ATOM 2723 N N . GLY B 1 92 ? 18.875 -5.551 3.799 1 94.06 92 GLY B N 1
ATOM 2724 C CA . GLY B 1 92 ? 18.25 -4.879 4.93 1 94.06 92 GLY B CA 1
ATOM 2725 C C . GLY B 1 92 ? 16.75 -5.094 5 1 94.06 92 GLY B C 1
ATOM 2726 O O . GLY B 1 92 ? 16.203 -5.355 6.074 1 94.06 92 GLY B O 1
ATOM 2727 N N . LEU B 1 93 ? 16.094 -5.012 3.861 1 94.69 93 LEU B N 1
ATOM 2728 C CA . LEU B 1 93 ? 14.648 -5.184 3.777 1 94.69 93 LEU B CA 1
ATOM 2729 C C . LEU B 1 93 ? 14.25 -6.598 4.184 1 94.69 93 LEU B C 1
ATOM 2731 O O . LEU B 1 93 ? 13.406 -6.781 5.066 1 94.69 93 LEU B O 1
ATOM 2735 N N . ILE B 1 94 ? 14.867 -7.59 3.561 1 95.38 94 ILE B N 1
ATOM 2736 C CA . ILE B 1 94 ? 14.492 -8.984 3.785 1 95.38 94 ILE B CA 1
ATOM 2737 C C . ILE B 1 94 ? 14.859 -9.391 5.211 1 95.38 94 ILE B C 1
ATOM 2739 O O . ILE B 1 94 ? 14.125 -10.148 5.852 1 95.38 94 ILE B O 1
ATOM 2743 N N . SER B 1 95 ? 16.016 -8.875 5.719 1 94 95 SER B N 1
ATOM 2744 C CA . SER B 1 95 ? 16.406 -9.148 7.094 1 94 95 SER B CA 1
ATOM 2745 C C . SER B 1 95 ? 15.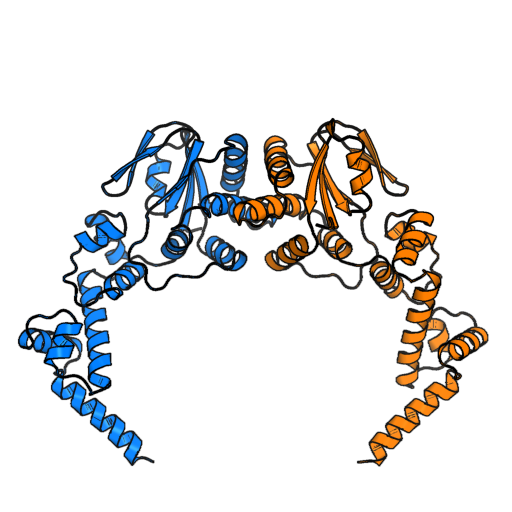375 -8.609 8.086 1 94 95 SER B C 1
ATOM 2747 O O . SER B 1 95 ? 15.062 -9.266 9.078 1 94 95 SER B O 1
ATOM 2749 N N . TRP B 1 96 ? 14.93 -7.395 7.824 1 92.75 96 TRP B N 1
ATOM 2750 C CA . TRP B 1 96 ? 13.891 -6.812 8.672 1 92.75 96 TRP B CA 1
ATOM 2751 C C . TRP B 1 96 ? 12.625 -7.656 8.641 1 92.75 96 TRP B C 1
ATOM 2753 O O . TRP B 1 96 ? 12.055 -7.984 9.688 1 92.75 96 TRP B O 1
ATOM 2763 N N . ALA B 1 97 ? 12.188 -8.008 7.453 1 92.81 97 ALA B N 1
ATOM 2764 C CA . ALA B 1 97 ? 10.961 -8.789 7.273 1 92.81 97 ALA B CA 1
ATOM 2765 C C . ALA B 1 97 ? 11.086 -10.156 7.941 1 92.81 97 ALA B C 1
ATOM 2767 O O . ALA B 1 97 ? 10.102 -10.688 8.461 1 92.81 97 ALA B O 1
ATOM 2768 N N . ASN B 1 98 ? 12.242 -10.703 7.789 1 89.88 98 ASN B N 1
ATOM 2769 C CA . ASN B 1 98 ? 12.516 -12.008 8.383 1 89.88 98 ASN B CA 1
ATOM 2770 C C . ASN B 1 98 ? 12.234 -12.016 9.883 1 89.88 98 ASN B C 1
ATOM 2772 O O . ASN B 1 98 ? 11.797 -13.023 10.43 1 89.88 98 ASN B O 1
ATOM 2776 N N . HIS B 1 99 ? 12.43 -10.914 10.492 1 87.62 99 HIS B N 1
ATOM 2777 C CA . HIS B 1 99 ? 12.281 -10.812 11.938 1 87.62 99 HIS B CA 1
ATOM 2778 C C . HIS B 1 99 ? 10.828 -10.523 12.32 1 87.62 99 HIS B C 1
ATOM 2780 O O . HIS B 1 99 ? 10.461 -10.617 13.492 1 87.62 99 HIS B O 1
ATOM 2786 N N . CYS B 1 100 ? 10.055 -10.203 11.312 1 85.5 100 CYS B N 1
ATOM 2787 C CA . CYS B 1 100 ? 8.664 -9.859 11.586 1 85.5 100 CYS B CA 1
ATOM 2788 C C . CYS B 1 100 ? 7.777 -11.094 11.484 1 85.5 100 CYS B C 1
ATOM 2790 O O . CYS B 1 100 ? 7.93 -11.906 10.57 1 85.5 100 CYS B O 1
ATOM 2792 N N . ALA B 1 101 ? 6.961 -11.359 12.383 1 70.69 101 ALA B N 1
ATOM 2793 C CA . ALA B 1 101 ? 6.09 -12.531 12.367 1 70.69 101 ALA B CA 1
ATOM 2794 C C . ALA B 1 101 ? 4.797 -12.25 11.609 1 70.69 101 ALA B C 1
ATOM 2796 O O . ALA B 1 101 ? 4.352 -13.07 10.805 1 70.69 101 ALA B O 1
ATOM 2797 N N . GLU B 1 102 ? 4.055 -11.148 11.758 1 77.06 102 GLU B N 1
ATOM 2798 C CA . GLU B 1 102 ? 2.727 -10.93 11.195 1 77.06 102 GLU B CA 1
ATOM 2799 C C . GLU B 1 102 ? 2.641 -9.578 10.492 1 77.06 102 GLU B C 1
ATOM 2801 O O . GLU B 1 102 ? 1.641 -9.281 9.836 1 77.06 102 GLU B O 1
ATOM 2806 N N . TYR B 1 103 ? 3.617 -8.992 10.312 1 85.44 103 TYR B N 1
ATOM 2807 C CA . TYR B 1 103 ? 3.656 -7.699 9.641 1 85.44 103 TYR B CA 1
ATOM 2808 C C . TYR B 1 103 ? 2.443 -6.855 10.023 1 85.44 103 TYR B C 1
ATOM 2810 O O . TYR B 1 103 ? 1.764 -6.309 9.148 1 85.44 103 TYR B O 1
ATOM 2818 N N . ILE B 1 104 ? 2.107 -6.723 11.195 1 82.19 104 ILE B N 1
ATOM 2819 C CA . ILE B 1 104 ? 0.931 -6.043 11.727 1 82.19 104 ILE B CA 1
ATOM 2820 C C . ILE B 1 104 ? 1.154 -4.531 11.695 1 82.19 104 ILE B C 1
ATOM 2822 O O . ILE B 1 104 ? 0.281 -3.777 11.266 1 82.19 104 ILE B O 1
ATOM 2826 N N . GLU B 1 105 ? 2.295 -4.117 12.07 1 88.5 105 GLU B N 1
ATOM 2827 C CA . GLU B 1 105 ? 2.592 -2.688 12.094 1 88.5 105 GLU B CA 1
ATOM 2828 C C . GLU B 1 105 ? 2.768 -2.137 10.68 1 88.5 105 GLU B C 1
ATOM 2830 O O . GLU B 1 105 ? 3.275 -2.83 9.797 1 88.5 105 GLU B O 1
ATOM 2835 N N . ILE B 1 106 ? 2.396 -0.946 10.508 1 91.31 106 ILE B N 1
ATOM 2836 C CA . ILE B 1 106 ? 2.381 -0.302 9.203 1 91.31 106 ILE B CA 1
ATOM 2837 C C . ILE B 1 106 ? 3.777 -0.355 8.578 1 91.31 106 ILE B C 1
ATOM 2839 O O . ILE B 1 106 ? 3.93 -0.705 7.41 1 91.31 106 ILE B O 1
ATOM 2843 N N . PHE B 1 107 ? 4.723 -0.06 9.398 1 92.25 107 PHE B N 1
ATOM 2844 C CA . PHE B 1 107 ? 6.082 -0.036 8.867 1 92.25 107 PHE B CA 1
ATOM 2845 C C . PHE B 1 107 ? 6.527 -1.433 8.453 1 92.25 107 PHE B C 1
ATOM 2847 O O . PHE B 1 107 ? 7.105 -1.612 7.379 1 92.25 107 PHE B O 1
ATOM 2854 N N . ASP B 1 108 ? 6.301 -2.391 9.281 1 93.06 108 ASP B N 1
ATOM 2855 C CA . ASP B 1 108 ? 6.648 -3.775 8.977 1 93.06 108 ASP B CA 1
ATOM 2856 C C . ASP B 1 108 ? 5.973 -4.246 7.691 1 93.06 108 ASP B C 1
ATOM 2858 O O . ASP B 1 108 ? 6.602 -4.891 6.852 1 93.06 108 ASP B O 1
ATOM 2862 N N . GLU B 1 109 ? 4.742 -3.932 7.586 1 94.19 109 GLU B N 1
ATOM 2863 C CA . GLU B 1 109 ? 4 -4.312 6.387 1 94.19 109 GLU B CA 1
ATOM 2864 C C . GLU B 1 109 ? 4.574 -3.637 5.145 1 94.19 109 GLU B C 1
ATOM 2866 O O . GLU B 1 109 ? 4.664 -4.254 4.082 1 94.19 109 GLU B O 1
ATOM 2871 N N . SER B 1 110 ? 4.836 -2.389 5.277 1 94.75 110 SER B N 1
ATOM 2872 C CA . SER B 1 110 ? 5.387 -1.647 4.148 1 94.75 110 SER B CA 1
ATOM 2873 C C . SER B 1 110 ? 6.723 -2.238 3.697 1 94.75 110 SER B C 1
ATOM 2875 O O . SER B 1 110 ? 7 -2.309 2.498 1 94.75 110 SER B O 1
ATOM 2877 N N . ILE B 1 111 ? 7.527 -2.609 4.645 1 94.94 111 ILE B N 1
ATOM 2878 C CA . ILE B 1 111 ? 8.797 -3.25 4.324 1 94.94 111 ILE B CA 1
ATOM 2879 C C . ILE B 1 111 ? 8.547 -4.555 3.576 1 94.94 111 ILE B C 1
ATOM 2881 O O . ILE B 1 111 ? 9.156 -4.809 2.537 1 94.94 111 ILE B O 1
ATOM 2885 N N . ALA B 1 112 ? 7.707 -5.305 4.098 1 95.75 112 ALA B N 1
ATOM 2886 C CA . ALA B 1 112 ? 7.363 -6.578 3.467 1 95.75 112 ALA B CA 1
ATOM 2887 C C . ALA B 1 112 ? 6.812 -6.363 2.061 1 95.75 112 ALA B C 1
ATOM 2889 O O . ALA B 1 112 ? 7.168 -7.09 1.131 1 95.75 112 ALA B O 1
ATOM 2890 N N . PHE B 1 113 ? 5.918 -5.402 1.928 1 95.81 113 PHE B N 1
ATOM 2891 C CA . PHE B 1 113 ? 5.395 -5.043 0.615 1 95.81 113 PHE B CA 1
ATOM 2892 C C . PHE B 1 113 ? 6.527 -4.707 -0.348 1 95.81 113 PHE B C 1
ATOM 2894 O O . PHE B 1 113 ? 6.48 -5.082 -1.522 1 95.81 113 PHE B O 1
ATOM 2901 N N . THR B 1 114 ? 7.496 -4.02 0.144 1 95.5 114 THR B N 1
ATOM 2902 C CA . THR B 1 114 ? 8.625 -3.619 -0.687 1 95.5 114 THR B CA 1
ATOM 2903 C C . THR B 1 114 ? 9.43 -4.84 -1.134 1 95.5 114 THR B C 1
ATOM 2905 O O . THR B 1 114 ? 9.875 -4.906 -2.277 1 95.5 114 THR B O 1
ATOM 2908 N N . CYS B 1 115 ? 9.586 -5.785 -0.302 1 95.19 115 CYS B N 1
ATOM 2909 C CA . CYS B 1 115 ? 10.258 -7.031 -0.658 1 95.19 115 CYS B CA 1
ATOM 2910 C C . CYS B 1 115 ? 9.57 -7.703 -1.84 1 95.19 115 CYS B C 1
ATOM 2912 O O . CYS B 1 115 ? 10.227 -8.109 -2.799 1 95.19 115 CYS B O 1
ATOM 2914 N N . LEU B 1 116 ? 8.281 -7.77 -1.785 1 95.06 116 LEU B N 1
ATOM 2915 C CA . LEU B 1 116 ? 7.52 -8.375 -2.869 1 95.06 116 LEU B CA 1
ATOM 2916 C C . LEU B 1 116 ? 7.59 -7.523 -4.133 1 95.06 116 LEU B C 1
ATOM 2918 O O . LEU B 1 116 ? 7.77 -8.047 -5.23 1 95.06 116 LEU B O 1
ATOM 2922 N N . SER B 1 117 ? 7.504 -6.23 -3.922 1 95.19 117 SER B N 1
ATOM 2923 C CA . SER B 1 117 ? 7.445 -5.301 -5.043 1 95.19 117 SER B CA 1
ATOM 2924 C C . SER B 1 117 ? 8.742 -5.324 -5.852 1 95.19 117 SER B C 1
ATOM 2926 O O . SER B 1 117 ? 8.766 -4.895 -7.008 1 95.19 117 SER B O 1
ATOM 2928 N N . ALA B 1 118 ? 9.789 -5.762 -5.215 1 94 118 ALA B N 1
ATOM 2929 C CA . ALA B 1 118 ? 11.055 -5.891 -5.938 1 94 118 ALA B CA 1
ATOM 2930 C C . ALA B 1 118 ? 10.891 -6.773 -7.168 1 94 118 ALA B C 1
ATOM 2932 O O . ALA B 1 118 ? 11.617 -6.613 -8.156 1 94 118 ALA B O 1
ATOM 2933 N N . PHE B 1 119 ? 9.898 -7.672 -7.199 1 95.75 119 PHE B N 1
ATOM 2934 C CA . PHE B 1 119 ? 9.688 -8.633 -8.273 1 95.75 119 PHE B CA 1
ATOM 2935 C C . PHE B 1 119 ? 8.641 -8.133 -9.258 1 95.75 119 PHE B C 1
ATOM 2937 O O . PHE B 1 119 ? 8.32 -8.812 -10.234 1 95.75 119 PHE B O 1
ATOM 2944 N N . SER B 1 120 ? 8.141 -6.977 -9 1 93.06 120 SER B N 1
ATOM 2945 C CA . SER B 1 120 ? 7.004 -6.484 -9.773 1 93.06 120 SER B CA 1
ATOM 2946 C C . SER B 1 120 ? 7.383 -6.238 -11.227 1 93.06 120 SER B C 1
ATOM 2948 O O . SER B 1 120 ? 6.512 -6.156 -12.094 1 93.06 120 SER B O 1
ATOM 2950 N N . SER B 1 121 ? 8.672 -6.086 -11.492 1 89.62 121 SER B N 1
ATOM 2951 C CA . SER B 1 121 ? 9.117 -5.863 -12.859 1 89.62 121 SER B CA 1
ATOM 2952 C C . SER B 1 121 ? 9.062 -7.148 -13.68 1 89.62 121 SER B C 1
ATOM 2954 O O . SER B 1 121 ? 9.141 -7.109 -14.906 1 89.62 121 SER B O 1
ATOM 2956 N N . GLU B 1 122 ? 8.938 -8.281 -13.047 1 91.19 122 GLU B N 1
ATOM 2957 C CA . GLU B 1 122 ? 8.852 -9.57 -13.734 1 91.19 122 GLU B CA 1
ATOM 2958 C C . GLU B 1 122 ? 7.465 -9.773 -14.352 1 91.19 122 GLU B C 1
ATOM 2960 O O . GLU B 1 122 ? 6.449 -9.523 -13.695 1 91.19 122 GLU B O 1
ATOM 2965 N N . LYS B 1 123 ? 7.418 -10.188 -15.531 1 86.94 123 LYS B N 1
ATOM 2966 C CA . LYS B 1 123 ? 6.188 -10.312 -16.312 1 86.94 123 LYS B CA 1
ATOM 2967 C C . LYS B 1 123 ? 5.199 -11.25 -15.617 1 86.94 123 LYS B C 1
ATOM 2969 O O . LYS B 1 123 ? 3.988 -11.008 -15.641 1 86.94 123 LYS B O 1
ATOM 2974 N N . GLN B 1 124 ? 5.613 -12.273 -14.984 1 90.19 124 GLN B N 1
ATOM 2975 C CA . GLN B 1 124 ? 4.727 -13.289 -14.438 1 90.19 124 GLN B CA 1
ATOM 2976 C C . GLN B 1 124 ? 4.516 -13.078 -12.938 1 90.19 124 GLN B C 1
ATOM 2978 O O . GLN B 1 124 ? 4.074 -13.992 -12.234 1 90.19 124 GLN B O 1
ATOM 2983 N N . PHE B 1 125 ? 4.801 -11.906 -12.477 1 93.62 125 PHE B N 1
ATOM 2984 C CA . PHE B 1 125 ? 4.715 -11.617 -11.047 1 93.62 125 PHE B CA 1
ATOM 2985 C C . PHE B 1 125 ? 3.289 -11.789 -10.547 1 93.62 125 PHE B C 1
ATOM 2987 O O . PHE B 1 125 ? 3.055 -12.492 -9.562 1 93.62 125 PHE B O 1
ATOM 2994 N N . GLY B 1 126 ? 2.359 -11.18 -11.258 1 92.06 126 GLY B N 1
ATOM 2995 C CA . GLY B 1 126 ? 0.959 -11.297 -10.883 1 92.06 126 GLY B CA 1
ATOM 2996 C C . GLY B 1 126 ? 0.456 -12.727 -10.906 1 92.06 126 GLY B C 1
ATOM 2997 O O . GLY B 1 126 ? -0.198 -13.18 -9.961 1 92.06 126 GLY B O 1
ATOM 2998 N N . VAL B 1 127 ? 0.77 -13.398 -11.938 1 92 127 VAL B N 1
ATOM 2999 C CA . VAL B 1 127 ? 0.368 -14.797 -12.094 1 92 127 VAL B CA 1
ATOM 3000 C C . VAL B 1 127 ? 0.928 -15.633 -10.945 1 92 127 VAL B C 1
ATOM 3002 O O . VAL B 1 127 ? 0.235 -16.5 -10.406 1 92 127 VAL B O 1
ATOM 3005 N N . PHE B 1 128 ? 2.08 -15.344 -10.609 1 94 128 PHE B N 1
ATOM 3006 C CA . PHE B 1 128 ? 2.73 -16.062 -9.523 1 94 128 PHE B CA 1
ATOM 3007 C C . PHE B 1 128 ? 1.991 -15.852 -8.211 1 94 128 PHE B C 1
ATOM 3009 O O . PHE B 1 128 ? 1.676 -16.812 -7.508 1 94 128 PHE B O 1
ATOM 3016 N N . LEU B 1 129 ? 1.761 -14.625 -7.852 1 94.5 129 LEU B N 1
ATOM 3017 C CA . LEU B 1 129 ? 1.146 -14.32 -6.566 1 94.5 129 LEU B CA 1
ATOM 3018 C C . LEU B 1 129 ? -0.273 -14.875 -6.496 1 94.5 129 LEU B C 1
ATOM 3020 O O . LEU B 1 129 ? -0.667 -15.445 -5.48 1 94.5 129 LEU B O 1
ATOM 3024 N N . PHE B 1 130 ? -0.952 -14.719 -7.551 1 92.94 130 PHE B N 1
ATOM 3025 C CA . PHE B 1 130 ? -2.297 -15.281 -7.566 1 92.94 130 PHE B CA 1
ATOM 3026 C C . PHE B 1 130 ? -2.252 -16.797 -7.484 1 92.94 130 PHE B C 1
ATOM 3028 O O . PHE B 1 130 ? -3.113 -17.422 -6.859 1 92.94 130 PHE B O 1
ATOM 3035 N N . GLY B 1 131 ? -1.336 -17.297 -8.18 1 92.25 131 GLY B N 1
ATOM 3036 C CA . GLY B 1 131 ? -1.148 -18.734 -8.125 1 92.25 131 GLY B CA 1
ATOM 3037 C C . GLY B 1 131 ? -0.886 -19.25 -6.719 1 92.25 131 GLY B C 1
ATOM 3038 O O . GLY B 1 131 ? -1.345 -20.328 -6.352 1 92.25 131 GLY B O 1
ATOM 3039 N N . CYS B 1 132 ? -0.197 -18.484 -5.945 1 92.5 132 CYS B N 1
ATOM 3040 C CA . CYS B 1 132 ? 0.112 -18.891 -4.578 1 92.5 132 CYS B CA 1
ATOM 3041 C C . CYS B 1 132 ? -1.151 -18.938 -3.725 1 92.5 132 CYS B C 1
ATOM 3043 O O . CYS B 1 132 ? -1.194 -19.625 -2.707 1 92.5 132 CYS B O 1
ATOM 3045 N N . LEU B 1 133 ? -2.113 -18.234 -4.113 1 92.19 133 LEU B N 1
ATOM 3046 C CA . LEU B 1 133 ? -3.352 -18.156 -3.348 1 92.19 133 LEU B CA 1
ATOM 3047 C C . LEU B 1 133 ? -4.34 -19.219 -3.799 1 92.19 133 LEU B C 1
ATOM 3049 O O . LEU B 1 133 ? -5.34 -19.484 -3.123 1 92.19 133 LEU B O 1
ATOM 3053 N N . LYS B 1 134 ? -4.051 -19.859 -4.902 1 92.06 134 LYS B N 1
ATOM 3054 C CA . LYS B 1 134 ? -4.93 -20.875 -5.461 1 92.06 134 LYS B CA 1
ATOM 3055 C C . LYS B 1 134 ? -4.516 -22.266 -5 1 92.06 134 LYS B C 1
ATOM 3057 O O . LYS B 1 134 ? -3.33 -22.531 -4.793 1 92.06 134 LYS B O 1
ATOM 3062 N N . SER B 1 135 ? -5.473 -23.094 -4.887 1 93.06 135 SER B N 1
ATOM 3063 C CA . SER B 1 135 ? -5.16 -24.5 -4.645 1 93.06 135 SER B CA 1
ATOM 3064 C C . SER B 1 135 ? -4.566 -25.156 -5.883 1 93.06 135 SER B C 1
ATOM 3066 O O . SER B 1 135 ? -4.684 -24.625 -6.992 1 93.06 135 SER B O 1
ATOM 3068 N N . THR B 1 136 ? -3.885 -26.219 -5.625 1 93.44 136 THR B N 1
ATOM 3069 C CA . THR B 1 136 ? -3.318 -26.953 -6.75 1 93.44 136 THR B CA 1
ATOM 3070 C C . THR B 1 136 ? -4.414 -27.391 -7.719 1 93.44 136 THR B C 1
ATOM 3072 O O . THR B 1 136 ? -4.254 -27.281 -8.938 1 93.44 136 THR B O 1
ATOM 3075 N N . GLY B 1 137 ? -5.473 -27.828 -7.176 1 95.44 137 GLY B N 1
ATOM 3076 C CA . GLY B 1 137 ? -6.605 -28.234 -7.992 1 95.44 137 GLY B CA 1
ATOM 3077 C C . GLY B 1 137 ? -7.141 -27.109 -8.859 1 95.44 137 GLY B C 1
ATOM 3078 O O . GLY B 1 137 ? -7.441 -27.312 -10.039 1 95.44 137 GLY B O 1
ATOM 3079 N N . ALA B 1 138 ? -7.246 -25.984 -8.273 1 93.94 138 ALA B N 1
ATOM 3080 C CA . ALA B 1 138 ? -7.742 -24.828 -9 1 93.94 138 ALA B CA 1
ATOM 3081 C C . ALA B 1 138 ? -6.793 -24.438 -10.141 1 93.94 138 ALA B C 1
ATOM 3083 O O . ALA B 1 138 ? -7.238 -24.031 -11.219 1 93.94 138 ALA B O 1
ATOM 3084 N N . LYS B 1 139 ? -5.574 -24.562 -9.883 1 94.12 139 LYS B N 1
ATOM 3085 C CA . LYS B 1 139 ? -4.586 -24.281 -10.922 1 94.12 139 LYS B CA 1
ATOM 3086 C C . LYS B 1 139 ? -4.707 -25.25 -12.086 1 94.12 139 LYS B C 1
ATOM 3088 O O . LYS B 1 139 ? -4.656 -24.859 -13.25 1 94.12 139 LYS B O 1
ATOM 3093 N N . VAL B 1 140 ? -4.84 -26.453 -11.734 1 95.94 140 VAL B N 1
ATOM 3094 C CA . VAL B 1 140 ? -5.008 -27.484 -12.75 1 95.94 140 VAL B CA 1
ATOM 3095 C C . VAL B 1 140 ? -6.242 -27.188 -13.594 1 95.94 140 VAL B C 1
ATOM 3097 O O . VAL B 1 140 ? -6.188 -27.25 -14.828 1 95.94 140 VAL B O 1
ATOM 3100 N N . LYS B 1 141 ? -7.289 -26.859 -12.938 1 95.38 141 LYS B N 1
ATOM 3101 C CA . LYS B 1 141 ? -8.531 -26.547 -13.633 1 95.38 141 LYS B CA 1
ATOM 3102 C C . LYS B 1 141 ? -8.328 -25.391 -14.609 1 95.38 141 LYS B C 1
ATOM 3104 O O . LYS B 1 141 ? -8.797 -25.453 -15.75 1 95.38 141 LYS B O 1
ATOM 3109 N N . THR B 1 142 ? -7.684 -24.453 -14.156 1 94.06 142 THR B N 1
ATOM 3110 C CA . THR B 1 142 ? -7.434 -23.266 -14.984 1 94.06 142 THR B CA 1
ATOM 3111 C C . THR B 1 142 ? -6.637 -23.641 -16.234 1 94.06 142 THR B C 1
ATOM 3113 O O . THR B 1 142 ? -6.949 -23.188 -17.328 1 94.06 142 THR B O 1
ATOM 3116 N N . ILE B 1 143 ? -5.652 -24.406 -16.078 1 94.75 143 ILE B N 1
ATOM 3117 C CA . ILE B 1 143 ? -4.781 -24.797 -17.188 1 94.75 143 ILE B CA 1
ATOM 3118 C C . ILE B 1 143 ? -5.578 -25.625 -18.188 1 94.75 143 ILE B C 1
ATOM 3120 O O . ILE B 1 143 ? -5.527 -25.359 -19.391 1 94.75 143 ILE B O 1
ATOM 3124 N N . ILE B 1 144 ? -6.355 -26.531 -17.734 1 94.62 144 ILE B N 1
ATOM 3125 C CA . ILE B 1 144 ? -7.102 -27.438 -18.594 1 94.62 144 ILE B CA 1
ATOM 3126 C C . ILE B 1 144 ? -8.164 -26.656 -19.359 1 94.62 144 ILE B C 1
ATOM 3128 O O . ILE B 1 144 ? -8.492 -27 -20.5 1 94.62 144 ILE B O 1
ATOM 3132 N N . HIS B 1 145 ? -8.648 -25.594 -18.797 1 93.12 145 HIS B N 1
ATOM 3133 C CA . HIS B 1 145 ? -9.711 -24.797 -19.391 1 93.12 145 HIS B CA 1
ATOM 3134 C C . HIS B 1 145 ? -9.203 -24.016 -20.594 1 93.12 145 HIS B C 1
ATOM 3136 O O . HIS B 1 145 ? -9.992 -23.594 -21.438 1 93.12 145 HIS B O 1
ATOM 3142 N N . THR B 1 146 ? -7.977 -23.812 -20.594 1 92.06 146 THR B N 1
ATOM 3143 C CA . THR B 1 146 ? -7.426 -23.125 -21.75 1 92.06 146 THR B CA 1
ATOM 3144 C C . THR B 1 146 ? -7.684 -23.922 -23.031 1 92.06 146 THR B C 1
ATOM 3146 O O . THR B 1 146 ? -7.75 -23.344 -24.125 1 92.06 146 THR B O 1
ATOM 3149 N N . ASP B 1 147 ? -7.781 -25.234 -22.922 1 93.81 147 ASP B N 1
ATOM 3150 C CA . ASP B 1 147 ? -8.148 -26.156 -23.984 1 93.81 147 ASP B CA 1
ATOM 3151 C C . ASP B 1 147 ? -8.695 -27.469 -23.438 1 93.81 147 ASP B C 1
ATOM 3153 O O . ASP B 1 147 ? -7.957 -28.438 -23.266 1 93.81 147 ASP B O 1
ATOM 3157 N N . LEU B 1 148 ? -9.93 -27.547 -23.375 1 94.69 148 LEU B N 1
ATOM 3158 C CA . LEU B 1 148 ? -10.578 -28.688 -22.703 1 94.69 148 LEU B CA 1
ATOM 3159 C C . LEU B 1 148 ? -10.461 -29.953 -23.547 1 94.69 148 LEU B C 1
ATOM 3161 O O . LEU B 1 148 ? -10.523 -31.062 -23.016 1 94.69 148 LEU B O 1
ATOM 3165 N N . SER B 1 149 ? -10.352 -29.75 -24.812 1 96 149 SER B N 1
ATOM 3166 C CA . SER B 1 149 ? -10.352 -30.891 -25.719 1 96 149 SER B CA 1
ATOM 3167 C C . SER B 1 149 ? -8.977 -31.531 -25.812 1 96 149 SER B C 1
ATOM 3169 O O . SER B 1 149 ? -8.836 -32.656 -26.328 1 96 149 SER B O 1
ATOM 3171 N N . ALA B 1 150 ? -7.977 -30.906 -25.297 1 95.69 150 ALA B N 1
ATOM 3172 C CA . ALA B 1 150 ? -6.605 -31.406 -25.406 1 95.69 150 ALA B CA 1
ATOM 3173 C C . ALA B 1 150 ? -6.426 -32.719 -24.641 1 95.69 150 ALA B C 1
ATOM 3175 O O . ALA B 1 150 ? -7.043 -32.906 -23.578 1 95.69 150 ALA B O 1
ATOM 3176 N N . PRO B 1 151 ? -5.598 -33.594 -25.219 1 95.62 151 PRO B N 1
ATOM 3177 C CA . PRO B 1 151 ? -5.297 -34.812 -24.469 1 95.62 151 PRO B CA 1
ATOM 3178 C C . PRO B 1 151 ? -4.301 -34.594 -23.344 1 95.62 151 PRO B C 1
ATOM 3180 O O . PRO B 1 151 ? -3.188 -35.125 -23.375 1 95.62 151 PRO B O 1
ATOM 3183 N N . TRP B 1 152 ? -4.742 -34.031 -22.281 1 96.25 152 TRP B N 1
ATOM 3184 C CA . TRP B 1 152 ? -3.895 -33.656 -21.156 1 96.25 152 TRP B CA 1
ATOM 3185 C C . TRP B 1 152 ? -3.369 -34.875 -20.438 1 96.25 152 TRP B C 1
ATOM 3187 O O . TRP B 1 152 ? -4.121 -35.812 -20.172 1 96.25 152 TRP B O 1
ATOM 3197 N N . ARG B 1 153 ? -2.143 -34.844 -20.219 1 96.31 153 ARG B N 1
ATOM 3198 C CA . ARG B 1 153 ? -1.502 -35.812 -19.344 1 96.31 153 ARG B CA 1
ATOM 3199 C C . ARG B 1 153 ? -0.949 -35.156 -18.078 1 96.31 153 ARG B C 1
ATOM 3201 O O . ARG B 1 153 ? -0.755 -33.938 -18.047 1 96.31 153 ARG B O 1
ATOM 3208 N N . LEU B 1 154 ? -0.805 -36.031 -17.125 1 96.44 154 LEU B N 1
ATOM 3209 C CA . LEU B 1 154 ? -0.263 -35.531 -15.867 1 96.44 154 LEU B CA 1
ATOM 3210 C C . LEU B 1 154 ? 1.042 -34.781 -16.094 1 96.44 154 LEU B C 1
ATOM 3212 O O . LEU B 1 154 ? 1.298 -33.75 -15.445 1 96.44 154 LEU B O 1
ATOM 3216 N N . LYS B 1 155 ? 1.854 -35.219 -17 1 94.62 155 LYS B N 1
ATOM 3217 C CA . LYS B 1 155 ? 3.152 -34.625 -17.297 1 94.62 155 LYS B CA 1
ATOM 3218 C C . LYS B 1 155 ? 2.992 -33.219 -17.875 1 94.62 155 LYS B C 1
ATOM 3220 O O . LYS B 1 155 ? 3.809 -32.344 -17.609 1 94.62 155 LYS B O 1
ATOM 3225 N N . ASP B 1 156 ? 1.957 -33.062 -18.703 1 95.25 156 ASP B N 1
ATOM 3226 C CA . ASP B 1 156 ? 1.697 -31.75 -19.281 1 95.25 156 ASP B CA 1
ATOM 3227 C C . ASP B 1 156 ? 1.404 -30.719 -18.188 1 95.25 156 ASP B C 1
ATOM 3229 O O . ASP B 1 156 ? 1.902 -29.594 -18.234 1 95.25 156 ASP B O 1
ATOM 3233 N N . ILE B 1 157 ? 0.63 -31.156 -17.25 1 95.25 157 ILE B N 1
ATOM 3234 C CA . ILE B 1 157 ? 0.207 -30.266 -16.172 1 95.25 157 ILE B CA 1
ATOM 3235 C C . ILE B 1 157 ? 1.373 -30.031 -15.211 1 95.25 157 ILE B C 1
ATOM 3237 O O . ILE B 1 157 ? 1.64 -28.891 -14.82 1 95.25 157 ILE B O 1
ATOM 3241 N N . SER B 1 158 ? 2.029 -31.078 -14.789 1 92.94 158 SER B N 1
ATOM 3242 C CA . SER B 1 158 ? 3.139 -30.953 -13.844 1 92.94 158 SER B CA 1
ATOM 3243 C C . SER B 1 158 ? 4.215 -30.016 -14.383 1 92.94 158 SER B C 1
ATOM 3245 O O . SER B 1 158 ? 4.785 -29.219 -13.625 1 92.94 158 SER B O 1
ATOM 3247 N N . SER B 1 159 ? 4.473 -30.062 -15.695 1 90.5 159 SER B N 1
ATOM 3248 C CA . SER B 1 159 ? 5.457 -29.188 -16.328 1 90.5 159 SER B CA 1
ATOM 3249 C C . SER B 1 159 ? 5.039 -27.719 -16.234 1 90.5 159 SER B C 1
ATOM 3251 O O . SER B 1 159 ? 5.871 -26.844 -16 1 90.5 159 SER B O 1
ATOM 3253 N N . ARG B 1 160 ? 3.793 -27.484 -16.328 1 91.38 160 ARG B N 1
ATOM 3254 C CA . ARG B 1 160 ? 3.262 -26.125 -16.328 1 91.38 160 ARG B CA 1
ATOM 3255 C C . ARG B 1 160 ? 3.156 -25.578 -14.914 1 91.38 160 ARG B C 1
ATOM 3257 O O . ARG B 1 160 ? 2.998 -24.359 -14.719 1 91.38 160 ARG B O 1
ATOM 3264 N N . LEU B 1 161 ? 3.283 -26.438 -13.961 1 90.31 161 LEU B N 1
ATOM 3265 C CA . LEU B 1 161 ? 3.256 -26.047 -12.555 1 90.31 161 LEU B CA 1
ATOM 3266 C C . LEU B 1 161 ? 4.645 -26.141 -11.938 1 90.31 161 LEU B C 1
ATOM 3268 O O . LEU B 1 161 ? 4.824 -25.859 -10.75 1 90.31 161 LEU B O 1
ATOM 3272 N N . TYR B 1 162 ? 5.551 -26.609 -12.688 1 85.44 162 TYR B N 1
ATOM 3273 C CA . TYR B 1 162 ? 6.934 -26.766 -12.25 1 85.44 162 TYR B CA 1
ATOM 3274 C C . TYR B 1 162 ? 7.023 -27.719 -11.07 1 85.44 162 TYR B C 1
ATOM 3276 O O . TYR B 1 162 ? 7.75 -27.469 -10.109 1 85.44 162 TYR B O 1
ATOM 3284 N N . LEU B 1 163 ? 6.301 -28.703 -11.148 1 86.88 163 LEU B N 1
ATOM 3285 C CA . LEU B 1 163 ? 6.285 -29.766 -10.156 1 86.88 163 LEU B CA 1
ATOM 3286 C C . LEU B 1 163 ? 6.613 -31.109 -10.789 1 86.88 163 LEU B C 1
ATOM 3288 O O . LEU B 1 163 ? 6.426 -31.297 -11.992 1 86.88 163 LEU B O 1
ATOM 3292 N N . SER B 1 164 ? 7.094 -31.953 -9.953 1 86.75 164 SER B N 1
ATOM 3293 C CA . SER B 1 164 ? 7.141 -33.344 -10.406 1 86.75 164 SER B CA 1
ATOM 3294 C C . SER B 1 164 ? 5.746 -33.938 -10.461 1 86.75 164 SER B C 1
ATOM 3296 O O . SER B 1 164 ? 4.824 -33.469 -9.797 1 86.75 164 SER B O 1
ATOM 3298 N N . GLU B 1 165 ? 5.617 -35 -11.289 1 93.62 165 GLU B N 1
ATOM 3299 C CA . GLU B 1 165 ? 4.324 -35.656 -11.367 1 93.62 165 GLU B CA 1
ATOM 3300 C C . GLU B 1 165 ? 3.92 -36.25 -10.016 1 93.62 165 GLU B C 1
ATOM 3302 O O . GLU B 1 165 ? 2.748 -36.188 -9.641 1 93.62 165 GLU B O 1
ATOM 3307 N N . SER B 1 166 ? 4.879 -36.719 -9.289 1 93 166 SER B N 1
ATOM 3308 C CA . SER B 1 166 ? 4.621 -37.344 -7.984 1 93 166 SER B CA 1
ATOM 3309 C C . SER B 1 166 ? 4.117 -36.281 -6.992 1 93 166 SER B C 1
ATOM 3311 O O . SER B 1 166 ? 3.168 -36.531 -6.242 1 93 166 SER B O 1
ATOM 3313 N N . LEU B 1 167 ? 4.766 -35.219 -6.969 1 89.44 167 LEU B N 1
ATOM 3314 C CA . LEU B 1 167 ? 4.371 -34.156 -6.051 1 89.44 167 LEU B CA 1
ATOM 3315 C C . LEU B 1 167 ? 2.994 -33.625 -6.41 1 89.44 167 LEU B C 1
ATOM 3317 O O . LEU B 1 167 ? 2.197 -33.312 -5.523 1 89.44 167 LEU B O 1
ATOM 3321 N N . LEU B 1 168 ? 2.74 -33.469 -7.691 1 93.81 168 LEU B N 1
ATOM 3322 C CA . LEU B 1 168 ? 1.426 -33 -8.133 1 93.81 168 LEU B CA 1
ATOM 3323 C C . LEU B 1 168 ? 0.336 -33.969 -7.66 1 93.81 168 LEU B C 1
ATOM 3325 O O . LEU B 1 168 ? -0.681 -33.531 -7.113 1 93.81 168 LEU B O 1
ATOM 3329 N N . LYS B 1 169 ? 0.556 -35.188 -7.855 1 96.56 169 LYS B N 1
ATOM 3330 C CA . LYS B 1 169 ? -0.406 -36.219 -7.422 1 96.56 169 LYS B CA 1
ATOM 3331 C C . LYS B 1 169 ? -0.657 -36.125 -5.918 1 96.56 169 LYS B C 1
ATOM 3333 O O . LYS B 1 169 ? -1.802 -36.188 -5.469 1 96.56 169 LYS B O 1
ATOM 3338 N N . ARG B 1 170 ? 0.383 -35.969 -5.211 1 95.06 170 ARG B N 1
ATOM 3339 C CA . ARG B 1 170 ? 0.282 -35.906 -3.758 1 95.06 170 ARG B CA 1
ATOM 3340 C C . ARG B 1 170 ? -0.529 -34.688 -3.328 1 95.06 170 ARG B C 1
ATOM 3342 O O . ARG B 1 170 ? -1.4 -34.781 -2.461 1 95.06 170 ARG B O 1
ATOM 3349 N N . LYS B 1 171 ? -0.218 -33.594 -3.871 1 93.5 171 LYS B N 1
ATOM 3350 C CA . LYS B 1 171 ? -0.91 -32.344 -3.529 1 93.5 171 LYS B CA 1
ATOM 3351 C C . LYS B 1 171 ? -2.398 -32.438 -3.855 1 93.5 171 LYS B C 1
ATOM 3353 O O . LYS B 1 171 ? -3.238 -31.984 -3.076 1 93.5 171 LYS B O 1
ATOM 3358 N N . LEU B 1 172 ? -2.691 -32.969 -4.98 1 97.25 172 LEU B N 1
ATOM 3359 C CA . LEU B 1 172 ? -4.086 -33.156 -5.367 1 97.25 172 LEU B CA 1
ATOM 3360 C C . LEU B 1 172 ? -4.801 -34.094 -4.414 1 97.25 172 LEU B C 1
ATOM 3362 O O . LEU B 1 172 ? -5.938 -33.844 -4.012 1 97.25 172 LEU B O 1
ATOM 3366 N N . LYS B 1 173 ? -4.137 -35.094 -4.066 1 97.19 173 LYS B N 1
ATOM 3367 C CA . LYS B 1 173 ? -4.703 -36.031 -3.119 1 97.19 173 LYS B CA 1
ATOM 3368 C C . LYS B 1 173 ? -5.02 -35.375 -1.786 1 97.19 173 LY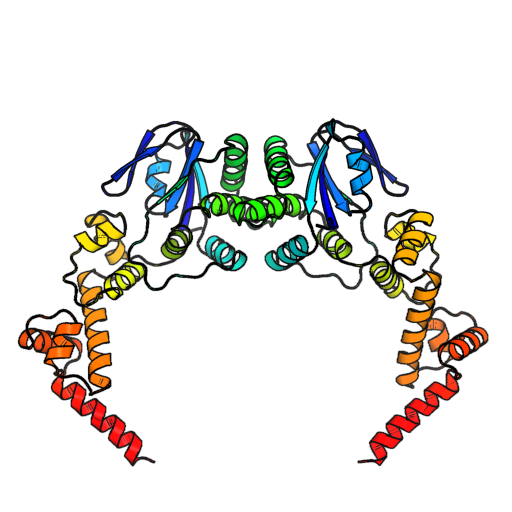S B C 1
ATOM 3370 O O . LYS B 1 173 ? -6.07 -35.625 -1.19 1 97.19 173 LYS B O 1
ATOM 3375 N N . GLU B 1 174 ? -4.133 -34.656 -1.351 1 95.19 174 GLU B N 1
ATOM 3376 C CA . GLU B 1 174 ? -4.312 -33.938 -0.099 1 95.19 174 GLU B CA 1
ATOM 3377 C C . GLU B 1 174 ? -5.543 -33.031 -0.159 1 95.19 174 GLU B C 1
ATOM 3379 O O . GLU B 1 174 ? -6.188 -32.781 0.862 1 95.19 174 GLU B O 1
ATOM 3384 N N . GLU B 1 175 ? -5.816 -32.562 -1.34 1 96.19 175 GLU B N 1
ATOM 3385 C CA . GLU B 1 175 ? -6.98 -31.703 -1.538 1 96.19 175 GLU B CA 1
ATOM 3386 C C . GLU B 1 175 ? -8.234 -32.531 -1.796 1 96.19 175 GLU B C 1
ATOM 3388 O O . GLU B 1 175 ? -9.328 -31.969 -1.969 1 96.19 175 GLU B O 1
ATOM 3393 N N . GLY B 1 176 ? -8.055 -33.75 -1.859 1 96.94 176 GLY B N 1
ATOM 3394 C CA . GLY B 1 176 ? -9.188 -34.656 -2.033 1 96.94 176 GLY B CA 1
ATOM 3395 C C . GLY B 1 176 ? -9.625 -34.781 -3.48 1 96.94 176 GLY B C 1
ATOM 3396 O O . GLY B 1 176 ? -10.773 -35.156 -3.76 1 96.94 176 GLY B O 1
ATOM 3397 N N . VAL B 1 177 ? -8.781 -34.5 -4.367 1 96.88 177 VAL B N 1
ATOM 3398 C CA . VAL B 1 177 ? -9.109 -34.594 -5.785 1 96.88 177 VAL B CA 1
ATOM 3399 C C . VAL B 1 177 ? -7.973 -35.281 -6.527 1 96.88 177 VAL B C 1
ATOM 3401 O O . VAL B 1 177 ? -6.953 -35.625 -5.926 1 96.88 177 VAL B O 1
ATOM 3404 N N . SER B 1 178 ? -8.188 -35.688 -7.82 1 97.31 178 SER B N 1
ATOM 3405 C CA . SER B 1 178 ? -7.184 -36.25 -8.711 1 97.31 178 SER B CA 1
ATOM 3406 C C . SER B 1 178 ? -7.223 -35.594 -10.086 1 97.31 178 SER B C 1
ATOM 3408 O O . SER B 1 178 ? -8.219 -34.969 -10.445 1 97.31 178 SER B O 1
ATOM 3410 N N . PHE B 1 179 ? -6.121 -35.75 -10.719 1 97.44 179 PHE B N 1
ATOM 3411 C CA . PHE B 1 179 ? -6.031 -35.156 -12.055 1 97.44 179 PHE B CA 1
ATOM 3412 C C . PHE B 1 179 ? -7.145 -35.688 -12.945 1 97.44 179 PHE B C 1
ATOM 3414 O O . PHE B 1 179 ? -7.828 -34.906 -13.617 1 97.44 179 PHE B O 1
ATOM 3421 N N . SER B 1 180 ? -7.391 -36.906 -12.945 1 96.44 180 SER B N 1
ATOM 3422 C CA . SER B 1 180 ? -8.406 -37.562 -13.773 1 96.44 180 SER B CA 1
ATOM 3423 C C . SER B 1 180 ? -9.805 -37.062 -13.422 1 96.44 180 SER B C 1
ATOM 3425 O O . SER B 1 180 ? -10.633 -36.844 -14.305 1 96.44 180 SER B O 1
ATOM 3427 N N . LYS B 1 181 ? -10 -36.938 -12.172 1 97 181 LYS B N 1
ATOM 3428 C CA . LYS B 1 181 ? -11.312 -36.469 -11.734 1 97 181 LYS B CA 1
ATOM 3429 C C . LYS B 1 181 ? -11.562 -35.031 -12.188 1 97 181 LYS B C 1
ATOM 3431 O O . LYS B 1 181 ? -12.672 -34.688 -12.594 1 97 181 LYS B O 1
ATOM 3436 N N . ILE B 1 182 ? -10.57 -34.25 -12.078 1 97.75 182 ILE B N 1
ATOM 3437 C CA . ILE B 1 182 ? -10.695 -32.844 -12.469 1 97.75 182 ILE B CA 1
ATOM 3438 C C . ILE B 1 182 ? -11.047 -32.75 -13.953 1 97.75 182 ILE B C 1
ATOM 3440 O O . ILE B 1 182 ? -11.969 -32.031 -14.336 1 97.75 182 ILE B O 1
ATOM 3444 N N . ILE B 1 183 ? -10.336 -33.469 -14.812 1 97.19 183 ILE B N 1
ATOM 3445 C CA . ILE B 1 183 ? -10.586 -33.469 -16.25 1 97.19 183 ILE B CA 1
ATOM 3446 C C . ILE B 1 183 ? -12.016 -33.906 -16.531 1 97.19 183 ILE B C 1
ATOM 3448 O O . ILE B 1 183 ? -12.734 -33.281 -17.297 1 97.19 183 ILE B O 1
ATOM 3452 N N . LEU B 1 184 ? -12.352 -34.969 -15.875 1 97.25 184 LEU B N 1
ATOM 3453 C CA . LEU B 1 184 ? -13.688 -35.531 -16.062 1 97.25 184 LEU B CA 1
ATOM 3454 C C . LEU B 1 184 ? -14.758 -34.5 -15.688 1 97.25 184 LEU B C 1
ATOM 3456 O O . LEU B 1 184 ? -15.68 -34.25 -16.453 1 97.25 184 LEU B O 1
ATOM 3460 N N . ASP B 1 185 ? -14.656 -33.969 -14.562 1 97.44 185 ASP B N 1
ATOM 3461 C CA . ASP B 1 185 ? -15.633 -33.031 -14.055 1 97.44 185 ASP B CA 1
ATOM 3462 C C . ASP B 1 185 ? -15.758 -31.828 -14.992 1 97.44 185 ASP B C 1
ATOM 3464 O O . ASP B 1 185 ? -16.875 -31.406 -15.32 1 97.44 185 ASP B O 1
ATOM 3468 N N . GLU B 1 186 ? -14.609 -31.281 -15.383 1 97 186 GLU B N 1
ATOM 3469 C CA . GLU B 1 186 ? -14.617 -30.094 -16.219 1 97 186 GLU B CA 1
ATOM 3470 C C . GLU B 1 186 ? -15.219 -30.375 -17.594 1 97 186 GLU B C 1
ATOM 3472 O O . GLU B 1 186 ? -15.977 -29.578 -18.125 1 97 186 GLU B O 1
ATOM 3477 N N . ARG B 1 187 ? -14.891 -31.469 -18.141 1 97.31 187 ARG B N 1
ATOM 3478 C CA . ARG B 1 187 ? -15.414 -31.844 -19.453 1 97.31 187 ARG B CA 1
ATOM 3479 C C . ARG B 1 187 ? -16.906 -32.125 -19.391 1 97.31 187 ARG B C 1
ATOM 3481 O O . ARG B 1 187 ? -17.656 -31.734 -20.281 1 97.31 187 ARG B O 1
ATOM 3488 N N . MET B 1 188 ? -17.359 -32.75 -18.344 1 97.12 188 MET B N 1
ATOM 3489 C CA . MET B 1 188 ? -18.781 -33.062 -18.188 1 97.12 188 MET B CA 1
ATOM 3490 C C . MET B 1 188 ? -19.594 -31.781 -17.938 1 97.12 188 MET B C 1
ATOM 3492 O O . MET B 1 188 ? -20.719 -31.641 -18.422 1 97.12 188 MET B O 1
ATOM 3496 N N . GLN B 1 189 ? -19.062 -30.922 -17.203 1 96.25 189 GLN B N 1
ATOM 3497 C CA . GLN B 1 189 ? -19.734 -29.641 -16.984 1 96.25 189 GLN B CA 1
ATOM 3498 C C . GLN B 1 189 ? -19.891 -28.859 -18.281 1 9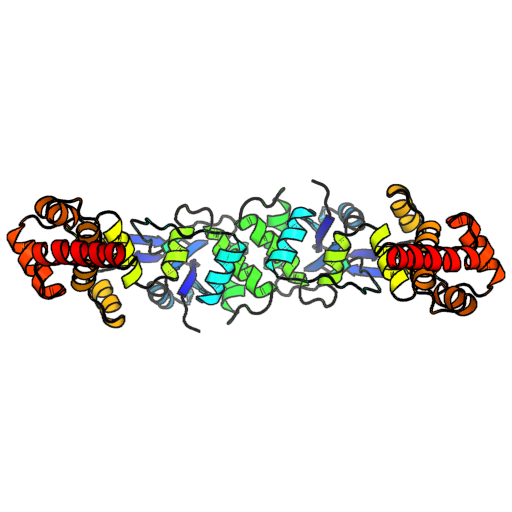6.25 189 GLN B C 1
ATOM 3500 O O . GLN B 1 189 ? -20.938 -28.266 -18.531 1 96.25 189 GLN B O 1
ATOM 3505 N N . MET B 1 190 ? -18.859 -28.875 -19 1 95.56 190 MET B N 1
ATOM 3506 C CA . MET B 1 190 ? -18.922 -28.219 -20.297 1 95.56 190 MET B CA 1
ATOM 3507 C C . MET B 1 190 ? -19.953 -28.906 -21.188 1 95.56 190 MET B C 1
ATOM 3509 O O . MET B 1 190 ? -20.75 -28.234 -21.859 1 95.56 190 MET B O 1
ATOM 3513 N N . ALA B 1 191 ? -19.922 -30.156 -21.156 1 95.88 191 ALA B N 1
ATOM 3514 C CA . ALA B 1 191 ? -20.891 -30.906 -21.938 1 95.88 191 ALA B CA 1
ATOM 3515 C C . ALA B 1 191 ? -22.312 -30.562 -21.531 1 95.88 191 ALA B C 1
ATOM 3517 O O . ALA B 1 191 ? -23.172 -30.328 -22.375 1 95.88 191 ALA B O 1
ATOM 3518 N N . GLU B 1 192 ? -22.469 -30.547 -20.266 1 94.62 192 GLU B N 1
ATOM 3519 C CA . GLU B 1 192 ? -23.781 -30.172 -19.75 1 94.62 192 GLU B CA 1
ATOM 3520 C C . GLU B 1 192 ? -24.203 -28.797 -20.234 1 94.62 192 GLU B C 1
ATOM 3522 O O . GLU B 1 192 ? -25.344 -28.594 -20.641 1 94.62 192 GLU B O 1
ATOM 3527 N N . TYR B 1 193 ? -23.328 -27.922 -20.141 1 93.38 193 TYR B N 1
ATOM 3528 C CA . TYR B 1 193 ? -23.578 -26.562 -20.562 1 93.38 193 TYR B CA 1
ATOM 3529 C C . TYR B 1 193 ? -23.984 -26.5 -22.031 1 93.38 193 TYR B C 1
ATOM 3531 O O . TYR B 1 193 ? -24.969 -25.875 -22.391 1 93.38 193 TYR B O 1
ATOM 3539 N N . LEU B 1 194 ? -23.266 -27.172 -22.828 1 93.12 194 LEU B N 1
ATOM 3540 C CA . LEU B 1 194 ? -23.5 -27.156 -24.266 1 93.12 194 LEU B CA 1
ATOM 3541 C C . LEU B 1 194 ? -24.828 -27.859 -24.609 1 93.12 194 LEU B C 1
ATOM 3543 O O . LEU B 1 194 ? -25.547 -27.406 -25.5 1 93.12 194 LEU B O 1
ATOM 3547 N N . LEU B 1 195 ? -25.156 -28.875 -23.922 1 92.25 195 LEU B N 1
ATOM 3548 C CA . LEU B 1 195 ? -26.359 -29.641 -24.188 1 92.25 195 LEU B CA 1
ATOM 3549 C C . LEU B 1 195 ? -27.594 -28.891 -23.719 1 92.25 195 LEU B C 1
ATOM 3551 O O . LEU B 1 195 ? -28.688 -29.062 -24.266 1 92.25 195 LEU B O 1
ATOM 3555 N N . SER B 1 196 ? -27.344 -28.125 -22.766 1 89.25 196 SER B N 1
ATOM 3556 C CA . SER B 1 196 ? -28.453 -27.344 -22.219 1 89.25 196 SER B CA 1
ATOM 3557 C C . SER B 1 196 ? -28.828 -26.203 -23.156 1 89.25 196 SER B C 1
ATOM 3559 O O . SER B 1 196 ? -29.984 -25.75 -23.156 1 89.25 196 SER B O 1
ATOM 3561 N N . THR B 1 197 ? -27.891 -25.828 -24 1 81.75 197 THR B N 1
ATOM 3562 C CA . THR B 1 197 ? -28.156 -24.734 -24.922 1 81.75 197 THR B CA 1
ATOM 3563 C C . THR B 1 197 ? -28.812 -25.25 -26.188 1 81.75 197 THR B C 1
ATOM 3565 O O . THR B 1 197 ? -29.391 -24.469 -26.969 1 81.75 197 THR B O 1
ATOM 3568 N N . ARG B 1 198 ? -28.906 -26.516 -26.547 1 69.88 198 ARG B N 1
ATOM 3569 C CA . ARG B 1 198 ? -29.625 -27.25 -27.578 1 69.88 198 ARG B CA 1
ATOM 3570 C C . ARG B 1 198 ? -29.172 -26.859 -28.969 1 69.88 198 ARG B C 1
ATOM 3572 O O . ARG B 1 198 ? -29.938 -26.938 -29.938 1 69.88 198 ARG B O 1
ATOM 3579 N N . CYS B 1 199 ? -28.125 -26.484 -29.062 1 79.38 199 CYS B N 1
ATOM 3580 C CA . CYS B 1 199 ? -27.734 -25.953 -30.359 1 79.38 199 CYS B CA 1
ATOM 3581 C C . CYS B 1 199 ? -26.578 -26.766 -30.953 1 79.38 199 CYS B C 1
ATOM 3583 O O . CYS B 1 199 ? -26.125 -26.469 -32.062 1 79.38 199 CYS B O 1
ATOM 3585 N N . TYR B 1 200 ? -26.25 -27.812 -30.188 1 87.75 200 TYR B N 1
ATOM 3586 C CA . TYR B 1 200 ? -25.062 -28.516 -30.672 1 87.75 200 TYR B CA 1
ATOM 3587 C C . TYR B 1 200 ? -25.328 -30 -30.828 1 87.75 200 TYR B C 1
ATOM 3589 O O . TYR B 1 200 ? -25.953 -30.625 -29.953 1 87.75 200 TYR B O 1
ATOM 3597 N N . PRO B 1 201 ? -24.891 -30.562 -32.062 1 92.31 201 PRO B N 1
ATOM 3598 C CA . PRO B 1 201 ? -24.953 -32 -32.156 1 92.31 201 PRO B CA 1
ATOM 3599 C C . PRO B 1 201 ? -24.062 -32.719 -31.156 1 92.31 201 PRO B C 1
ATOM 3601 O O . PRO B 1 201 ? -23.016 -32.188 -30.766 1 92.31 201 PRO B O 1
ATOM 3604 N N . ILE B 1 202 ? -24.469 -33.875 -30.75 1 93.69 202 ILE B N 1
ATOM 3605 C CA . ILE B 1 202 ? -23.766 -34.625 -29.734 1 93.69 202 ILE B CA 1
ATOM 3606 C C . ILE B 1 202 ? -22.312 -34.875 -30.156 1 93.69 202 ILE B C 1
ATOM 3608 O O . ILE B 1 202 ? -21.406 -34.875 -29.328 1 93.69 202 ILE B O 1
ATOM 3612 N N . SER B 1 203 ? -22.141 -35.031 -31.469 1 95.06 203 SER B N 1
ATOM 3613 C CA . SER B 1 203 ? -20.812 -35.281 -32 1 95.06 203 SER B CA 1
ATOM 3614 C C . SER B 1 203 ? -19.906 -34.062 -31.781 1 95.06 203 SER B C 1
ATOM 3616 O O . SER B 1 203 ? -18.719 -34.219 -31.438 1 95.06 203 SER B O 1
ATOM 3618 N N . LYS B 1 204 ? -20.453 -32.938 -31.953 1 95.31 204 LYS B N 1
ATOM 3619 C CA . LYS B 1 204 ? -19.688 -31.703 -31.734 1 95.31 204 LYS B CA 1
ATOM 3620 C C . LYS B 1 204 ? -19.375 -31.516 -30.25 1 95.31 204 LYS B C 1
ATOM 3622 O O . LYS B 1 204 ? -18.281 -31.078 -29.891 1 95.31 204 LYS B O 1
ATOM 3627 N N . VAL B 1 205 ? -20.344 -31.812 -29.391 1 96 205 VAL B N 1
ATOM 3628 C CA . VAL B 1 205 ? -20.156 -31.703 -27.953 1 96 205 VAL B CA 1
ATOM 3629 C C . VAL B 1 205 ? -19.031 -32.625 -27.5 1 96 205 VAL B C 1
ATOM 3631 O O . VAL B 1 205 ? -18.172 -32.25 -26.719 1 96 205 VAL B O 1
ATOM 3634 N N . ALA B 1 206 ? -19.109 -33.844 -28.031 1 96.62 206 ALA B N 1
ATOM 3635 C CA . ALA B 1 206 ? -18.078 -34.812 -27.703 1 96.62 206 ALA B CA 1
ATOM 3636 C C . ALA B 1 206 ? -16.703 -34.312 -28.094 1 96.62 206 ALA B C 1
ATOM 3638 O O . ALA B 1 206 ? -15.758 -34.375 -27.297 1 96.62 206 ALA B O 1
ATOM 3639 N N . LYS B 1 207 ? -16.625 -33.719 -29.266 1 95.94 207 LYS B N 1
ATOM 3640 C CA . LYS B 1 207 ? -15.359 -33.219 -29.781 1 95.94 207 LYS B CA 1
ATOM 3641 C C . LYS B 1 207 ? -14.844 -32.062 -28.953 1 95.94 207 LYS B C 1
ATOM 3643 O O . LYS B 1 207 ? -13.664 -32 -28.594 1 95.94 207 LYS B O 1
ATOM 3648 N N . VAL B 1 208 ? -15.711 -31.188 -28.594 1 95.19 208 VAL B N 1
ATOM 3649 C CA . VAL B 1 208 ? -15.359 -29.984 -27.828 1 95.19 208 VAL B CA 1
ATOM 3650 C C . VAL B 1 208 ? -14.875 -30.406 -26.438 1 95.19 208 VAL B C 1
ATOM 3652 O O . VAL B 1 208 ? -13.984 -29.766 -25.875 1 95.19 208 VAL B O 1
ATOM 3655 N N . CYS B 1 209 ? -15.398 -31.484 -25.969 1 96.81 209 CYS B N 1
ATOM 3656 C CA . CYS B 1 209 ? -15.07 -31.938 -24.625 1 96.81 209 CYS B CA 1
ATOM 3657 C C . CYS B 1 209 ? -13.875 -32.875 -24.641 1 96.81 209 CYS B C 1
ATOM 3659 O O . CYS B 1 209 ? -13.414 -33.344 -23.594 1 96.81 209 CYS B O 1
ATOM 3661 N N . GLY B 1 210 ? -13.328 -33.188 -25.797 1 96.25 210 GLY B N 1
ATOM 3662 C CA . GLY B 1 210 ? -12.07 -33.906 -25.875 1 96.25 210 GLY B CA 1
ATOM 3663 C C . GLY B 1 210 ? -12.258 -35.406 -26.125 1 96.25 210 GLY B C 1
ATOM 3664 O O . GLY B 1 210 ? -11.352 -36.188 -25.859 1 96.25 210 GLY B O 1
ATOM 3665 N N . TYR B 1 211 ? -13.391 -35.812 -26.609 1 96.94 211 TYR B N 1
ATOM 3666 C CA . TYR B 1 211 ? -13.633 -37.219 -26.875 1 96.94 211 TYR B CA 1
ATOM 3667 C C . TYR B 1 211 ? -13.625 -37.5 -28.375 1 96.94 211 TYR B C 1
ATOM 3669 O O . TYR B 1 211 ? -14.359 -36.875 -29.125 1 96.94 211 TYR B O 1
ATOM 3677 N N . ALA B 1 212 ? -12.852 -38.406 -28.703 1 94.25 212 ALA B N 1
ATOM 3678 C CA . ALA B 1 212 ? -12.758 -38.781 -30.109 1 94.25 212 ALA B CA 1
ATOM 3679 C C . ALA B 1 212 ? -13.914 -39.688 -30.516 1 94.25 212 ALA B C 1
ATOM 3681 O O . ALA B 1 212 ? -14.344 -39.688 -31.672 1 94.25 212 ALA B O 1
ATOM 3682 N N . SER B 1 213 ? -14.453 -40.406 -29.562 1 96.12 213 SER B N 1
ATOM 3683 C CA . SER B 1 213 ? -15.539 -41.375 -29.812 1 96.12 213 SER B CA 1
ATOM 3684 C C . SER B 1 213 ? -16.844 -40.906 -29.172 1 96.12 213 SER B C 1
ATOM 3686 O O . SER B 1 213 ? -16.922 -40.719 -27.953 1 96.12 213 SER B O 1
ATOM 3688 N N . VAL B 1 214 ? -17.859 -40.781 -30 1 96.12 214 VAL B N 1
ATOM 3689 C CA . VAL B 1 214 ? -19.172 -40.375 -29.516 1 96.12 214 VAL B CA 1
ATOM 3690 C C . VAL B 1 214 ? -19.734 -41.438 -28.594 1 96.12 214 VAL B C 1
ATOM 3692 O O . VAL B 1 214 ? -20.375 -41.125 -27.594 1 96.12 214 VAL B O 1
ATOM 3695 N N . SER B 1 215 ? -19.375 -42.656 -28.953 1 97.12 215 SER B N 1
ATOM 3696 C CA . SER B 1 215 ? -19.859 -43.781 -28.141 1 97.12 215 SER B CA 1
ATOM 3697 C C . SER B 1 215 ? -19.266 -43.719 -26.75 1 97.12 215 SER B C 1
ATOM 3699 O O . SER B 1 215 ? -19.969 -43.938 -25.75 1 97.12 215 SER B O 1
ATOM 3701 N N . TYR B 1 216 ? -18.047 -43.469 -26.766 1 97.12 216 TYR B N 1
ATOM 3702 C CA . TYR B 1 216 ? -17.375 -43.406 -25.469 1 97.12 216 TYR B CA 1
ATOM 3703 C C . TYR B 1 216 ? -17.859 -42.188 -24.688 1 97.12 216 TYR B C 1
ATOM 3705 O O . TYR B 1 216 ? -18.078 -42.281 -23.469 1 97.12 216 TYR B O 1
ATOM 3713 N N . PHE B 1 217 ? -18.016 -41.125 -25.375 1 97.81 217 PHE B N 1
ATOM 3714 C CA . PHE B 1 217 ? -18.562 -39.906 -24.734 1 97.81 217 PHE B CA 1
ATOM 3715 C C . PHE B 1 217 ? -19.922 -40.219 -24.125 1 97.81 217 PHE B C 1
ATOM 3717 O O . PHE B 1 217 ? -20.172 -39.844 -22.969 1 97.81 217 PHE B O 1
ATOM 3724 N N . THR B 1 218 ? -20.703 -40.812 -24.797 1 96.69 218 THR B N 1
ATOM 3725 C CA . THR B 1 218 ? -22.047 -41.125 -24.328 1 96.69 218 THR B CA 1
ATOM 3726 C C . THR B 1 218 ? -22 -42.031 -23.094 1 96.69 218 THR B C 1
ATOM 3728 O O . THR B 1 218 ? -22.766 -41.812 -22.156 1 96.69 218 THR B O 1
ATOM 3731 N N . TYR B 1 219 ? -21.109 -42.969 -23.188 1 97.56 219 TYR B N 1
ATOM 3732 C CA . TYR B 1 219 ? -20.922 -43.844 -22.047 1 97.56 219 TYR B CA 1
ATOM 3733 C C . TYR B 1 219 ? -20.516 -43.094 -20.797 1 97.56 219 TYR B C 1
ATOM 3735 O O . TYR B 1 219 ? -21.094 -43.25 -19.734 1 97.56 219 TYR B O 1
ATOM 3743 N N . VAL B 1 220 ? -19.531 -42.281 -20.906 1 97.62 220 VAL B N 1
ATOM 3744 C CA . VAL B 1 220 ? -18.984 -41.531 -19.781 1 97.62 220 VAL B CA 1
ATOM 3745 C C . VAL B 1 220 ? -20.031 -40.562 -19.25 1 97.62 220 VAL B C 1
ATOM 3747 O O . VAL B 1 220 ? -20.188 -40.406 -18.047 1 97.62 220 VAL B O 1
ATOM 3750 N N . PHE B 1 221 ? -20.719 -39.875 -20.141 1 97.88 221 PHE B N 1
ATOM 3751 C CA . PHE B 1 221 ? -21.766 -38.906 -19.766 1 97.88 221 PHE B CA 1
ATOM 3752 C C . PHE B 1 221 ? -22.859 -39.594 -18.969 1 97.88 221 PHE B C 1
ATOM 3754 O O . PHE B 1 221 ? -23.281 -39.094 -17.922 1 97.88 221 PHE B O 1
ATOM 3761 N N . ARG B 1 222 ? -23.188 -40.719 -19.406 1 97.06 222 ARG B N 1
ATOM 3762 C CA . ARG B 1 222 ? -24.219 -41.469 -18.719 1 97.06 222 ARG B CA 1
ATOM 3763 C C . ARG B 1 222 ? -23.75 -41.906 -17.328 1 97.06 222 ARG B C 1
ATOM 3765 O O . ARG B 1 222 ? -24.531 -41.875 -16.359 1 97.06 222 ARG B O 1
ATOM 3772 N N . ARG B 1 223 ? -22.641 -42.344 -17.297 1 97.56 223 ARG B N 1
ATOM 3773 C CA . ARG B 1 223 ? -22.094 -42.781 -16.016 1 97.56 223 ARG B CA 1
ATOM 3774 C C . ARG B 1 223 ? -22.016 -41.594 -15.039 1 97.56 223 ARG B C 1
ATOM 3776 O O . ARG B 1 223 ? -22.234 -41.781 -13.836 1 97.56 223 ARG B O 1
ATOM 3783 N N . TYR B 1 224 ? -21.719 -40.438 -15.578 1 97.12 224 TYR B N 1
ATOM 3784 C CA . TYR B 1 224 ? -21.531 -39.25 -14.758 1 97.12 224 TYR B CA 1
ATOM 3785 C C . TYR B 1 224 ? -22.875 -38.656 -14.336 1 97.12 224 TYR B C 1
ATOM 3787 O O . TYR B 1 224 ? -23.078 -38.344 -13.164 1 97.12 224 TYR B O 1
ATOM 3795 N N . PHE B 1 225 ? -23.906 -38.562 -15.188 1 96.19 225 PHE B N 1
ATOM 3796 C CA . PHE B 1 225 ? -25.156 -37.844 -14.922 1 96.19 225 PHE B CA 1
ATOM 3797 C C . PHE B 1 225 ? -26.312 -38.812 -14.727 1 96.19 225 PHE B C 1
ATOM 3799 O O . PHE B 1 225 ? -27.375 -38.406 -14.258 1 96.19 225 PHE B O 1
ATOM 3806 N N . GLY B 1 226 ? -26.109 -40.031 -15.141 1 95.69 226 GLY B N 1
ATOM 3807 C CA . GLY B 1 226 ? -27.141 -41.031 -14.984 1 95.69 226 GLY B CA 1
ATOM 3808 C C . GLY B 1 226 ? -28.078 -41.125 -16.188 1 95.69 226 GLY B C 1
ATOM 3809 O O . GLY B 1 226 ? -28.891 -42.031 -16.266 1 95.69 226 GLY B O 1
ATOM 3810 N N . VAL B 1 227 ? -27.953 -40.219 -17.078 1 94.56 227 VAL B N 1
ATOM 3811 C CA . VAL B 1 227 ? -28.781 -40.188 -18.281 1 94.56 227 VAL B CA 1
ATOM 3812 C C . VAL B 1 227 ? -27.891 -39.969 -19.516 1 94.56 227 VAL B C 1
ATOM 3814 O O . VAL B 1 227 ? -26.766 -39.5 -19.391 1 94.56 227 VAL B O 1
ATOM 3817 N N . SER B 1 228 ? -28.359 -40.344 -20.688 1 94.44 228 SER B N 1
ATOM 3818 C CA . SER B 1 228 ? -27.578 -40.156 -21.906 1 94.44 228 SER B CA 1
ATOM 3819 C C . SER B 1 228 ? -27.594 -38.688 -22.344 1 94.44 228 SER B C 1
ATOM 3821 O O . SER B 1 228 ? -28.469 -37.906 -21.938 1 94.44 228 SER B O 1
ATOM 3823 N N . PRO B 1 229 ? -26.578 -38.312 -23.109 1 94.38 229 PRO B N 1
ATOM 3824 C CA . PRO B 1 229 ? -26.562 -36.938 -23.609 1 94.38 229 PRO B CA 1
ATOM 3825 C C . PRO B 1 229 ? -27.844 -36.562 -24.359 1 94.38 229 PRO B C 1
ATOM 3827 O O . PRO B 1 229 ? -28.359 -35.469 -24.203 1 94.38 229 PRO B O 1
ATOM 3830 N N . SER B 1 230 ? -28.391 -37.438 -25.094 1 89.88 230 SER B N 1
ATOM 3831 C CA . SER B 1 230 ? -29.609 -37.188 -25.859 1 89.88 230 SER B CA 1
ATOM 3832 C C . SER B 1 230 ? -30.797 -36.969 -24.938 1 89.88 230 SER B C 1
ATOM 3834 O O . SER B 1 230 ? -31.609 -36.062 -25.172 1 89.88 230 SER B O 1
ATOM 3836 N N . GLN B 1 231 ? -30.906 -37.781 -23.969 1 88.75 231 GLN B N 1
ATOM 3837 C CA . GLN B 1 231 ? -31.984 -37.656 -23 1 88.75 231 GLN B CA 1
ATOM 3838 C C . GLN B 1 231 ? -31.859 -36.344 -22.234 1 88.75 231 GLN B C 1
ATOM 3840 O O . GLN B 1 231 ? -32.875 -35.688 -21.953 1 88.75 231 GLN B O 1
ATOM 3845 N N . TYR B 1 232 ? -30.688 -36 -21.953 1 89.5 232 TYR B N 1
ATOM 3846 C CA . TYR B 1 232 ? -30.438 -34.781 -21.219 1 89.5 232 TYR B CA 1
ATOM 3847 C C . TYR B 1 232 ? -30.859 -33.562 -22.047 1 89.5 232 TYR B C 1
ATOM 3849 O O . TYR B 1 232 ? -31.453 -32.625 -21.531 1 89.5 232 TYR B O 1
ATOM 3857 N N . SER B 1 233 ? -30.453 -33.531 -23.266 1 85.69 233 SER B N 1
ATOM 3858 C CA . SER B 1 233 ? -30.766 -32.469 -24.188 1 85.69 233 SER B CA 1
ATOM 3859 C C . SER B 1 233 ? -32.281 -32.281 -24.344 1 85.69 233 SER B C 1
ATOM 3861 O O . SER B 1 233 ? -32.781 -31.172 -24.469 1 85.69 233 SER B O 1
ATOM 3863 N N . GLN B 1 234 ? -32.938 -33.375 -24.328 1 78.81 234 GLN B N 1
ATOM 3864 C CA . GLN B 1 234 ? -34.406 -33.344 -24.5 1 78.81 234 GLN B CA 1
ATOM 3865 C C . GLN B 1 234 ? -35.094 -32.844 -23.25 1 78.81 234 GLN B C 1
ATOM 3867 O O . GLN B 1 234 ? -36.062 -32.094 -23.328 1 78.81 234 GLN B O 1
ATOM 3872 N N . ARG B 1 235 ? -34.656 -33.281 -22.141 1 71.5 235 ARG B N 1
ATOM 3873 C CA . ARG B 1 235 ? -35.25 -32.844 -20.859 1 71.5 235 ARG B CA 1
ATOM 3874 C C . ARG B 1 235 ? -35.094 -31.344 -20.672 1 71.5 235 ARG B C 1
ATOM 3876 O O . ARG B 1 235 ? -36 -30.688 -20.141 1 71.5 235 ARG B O 1
ATOM 3883 N N . SER B 1 236 ? -34 -30.859 -21.031 1 63.84 236 SER B N 1
ATOM 3884 C CA . SER B 1 236 ? -33.781 -29.438 -20.859 1 63.84 236 SER B CA 1
ATOM 3885 C C . SER B 1 236 ? -34.719 -28.625 -21.75 1 63.84 236 SER B C 1
ATOM 3887 O O . SER B 1 236 ? -35.094 -27.5 -21.406 1 63.84 236 SER B O 1
ATOM 3889 N N . SER B 1 237 ? -35.156 -29.172 -22.844 1 60.44 237 SER B N 1
ATOM 3890 C CA . SER B 1 237 ? -36.156 -28.562 -23.719 1 60.44 237 SER B CA 1
ATOM 3891 C C . SER B 1 237 ? -37.531 -28.578 -23.078 1 60.44 237 SER B C 1
ATOM 3893 O O . SER B 1 237 ? -38.312 -27.641 -23.234 1 60.44 237 SER B O 1
ATOM 3895 N N . GLU B 1 238 ? -37.75 -29.641 -22.422 1 56.28 238 GLU B N 1
ATOM 3896 C CA . GLU B 1 238 ? -39.062 -29.75 -21.812 1 56.28 238 GLU B CA 1
ATOM 3897 C C . GLU B 1 238 ? -39.156 -28.844 -20.594 1 56.28 238 GLU B C 1
ATOM 3899 O O . GLU B 1 238 ? -40.219 -28.266 -20.344 1 56.28 238 GLU B O 1
ATOM 3904 N N . SER B 1 239 ? -38.125 -28.719 -19.875 1 52.22 239 SER B N 1
ATOM 3905 C CA . SER B 1 239 ? -38.219 -27.828 -18.719 1 52.22 239 SER B CA 1
ATOM 3906 C C . SER B 1 239 ? -38.312 -26.375 -19.156 1 52.22 239 SER B C 1
ATOM 3908 O O . SER B 1 239 ? -38.844 -25.547 -18.422 1 52.22 239 SER B O 1
ATOM 3910 N N . LYS B 1 240 ? -37.656 -26.031 -20.172 1 50.78 240 LYS B N 1
ATOM 3911 C CA . LYS B 1 240 ? -37.875 -24.688 -20.703 1 50.78 240 LYS B CA 1
ATOM 3912 C C . LYS B 1 240 ? -39.281 -24.531 -21.281 1 50.78 240 LYS B C 1
ATOM 3914 O O . LYS B 1 240 ? -39.906 -23.469 -21.188 1 50.78 240 LYS B O 1
ATOM 3919 N N . ILE B 1 241 ? -39.812 -25.516 -21.938 1 48.91 241 ILE B N 1
ATOM 3920 C CA . ILE B 1 241 ? -41.156 -25.469 -22.469 1 48.91 241 ILE B CA 1
ATOM 3921 C C . ILE B 1 241 ? -42.156 -25.391 -21.312 1 48.91 241 ILE B C 1
ATOM 3923 O O . ILE B 1 241 ? -43.156 -24.656 -21.375 1 48.91 241 ILE 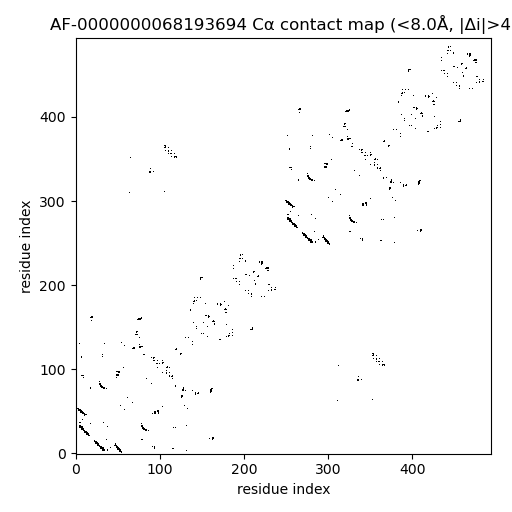B O 1
ATOM 3927 N N . LEU B 1 242 ? -41.812 -26.062 -20.219 1 48.38 242 LEU B N 1
ATOM 3928 C CA . LEU B 1 242 ? -42.75 -25.984 -19.109 1 48.38 242 LEU B CA 1
ATOM 3929 C C . LEU B 1 242 ? -42.688 -24.609 -18.438 1 48.38 242 LEU B C 1
ATOM 3931 O O . LEU B 1 242 ? -43.719 -24.109 -17.969 1 48.38 242 LEU B O 1
ATOM 3935 N N . THR B 1 243 ? -41.531 -24.047 -18.438 1 49.25 243 THR B N 1
ATOM 3936 C CA . THR B 1 243 ? -41.5 -22.703 -17.844 1 49.25 243 THR B CA 1
ATOM 3937 C C . THR B 1 243 ? -42.188 -21.703 -18.766 1 49.25 243 THR B C 1
ATOM 3939 O O . THR B 1 243 ? -42.719 -20.672 -18.312 1 49.25 243 THR B O 1
ATOM 3942 N N . HIS B 1 244 ? -42.156 -21.984 -20.094 1 47.03 244 HIS B N 1
ATOM 3943 C CA . HIS B 1 244 ? -42.875 -21.094 -20.969 1 47.03 244 HIS B CA 1
ATOM 3944 C C . HIS B 1 244 ? -44.375 -21.391 -20.953 1 47.03 244 HIS B C 1
ATOM 3946 O O . HIS B 1 244 ? -45.188 -20.578 -21.422 1 47.03 244 HIS B O 1
ATOM 3952 N N . GLN B 1 245 ? -44.781 -22.609 -20.672 1 40.09 245 GLN B N 1
ATOM 3953 C CA . GLN B 1 245 ? -46.219 -22.859 -20.656 1 40.09 245 GLN B CA 1
ATOM 3954 C C . GLN B 1 245 ? -46.812 -22.453 -19.312 1 40.09 245 GLN B C 1
ATOM 3956 O O . GLN B 1 245 ? -48.031 -22.328 -19.188 1 40.09 245 GLN B O 1
ATOM 3961 N N . GLY B 1 246 ? -46.062 -22.344 -18.25 1 36.22 246 GLY B N 1
ATOM 3962 C CA . GLY B 1 246 ? -46.656 -21.891 -17 1 36.22 246 GLY B CA 1
ATOM 3963 C C . GLY B 1 246 ?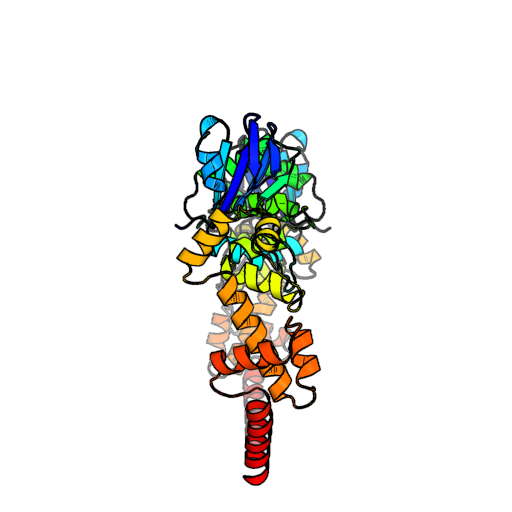 -46.844 -20.391 -16.938 1 36.22 246 GLY B C 1
ATOM 3964 O O . GLY B 1 246 ? -47.312 -19.859 -15.922 1 36.22 246 GLY B O 1
ATOM 3965 N N . ILE B 1 247 ? -46.281 -19.594 -17.891 1 29.55 247 ILE B N 1
ATOM 3966 C CA . ILE B 1 247 ? -46.906 -18.281 -17.875 1 29.55 247 ILE B CA 1
ATOM 3967 C C . ILE B 1 247 ? -48.062 -18.266 -18.891 1 29.55 247 ILE B C 1
ATOM 3969 O O . ILE B 1 247 ? -47.969 -18.844 -19.969 1 29.55 247 ILE B O 1
#

Secondary structure (DSSP, 8-state):
----EEEEEESS-EEEEETTEEEEE-TTEEEEEEHHHHHHHHT-TTTEEEEEE-HHHHHHHHHHTT----TT-S---SEEEEE-S-HHHHHHHHHHHHT-SS--SHHHHHHHHHHHHTTTTSTTHHHHHHHHHS-HHHHHHHHHHT-TTS---HHHHHHHTT--HHHHHHHHHHTT--HHHHHHHHHHHHHHHHHHHT-S-HHHHHHHTT-S-HHHHHHHHHHHHSS-HHHHHHHHHHHHHHHHH--/----EEEEEESS-EEEEETTEEEEE-TTEEEEEEHHHHHHHHT-TTTEEEEEE-HHHHHHHHHHTT----TT-S---SEEEEE-S-HHHHHHHHHHHHH-SS--SHHHHHHHHHHHHTTTTSTTHHHHHHHHHS-HHHHHHHHHHT-TTS---HHHHHHHHT--HHHHHHHHHHTT--HHHHHHHHHHHHHHHHHHHT-S-HHHHHHHTT-S-HHHHHHHHHHHHSS-HHHHHHHHHHHHHHHHH--

Radius of gyration: 33.36 Å; Cα contacts (8 Å, |Δi|>4): 708; chains: 2; bounding box: 74×90×56 Å

Sequence (494 aa):
MATTCSVILILESFDVYFGKESVFLERGSSVLVDSSSRDFFLTYPERVIVADFGAEFISRYLKANNLRDISDCREYPSYLKINFADFSLIKGLISWANHCAEYIEIFDESIAFTCLSAFSSEKQFGVFLFGCLKSTGAKVKTIIHTDLSAPWRLKDISSRLYLSESLLKRKLKEEGVSFSKIILDERMQMAEYLLSTRCYPISKVAKVCGYASVSYFTYVFRRYFGVSPSQYSQRSSESKILTHQGIMATTCSVILILESFDVYFGKESVFLERGSSVLVDSSSRDFFLTYPERVIVADFGAEFISRYLKANNLRDISDCREYPSYLKINFADFSLIKGLISWANHCAEYIEIFDESIAFTCLSAFSSEKQFGVFLFGCLKSTGAKVKTIIHTDLSAPWRLKDISSRLYLSESLLKRKLKEEGVSFSKIILDERMQMAEYLLSTRCYPISKVAKVCGYASVSYFTYVFRRYFGVSPSQYSQRSSESKILTHQGI

InterPro domains:
  IPR009057 Homedomain-like superfamily [SSF46689] (187-235)
  IPR018060 AraC-like, DNA binding HTH domain [PF12833] (158-235)
  IPR018060 AraC-like, DNA binding HTH domain [PS01124] (138-235)
  IPR018060 AraC-like, DNA binding HTH domain [SM00342] (151-233)
  IPR020449 Transcription regulator HTH, AraC- type, HTH domain [PR00032] (202-217)
  IPR020449 Transcription regulator HTH, AraC- type, HTH domain [PR00032] (217-233)

Solvent-accessible surface area (backbone atoms only — not comparable to full-atom values): 26554 Å² total; per-residue (Å²): 129,74,58,29,30,33,42,35,39,28,68,47,62,49,76,45,71,53,49,91,42,77,44,81,41,44,58,46,27,34,35,39,28,32,50,83,58,43,61,64,54,61,76,40,59,88,34,38,50,58,22,75,36,34,60,66,58,50,51,50,50,35,60,67,67,67,60,69,85,71,81,77,44,73,58,36,64,53,60,47,77,46,76,56,88,55,50,68,38,52,50,38,41,40,53,54,32,43,73,46,88,74,45,77,50,67,35,49,33,29,39,43,49,26,60,57,27,66,44,60,82,44,88,58,39,58,53,32,57,52,46,50,72,46,52,69,61,54,51,50,51,34,34,44,62,74,47,53,35,54,88,78,42,66,62,60,51,16,61,31,45,42,36,44,56,67,56,46,51,49,54,24,46,75,70,71,47,46,74,66,55,52,54,50,52,54,30,49,50,49,39,49,54,48,35,61,67,66,75,58,56,68,62,56,45,24,43,57,39,42,32,92,43,55,67,56,39,39,51,52,43,20,71,73,72,71,44,42,60,68,58,50,33,49,49,47,50,48,56,51,48,47,60,58,64,72,99,129,74,57,30,29,34,43,34,39,28,67,46,63,51,77,46,72,54,50,92,42,78,42,82,41,45,60,47,27,35,36,39,28,31,49,83,58,43,60,65,54,62,75,41,59,89,33,38,50,59,22,73,35,34,60,67,57,51,51,49,51,37,59,68,67,67,58,68,85,72,80,75,44,73,57,37,62,53,58,48,78,47,75,57,88,56,49,67,39,52,51,38,41,41,55,52,34,42,72,44,89,73,44,78,50,66,36,49,33,30,39,43,49,27,61,58,26,66,45,59,83,44,88,59,37,59,52,31,57,50,47,51,71,43,51,70,60,56,50,51,51,35,34,42,63,74,47,56,36,54,90,79,44,65,62,61,52,17,61,31,44,42,37,43,57,66,56,48,52,50,55,24,45,76,71,70,46,47,72,67,54,52,54,50,52,54,30,49,51,50,39,49,53,48,33,63,66,66,76,58,57,67,62,55,45,24,43,57,39,41,34,92,41,55,67,56,39,38,52,53,43,20,71,72,72,71,45,42,62,69,58,49,33,50,49,47,51,49,54,51,49,49,60,59,63,73,101

Organism: Escherichia coli O157:H7 (NCBI:txid83334)